Protein AF-A0A953MMV0-F1 (afdb_monomer_lite)

Structure (mmCIF, N/CA/C/O backbone):
data_AF-A0A953MMV0-F1
#
_entry.id   AF-A0A953MMV0-F1
#
loop_
_atom_site.group_PDB
_atom_site.id
_atom_site.type_symbol
_atom_site.label_atom_id
_atom_site.label_alt_id
_atom_site.label_comp_id
_atom_site.label_asym_id
_atom_site.label_entity_id
_atom_site.label_seq_id
_atom_site.pdbx_PDB_ins_code
_atom_site.Cartn_x
_atom_site.Cartn_y
_atom_site.Cartn_z
_atom_site.occupancy
_atom_site.B_iso_or_equiv
_atom_site.auth_seq_id
_atom_site.auth_comp_id
_atom_site.auth_asym_id
_atom_site.auth_atom_id
_atom_site.pdbx_PDB_model_num
ATOM 1 N N . TYR A 1 1 ? 7.177 -12.946 -35.902 1.00 26.56 1 TYR A N 1
ATOM 2 C CA . TYR A 1 1 ? 8.106 -14.093 -35.954 1.00 26.56 1 TYR A CA 1
ATOM 3 C C . TYR A 1 1 ? 8.234 -14.666 -34.551 1.00 26.56 1 TYR A C 1
ATOM 5 O O . TYR A 1 1 ? 8.738 -13.986 -33.666 1.00 26.56 1 TYR A O 1
ATOM 13 N N . PHE A 1 2 ? 7.671 -15.855 -34.326 1.00 32.38 2 PHE A N 1
ATOM 14 C CA . PHE A 1 2 ? 7.657 -16.533 -33.029 1.00 32.38 2 PHE A CA 1
ATOM 15 C C . PHE A 1 2 ? 8.976 -17.280 -32.841 1.00 32.38 2 PHE A C 1
ATOM 17 O O . PHE A 1 2 ? 9.319 -18.123 -33.664 1.00 32.38 2 PHE A O 1
ATOM 24 N N . ASN A 1 3 ? 9.718 -16.967 -31.781 1.00 32.16 3 ASN A N 1
ATOM 25 C CA . ASN A 1 3 ? 10.938 -17.687 -31.440 1.00 32.16 3 ASN A CA 1
ATOM 26 C C . ASN A 1 3 ? 10.951 -17.955 -29.930 1.00 32.16 3 ASN A C 1
ATOM 28 O O . ASN A 1 3 ? 11.266 -17.054 -29.163 1.00 32.16 3 ASN A O 1
ATOM 32 N N . ASN A 1 4 ? 10.501 -19.153 -29.539 1.00 34.12 4 ASN A N 1
ATOM 33 C CA . ASN A 1 4 ? 10.811 -19.983 -28.356 1.00 34.12 4 ASN A CA 1
ATOM 34 C C . ASN A 1 4 ? 11.241 -19.376 -26.996 1.00 34.12 4 ASN A C 1
ATOM 36 O O . ASN A 1 4 ? 11.734 -20.103 -26.137 1.00 34.12 4 ASN A O 1
ATOM 40 N N . LYS A 1 5 ? 10.999 -18.095 -26.727 1.00 43.88 5 LYS A N 1
ATOM 41 C CA . LYS A 1 5 ? 11.027 -17.493 -25.391 1.00 43.88 5 LYS A CA 1
ATOM 42 C C . LYS A 1 5 ? 9.816 -16.571 -25.292 1.00 43.88 5 LYS A C 1
ATOM 44 O O . LYS A 1 5 ? 9.811 -15.501 -25.897 1.00 43.88 5 LYS A O 1
ATOM 49 N N . ASN A 1 6 ? 8.785 -17.032 -24.580 1.00 50.09 6 ASN A N 1
ATOM 50 C CA . ASN A 1 6 ? 7.476 -16.398 -24.348 1.00 50.09 6 ASN A CA 1
ATOM 51 C C . ASN A 1 6 ? 7.561 -15.076 -23.554 1.00 50.09 6 ASN A C 1
ATOM 53 O O . ASN A 1 6 ? 6.787 -14.859 -22.631 1.00 50.09 6 ASN A O 1
ATOM 57 N N . ILE A 1 7 ? 8.504 -14.194 -23.881 1.00 52.78 7 ILE A N 1
ATOM 58 C CA . ILE A 1 7 ? 8.623 -12.882 -23.256 1.00 52.78 7 ILE A CA 1
ATOM 59 C C . ILE A 1 7 ? 8.228 -11.845 -24.292 1.00 52.78 7 ILE A C 1
ATOM 61 O O . ILE A 1 7 ? 9.016 -11.525 -25.176 1.00 52.78 7 ILE A O 1
ATOM 65 N N . PHE A 1 8 ? 7.001 -11.343 -24.239 1.00 65.00 8 PHE A N 1
ATOM 66 C CA . PHE A 1 8 ? 6.581 -10.195 -25.045 1.00 65.00 8 PHE A CA 1
ATOM 67 C C . PHE A 1 8 ? 6.807 -8.936 -24.213 1.00 65.00 8 PHE A C 1
ATOM 69 O O . PHE A 1 8 ? 6.399 -8.906 -23.056 1.00 65.00 8 PHE A O 1
ATOM 76 N N . ILE A 1 9 ? 7.480 -7.919 -24.770 1.00 61.75 9 ILE A N 1
ATOM 77 C CA . ILE A 1 9 ? 7.433 -6.584 -24.161 1.00 61.75 9 ILE A CA 1
ATOM 78 C C . ILE A 1 9 ? 6.000 -6.105 -24.360 1.00 61.75 9 ILE A C 1
ATOM 80 O O . ILE A 1 9 ? 5.551 -5.939 -25.492 1.00 61.75 9 ILE A O 1
ATOM 84 N N . THR A 1 10 ? 5.289 -5.964 -23.253 1.00 71.25 10 THR A N 1
ATOM 85 C CA . THR A 1 10 ? 3.868 -5.621 -23.219 1.00 71.25 10 THR A CA 1
ATOM 86 C C . THR A 1 10 ? 3.682 -4.104 -23.233 1.00 71.25 10 THR A C 1
ATOM 88 O O . THR A 1 10 ? 2.661 -3.616 -23.704 1.00 71.25 10 THR A O 1
ATOM 91 N N . GLY A 1 11 ? 4.680 -3.344 -22.770 1.00 84.31 11 GLY A N 1
ATOM 92 C CA . GLY A 1 11 ? 4.663 -1.885 -22.811 1.00 84.31 11 GLY A CA 1
ATOM 93 C C . GLY A 1 11 ? 5.921 -1.257 -22.220 1.00 84.31 11 GLY A C 1
ATOM 94 O O . GLY A 1 11 ? 6.700 -1.921 -21.535 1.00 84.31 11 GLY A O 1
ATOM 95 N N . ALA A 1 12 ? 6.105 0.033 -22.479 1.00 89.62 12 ALA A N 1
ATOM 96 C CA . ALA A 1 12 ? 7.118 0.852 -21.831 1.00 89.62 12 ALA A CA 1
ATOM 97 C C . ALA A 1 12 ? 6.493 2.175 -21.370 1.00 89.62 12 ALA A C 1
ATOM 99 O O . ALA A 1 12 ? 5.703 2.768 -22.102 1.00 89.62 12 ALA A O 1
ATOM 100 N N . GLY A 1 13 ? 6.842 2.619 -20.166 1.00 92.94 13 GLY A N 1
ATOM 101 C CA . GLY A 1 13 ? 6.520 3.943 -19.640 1.00 92.94 13 GLY A CA 1
ATOM 102 C C . GLY A 1 13 ? 7.801 4.744 -19.446 1.00 92.94 13 GLY A C 1
ATOM 103 O O . GLY A 1 13 ? 8.800 4.187 -18.996 1.00 92.94 13 GLY A O 1
ATOM 104 N N . VAL A 1 14 ? 7.779 6.028 -19.792 1.00 94.44 14 VAL A N 1
ATOM 105 C CA . VAL A 1 14 ? 8.913 6.944 -19.621 1.00 94.44 14 VAL A CA 1
ATOM 106 C C . VAL A 1 14 ? 8.421 8.156 -18.845 1.00 94.44 14 VAL A C 1
ATOM 108 O O . VAL A 1 14 ? 7.461 8.806 -19.255 1.00 94.44 14 VAL A O 1
ATOM 111 N N . ASP A 1 15 ? 9.059 8.415 -17.712 1.00 92.88 15 ASP A N 1
ATOM 112 C CA . ASP A 1 15 ? 8.757 9.541 -16.833 1.00 92.88 15 ASP A CA 1
ATOM 113 C C . ASP A 1 15 ? 9.222 10.883 -17.434 1.00 92.88 15 ASP A C 1
ATOM 115 O O . ASP A 1 15 ? 9.987 10.931 -18.404 1.00 92.88 15 ASP A O 1
ATOM 119 N N . ASP A 1 16 ? 8.793 12.003 -16.855 1.00 87.31 16 ASP A N 1
ATOM 120 C CA . ASP A 1 16 ? 9.184 13.326 -17.327 1.00 87.31 16 ASP A CA 1
ATOM 121 C C . ASP A 1 16 ? 10.706 13.547 -17.217 1.00 87.31 16 ASP A C 1
ATOM 123 O O . ASP A 1 16 ? 11.398 13.020 -16.337 1.00 87.31 16 ASP A O 1
ATOM 127 N N . LYS A 1 17 ? 11.252 14.332 -18.159 1.00 91.50 17 LYS A N 1
ATOM 128 C CA . LYS A 1 17 ? 12.692 14.651 -18.245 1.00 91.50 17 LYS A CA 1
ATOM 129 C C . LYS A 1 17 ? 13.585 13.400 -18.175 1.00 91.50 17 LYS A C 1
ATOM 131 O O . LYS A 1 17 ? 14.658 13.426 -17.565 1.00 91.50 17 LYS A O 1
ATOM 136 N N . THR A 1 18 ? 13.116 12.315 -18.783 1.00 95.75 18 THR A N 1
ATOM 137 C CA . THR A 1 18 ? 13.778 11.011 -18.843 1.00 95.75 18 THR A CA 1
ATOM 138 C C . THR A 1 18 ? 13.713 10.497 -20.278 1.00 95.75 18 THR A C 1
ATOM 140 O O . THR A 1 18 ? 12.770 10.791 -21.012 1.00 95.75 18 THR A O 1
ATOM 143 N N . ALA A 1 19 ? 14.734 9.764 -20.701 1.00 95.50 19 ALA A N 1
ATOM 144 C CA . ALA A 1 19 ? 14.836 9.166 -22.020 1.00 95.50 19 ALA A CA 1
ATOM 145 C C . ALA A 1 19 ? 15.311 7.716 -21.910 1.00 95.50 19 ALA A C 1
ATOM 147 O O . ALA A 1 19 ? 16.044 7.352 -20.990 1.00 95.50 19 ALA A O 1
ATOM 148 N N . PHE A 1 20 ? 14.900 6.904 -22.882 1.00 95.94 20 PHE A N 1
ATOM 149 C CA . PHE A 1 20 ? 15.419 5.561 -23.098 1.00 95.94 20 PHE A CA 1
ATOM 150 C C . PHE A 1 20 ? 16.163 5.545 -24.436 1.00 95.94 20 PHE A C 1
ATOM 152 O O . PHE A 1 20 ? 15.552 5.493 -25.504 1.00 95.94 20 PHE A O 1
ATOM 159 N N . CYS A 1 21 ? 17.484 5.690 -24.372 1.00 95.50 21 CYS A N 1
ATOM 160 C CA . CYS A 1 21 ? 18.353 5.903 -25.524 1.00 95.50 21 CYS A CA 1
ATOM 161 C C . CYS A 1 21 ? 18.848 4.559 -26.059 1.00 95.50 21 CYS A C 1
ATOM 163 O O . CYS A 1 21 ? 19.657 3.907 -25.408 1.00 95.50 21 CYS A O 1
ATOM 165 N N . ILE A 1 22 ? 18.359 4.143 -27.229 1.00 95.81 22 ILE A N 1
ATOM 166 C CA . ILE A 1 22 ? 18.644 2.825 -27.815 1.00 95.81 22 ILE A CA 1
ATOM 167 C C . ILE A 1 22 ? 19.774 2.937 -28.841 1.00 95.81 22 ILE A C 1
ATOM 169 O O . ILE A 1 22 ? 19.690 3.740 -29.772 1.00 95.81 22 ILE A O 1
ATOM 173 N N . ASP A 1 23 ? 20.814 2.121 -28.679 1.00 93.75 23 ASP A N 1
ATOM 174 C CA . ASP A 1 23 ? 21.941 2.044 -29.607 1.00 93.75 23 ASP A CA 1
ATOM 175 C C . ASP A 1 23 ? 21.679 1.103 -30.804 1.00 93.75 23 ASP A C 1
ATOM 177 O O . ASP A 1 23 ? 20.649 0.431 -30.911 1.00 93.75 23 ASP A O 1
ATOM 181 N N . ASN A 1 24 ? 22.652 1.012 -31.718 1.00 94.19 24 ASN A N 1
ATOM 182 C CA . ASN A 1 24 ? 22.560 0.144 -32.898 1.00 94.19 24 ASN A CA 1
ATOM 183 C C . ASN A 1 24 ? 22.551 -1.363 -32.568 1.00 94.19 24 ASN A C 1
ATOM 185 O O . ASN A 1 24 ? 22.231 -2.167 -33.442 1.00 94.19 24 ASN A O 1
ATOM 189 N N . ASN A 1 25 ? 22.904 -1.754 -31.341 1.00 93.00 25 ASN A N 1
ATOM 190 C CA . ASN A 1 25 ? 22.867 -3.137 -30.871 1.00 93.00 25 ASN A CA 1
ATOM 191 C C . ASN A 1 25 ? 21.539 -3.478 -30.176 1.00 93.00 25 ASN A C 1
ATOM 193 O O . ASN A 1 25 ? 21.362 -4.613 -29.738 1.00 93.00 25 ASN A O 1
ATOM 197 N N . GLY A 1 26 ? 20.602 -2.528 -30.070 1.00 90.81 26 GLY A N 1
ATOM 198 C CA . GLY A 1 26 ? 19.336 -2.711 -29.361 1.00 90.81 26 GLY A CA 1
ATOM 199 C C . GLY A 1 26 ? 19.466 -2.647 -27.837 1.00 90.81 26 GLY A C 1
ATOM 200 O O . GLY A 1 26 ? 18.564 -3.105 -27.134 1.00 90.81 26 GLY A O 1
ATOM 201 N N . ILE A 1 27 ? 20.566 -2.094 -27.318 1.00 96.12 27 ILE A N 1
ATOM 202 C CA . ILE A 1 27 ? 20.748 -1.828 -25.892 1.00 96.12 27 ILE A CA 1
ATOM 203 C C . ILE A 1 27 ? 20.235 -0.418 -25.616 1.00 96.12 27 ILE A C 1
ATOM 205 O O . ILE A 1 27 ? 20.727 0.555 -26.183 1.00 96.12 27 ILE A O 1
ATOM 209 N N . GLY A 1 28 ? 19.226 -0.314 -24.756 1.00 95.69 28 GLY A N 1
ATOM 210 C CA . GLY A 1 28 ? 18.697 0.961 -24.297 1.00 95.69 28 GLY A CA 1
ATOM 211 C C . GLY A 1 28 ? 19.285 1.367 -22.954 1.00 95.69 28 GLY A C 1
ATOM 212 O O . GLY A 1 28 ? 19.249 0.582 -22.008 1.00 95.69 28 GLY A O 1
ATOM 213 N N . GLU A 1 29 ? 19.789 2.591 -22.859 1.00 98.19 29 GLU A N 1
ATOM 214 C CA . GLU A 1 29 ? 20.232 3.224 -21.617 1.00 98.19 29 GLU A CA 1
ATOM 215 C C . GLU A 1 29 ? 19.157 4.184 -21.101 1.00 98.19 29 GLU A C 1
ATOM 217 O O . GLU A 1 29 ? 18.600 4.985 -21.855 1.00 98.19 29 GLU A O 1
ATOM 222 N N . VAL A 1 30 ? 18.862 4.111 -19.804 1.00 98.12 30 VAL A N 1
ATOM 223 C CA . VAL A 1 30 ? 18.011 5.099 -19.141 1.00 98.12 30 VAL A CA 1
ATOM 224 C C . VAL A 1 30 ? 18.844 6.324 -18.803 1.00 98.12 30 VAL A C 1
ATOM 226 O O . VAL A 1 30 ? 19.866 6.211 -18.131 1.00 98.12 30 VAL A O 1
ATOM 229 N N . MET A 1 31 ? 18.374 7.496 -19.221 1.00 97.44 31 MET A N 1
ATOM 230 C CA . MET A 1 31 ? 19.023 8.776 -18.946 1.00 97.44 31 MET A CA 1
ATOM 231 C C . MET A 1 31 ? 18.007 9.782 -18.409 1.00 97.44 31 MET A C 1
ATOM 233 O O . MET A 1 31 ? 16.904 9.886 -18.943 1.00 97.44 31 MET A O 1
ATOM 237 N N . GLY A 1 32 ? 18.379 10.575 -17.404 1.00 95.38 32 GLY A N 1
ATOM 238 C CA . GLY A 1 32 ? 17.568 11.707 -16.936 1.00 95.38 32 GLY A CA 1
ATOM 239 C C . GLY A 1 32 ? 17.126 11.611 -15.478 1.00 95.38 32 GLY A C 1
ATOM 240 O O . GLY A 1 32 ? 17.838 11.075 -14.635 1.00 95.38 32 GLY A O 1
ATOM 241 N N . THR A 1 33 ? 15.989 12.229 -15.143 1.00 95.00 33 THR A N 1
ATOM 242 C CA . THR A 1 33 ? 15.649 12.496 -13.728 1.00 95.00 33 THR A CA 1
ATOM 243 C C . THR A 1 33 ? 14.704 11.485 -13.083 1.00 95.00 33 THR A C 1
ATOM 245 O O . THR A 1 33 ? 14.727 11.340 -11.859 1.00 95.00 33 THR A O 1
ATOM 248 N N . GLY A 1 34 ? 13.869 10.831 -13.884 1.00 95.06 34 GLY A N 1
ATOM 249 C CA . GLY A 1 34 ? 12.813 9.918 -13.461 1.00 95.06 34 GLY A CA 1
ATOM 250 C C . GLY A 1 34 ? 13.155 8.460 -13.757 1.00 95.06 34 GLY A C 1
ATOM 251 O O . GLY A 1 34 ? 14.306 8.035 -13.618 1.00 95.06 34 GLY A O 1
ATOM 252 N N . SER A 1 35 ? 12.142 7.683 -14.143 1.00 96.56 35 SER A N 1
ATOM 253 C CA . SER A 1 35 ? 12.283 6.254 -14.443 1.00 96.56 35 SER A CA 1
ATOM 254 C C . SER A 1 35 ? 11.765 5.853 -15.824 1.00 96.56 35 SER A C 1
ATOM 256 O O . SER A 1 35 ? 10.938 6.530 -16.434 1.00 96.56 35 SER A O 1
ATOM 258 N N . VAL A 1 36 ? 12.257 4.715 -16.305 1.00 98.00 36 VAL A N 1
ATOM 259 C CA . VAL A 1 36 ? 11.704 3.967 -17.434 1.00 98.00 36 VAL A CA 1
ATOM 260 C C . VAL A 1 36 ? 11.186 2.638 -16.901 1.00 98.00 36 VAL A C 1
ATOM 262 O O . VAL A 1 36 ? 11.945 1.858 -16.325 1.00 98.00 36 VAL A O 1
ATOM 265 N N . SER A 1 37 ? 9.901 2.369 -17.100 1.00 97.25 37 SER A N 1
ATOM 266 C CA . SER A 1 37 ? 9.260 1.110 -16.719 1.00 97.25 37 SER A CA 1
ATOM 267 C C . SER A 1 37 ? 9.087 0.232 -17.945 1.00 97.25 37 SER A C 1
ATOM 269 O O . SER A 1 37 ? 8.370 0.601 -18.869 1.00 97.25 37 SER A O 1
ATOM 271 N N . ILE A 1 38 ? 9.720 -0.937 -17.957 1.00 96.50 38 ILE A N 1
ATOM 272 C CA . ILE A 1 38 ? 9.632 -1.909 -19.050 1.00 96.50 38 ILE A CA 1
ATOM 273 C C . ILE A 1 38 ? 8.780 -3.082 -18.582 1.00 96.50 38 ILE A C 1
ATOM 275 O O . ILE A 1 38 ? 9.216 -3.879 -17.746 1.00 96.50 38 ILE A O 1
ATOM 279 N N . PHE A 1 39 ? 7.579 -3.200 -19.141 1.00 94.75 39 PHE A N 1
ATOM 280 C CA . PHE A 1 39 ? 6.651 -4.283 -18.847 1.00 94.75 39 PHE A CA 1
ATOM 281 C C . PHE A 1 39 ? 6.839 -5.430 -19.828 1.00 94.75 39 PHE A C 1
ATOM 283 O O . PHE A 1 39 ? 6.891 -5.234 -21.044 1.00 94.75 39 PHE A O 1
ATOM 290 N N . SER A 1 40 ? 6.904 -6.648 -19.305 1.00 91.31 40 SER A N 1
ATOM 291 C CA . SER A 1 40 ? 7.015 -7.854 -20.117 1.00 91.31 40 SER A CA 1
ATOM 292 C C . SER A 1 40 ? 6.241 -9.007 -19.497 1.00 91.31 40 SER A C 1
ATOM 294 O O . SER A 1 40 ? 6.200 -9.149 -18.278 1.00 91.31 40 SER A O 1
ATOM 296 N N . ALA A 1 41 ? 5.623 -9.831 -20.333 1.00 89.00 41 ALA A N 1
ATOM 297 C CA . ALA A 1 41 ? 5.093 -11.112 -19.885 1.00 89.00 41 ALA A CA 1
ATOM 298 C C . ALA A 1 41 ? 6.240 -12.122 -19.738 1.00 89.00 41 ALA A C 1
ATOM 300 O O . ALA A 1 41 ? 7.185 -12.076 -20.518 1.00 89.00 41 ALA A O 1
ATOM 301 N N . ASP A 1 42 ? 6.165 -13.035 -18.778 1.00 88.44 42 ASP A N 1
ATOM 302 C CA . ASP A 1 42 ? 6.996 -14.245 -18.733 1.00 88.44 42 ASP A CA 1
ATOM 303 C C . ASP A 1 42 ? 6.166 -15.450 -18.272 1.00 88.44 42 ASP A C 1
ATOM 305 O O . ASP A 1 42 ? 4.939 -15.372 -18.245 1.00 88.44 42 ASP A O 1
ATOM 309 N N . GLU A 1 43 ? 6.796 -16.578 -17.930 1.00 89.75 43 GLU A N 1
ATOM 310 C CA . GLU A 1 43 ? 6.078 -17.795 -17.533 1.00 89.75 43 GLU A CA 1
ATOM 311 C C . GLU A 1 43 ? 5.185 -17.647 -16.291 1.00 89.75 43 GLU A C 1
ATOM 313 O O . GLU A 1 43 ? 4.339 -18.508 -16.057 1.00 89.75 43 GLU A O 1
ATOM 318 N N . LYS A 1 44 ? 5.356 -16.584 -15.495 1.00 90.75 44 LYS A N 1
ATOM 319 C CA . LYS A 1 44 ? 4.494 -16.298 -14.340 1.00 90.75 44 LYS A CA 1
ATOM 320 C C . LYS A 1 44 ? 3.319 -15.396 -14.696 1.00 90.75 44 LYS A C 1
ATOM 322 O O . LYS A 1 44 ? 2.380 -15.309 -13.911 1.00 90.75 44 LYS A O 1
ATOM 327 N N . THR A 1 45 ? 3.385 -14.705 -15.833 1.00 91.25 45 THR A N 1
ATOM 328 C CA . THR A 1 45 ? 2.355 -13.757 -16.245 1.00 91.25 45 THR A CA 1
ATOM 329 C C . THR A 1 45 ? 1.169 -14.482 -16.869 1.00 91.25 45 THR A C 1
ATOM 331 O O . THR A 1 45 ? 1.338 -15.203 -17.852 1.00 91.25 45 THR A O 1
ATOM 334 N N . ALA A 1 46 ? -0.037 -14.234 -16.359 1.00 89.88 46 ALA A N 1
ATOM 335 C CA . ALA A 1 46 ? -1.276 -14.716 -16.966 1.00 89.88 46 ALA A CA 1
ATOM 336 C C . ALA A 1 46 ? -2.223 -13.549 -17.254 1.00 89.88 46 ALA A C 1
ATOM 338 O O . ALA A 1 46 ? -2.364 -12.635 -16.445 1.00 89.88 46 ALA A O 1
ATOM 339 N N . PHE A 1 47 ? -2.873 -13.590 -18.416 1.00 89.44 47 PHE A N 1
ATOM 340 C CA . PHE A 1 47 ? -3.920 -12.646 -18.796 1.00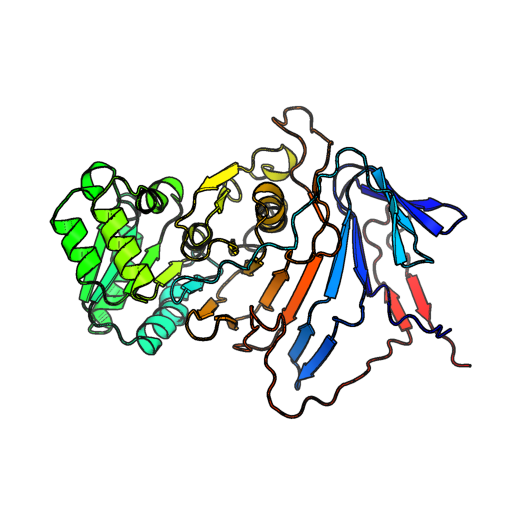 89.44 47 PHE A CA 1
ATOM 341 C C . PHE A 1 47 ? -5.219 -13.423 -18.912 1.00 89.44 47 PHE A C 1
ATOM 343 O O . PHE A 1 47 ? -5.343 -14.300 -19.765 1.00 89.44 47 PHE A O 1
ATOM 350 N N . ASN A 1 48 ? -6.179 -13.091 -18.063 1.00 87.06 48 ASN A N 1
ATOM 351 C CA . ASN A 1 48 ? -7.472 -13.741 -18.024 1.00 87.06 48 ASN A CA 1
ATOM 352 C C . ASN A 1 48 ? -8.574 -12.700 -18.215 1.00 87.06 48 ASN A C 1
ATOM 354 O O . ASN A 1 48 ? -8.441 -11.530 -17.849 1.00 87.06 48 ASN A O 1
ATOM 358 N N . LYS A 1 49 ? -9.680 -13.140 -18.806 1.00 83.88 49 LYS A N 1
ATOM 359 C CA . LYS A 1 49 ? -10.885 -12.337 -18.976 1.00 83.88 49 LYS A CA 1
ATOM 360 C C . LYS A 1 49 ? -12.065 -13.156 -18.481 1.00 83.88 49 LYS A C 1
ATOM 362 O O . LYS A 1 49 ? -12.244 -14.288 -18.926 1.00 83.88 49 LYS A O 1
ATOM 367 N N . ILE A 1 50 ? -12.854 -12.583 -17.581 1.00 81.88 50 ILE A N 1
ATOM 368 C CA . ILE A 1 50 ? -14.098 -13.177 -17.091 1.00 81.88 50 ILE A CA 1
ATOM 369 C C . ILE A 1 50 ? -15.203 -12.193 -17.448 1.00 81.88 50 ILE A C 1
ATOM 371 O O . ILE A 1 50 ? -15.219 -11.075 -16.950 1.00 81.88 50 ILE A O 1
ATOM 375 N N . GLU A 1 51 ? -16.090 -12.582 -18.362 1.00 82.69 51 GLU A N 1
ATOM 376 C CA . GLU A 1 51 ? -17.134 -11.698 -18.898 1.00 82.69 51 GLU A CA 1
ATOM 377 C C . GLU A 1 51 ? -16.562 -10.369 -19.437 1.00 82.69 51 GLU A C 1
ATOM 379 O O . GLU A 1 51 ? -15.864 -10.372 -20.452 1.00 82.69 51 GLU A O 1
ATOM 384 N N . ASN A 1 52 ? -16.845 -9.239 -18.781 1.00 84.88 52 ASN A N 1
ATOM 385 C CA . ASN A 1 52 ? -16.332 -7.909 -19.127 1.00 84.88 52 ASN A CA 1
ATOM 386 C C . ASN A 1 52 ? -15.189 -7.440 -18.215 1.00 84.88 52 ASN A C 1
ATOM 388 O O . ASN A 1 52 ? -14.684 -6.333 -18.391 1.00 84.88 52 ASN A O 1
ATOM 392 N N . GLU A 1 53 ? -14.769 -8.274 -17.273 1.00 89.50 53 GLU A N 1
ATOM 393 C CA . GLU A 1 53 ? -13.705 -7.988 -16.323 1.00 89.50 53 GLU A CA 1
ATOM 394 C C . GLU A 1 53 ? -12.387 -8.600 -16.802 1.00 89.50 53 GLU A C 1
ATOM 396 O O . GLU A 1 53 ? -12.358 -9.627 -17.492 1.00 89.50 53 GLU A O 1
ATOM 401 N N . TYR A 1 54 ? -11.276 -7.971 -16.433 1.00 90.12 54 TYR A N 1
ATOM 402 C CA . TYR A 1 54 ? -9.941 -8.459 -16.753 1.00 90.12 54 TYR A CA 1
ATOM 403 C C . TYR A 1 54 ? -9.158 -8.774 -15.487 1.00 90.12 54 TYR A C 1
ATOM 405 O O . TYR A 1 54 ? -9.331 -8.137 -14.449 1.00 90.12 54 TYR A O 1
ATOM 413 N N . ILE A 1 55 ? -8.266 -9.750 -15.614 1.00 92.88 55 ILE A N 1
ATOM 414 C CA . ILE A 1 55 ? -7.337 -10.179 -14.578 1.00 92.88 55 ILE A CA 1
ATOM 415 C C . ILE A 1 55 ? -5.960 -10.307 -15.225 1.00 92.88 55 ILE A C 1
ATOM 417 O O . ILE A 1 55 ? -5.804 -10.904 -16.292 1.00 92.88 55 ILE A O 1
ATOM 421 N N . ILE A 1 56 ? -4.955 -9.744 -14.572 1.00 93.56 56 ILE A N 1
ATOM 422 C CA . ILE A 1 56 ? -3.553 -9.834 -14.951 1.00 93.56 56 ILE A CA 1
ATOM 423 C C . ILE A 1 56 ? -2.808 -10.354 -13.728 1.00 93.56 56 ILE A C 1
ATOM 425 O O . ILE A 1 56 ? -2.701 -9.649 -12.731 1.00 93.56 56 ILE A O 1
ATOM 429 N N . ASP A 1 57 ? -2.287 -11.573 -13.798 1.00 93.75 57 ASP A N 1
ATOM 430 C CA . ASP A 1 57 ? -1.408 -12.124 -12.768 1.00 93.75 57 ASP A CA 1
ATOM 431 C C . ASP A 1 57 ? 0.048 -11.791 -13.106 1.00 93.75 57 ASP A C 1
ATOM 433 O O . ASP A 1 57 ? 0.493 -12.043 -14.226 1.00 93.75 57 ASP A O 1
ATOM 437 N N . ASN A 1 58 ? 0.815 -11.296 -12.130 1.00 95.25 58 ASN A N 1
ATOM 438 C CA . ASN A 1 58 ? 2.284 -11.252 -12.143 1.00 95.25 58 ASN A CA 1
ATOM 439 C C . ASN A 1 58 ? 2.936 -10.690 -13.420 1.00 95.25 58 ASN A C 1
ATOM 441 O O . ASN A 1 58 ? 3.955 -11.220 -13.895 1.00 95.25 58 ASN A O 1
ATOM 445 N N . LEU A 1 59 ? 2.401 -9.606 -13.980 1.00 95.56 59 LEU A N 1
ATOM 446 C CA . LEU A 1 59 ? 3.053 -8.899 -15.080 1.00 95.56 59 LEU A CA 1
ATOM 447 C C . LEU A 1 59 ? 4.418 -8.383 -14.612 1.00 95.56 59 LEU A C 1
ATOM 449 O O . LEU A 1 59 ? 4.503 -7.615 -13.652 1.00 95.56 59 LEU A O 1
ATOM 453 N N . LYS A 1 60 ? 5.497 -8.810 -15.277 1.00 96.69 60 LYS A N 1
ATOM 454 C CA . LYS A 1 60 ? 6.853 -8.376 -14.931 1.00 96.69 60 LYS A CA 1
ATOM 455 C C . LYS A 1 60 ? 7.055 -6.923 -15.327 1.00 96.69 60 LYS A C 1
ATOM 457 O O . LYS A 1 60 ? 6.751 -6.535 -16.453 1.00 96.69 60 LYS A O 1
ATOM 462 N N . CYS A 1 61 ? 7.673 -6.159 -14.442 1.00 97.56 61 CYS A N 1
ATOM 463 C CA . CYS A 1 61 ? 8.154 -4.816 -14.697 1.00 97.56 61 CYS A CA 1
ATOM 464 C C . CYS A 1 61 ? 9.610 -4.698 -14.244 1.00 97.56 61 CYS A C 1
ATOM 466 O O . CYS A 1 61 ? 9.970 -5.085 -13.132 1.00 97.56 61 CYS A O 1
ATOM 468 N N . ASN A 1 62 ? 10.460 -4.158 -15.111 1.00 97.94 62 ASN A N 1
ATOM 469 C CA . ASN A 1 62 ? 11.734 -3.594 -14.688 1.00 97.94 62 ASN A CA 1
ATOM 470 C C . ASN A 1 62 ? 11.568 -2.081 -14.686 1.00 97.94 62 ASN A C 1
ATOM 472 O O . ASN A 1 62 ? 11.449 -1.484 -15.754 1.00 97.94 62 ASN A O 1
ATOM 476 N N . GLN A 1 63 ? 11.545 -1.481 -13.501 1.00 97.94 63 GLN A N 1
ATOM 477 C CA . GLN A 1 63 ? 11.583 -0.035 -13.364 1.00 97.94 63 GLN A CA 1
ATOM 478 C C . GLN A 1 63 ? 13.032 0.382 -13.175 1.00 97.94 63 GLN A C 1
ATOM 480 O O . GLN A 1 63 ? 13.712 -0.110 -12.279 1.00 97.94 63 GLN A O 1
ATOM 485 N N . LEU A 1 64 ? 13.521 1.238 -14.057 1.00 98.31 64 LEU A N 1
ATOM 486 C CA . LEU A 1 64 ? 14.934 1.540 -14.214 1.00 98.31 64 LEU A CA 1
ATOM 487 C C . LEU A 1 64 ? 15.138 3.053 -14.123 1.00 98.31 64 LEU A C 1
ATOM 489 O O . LEU A 1 64 ? 14.318 3.815 -14.626 1.00 98.31 64 LEU A O 1
ATOM 493 N N . THR A 1 65 ? 16.223 3.494 -13.494 1.00 98.12 65 THR A N 1
ATOM 494 C CA . THR A 1 65 ? 16.605 4.915 -13.397 1.00 98.12 65 THR A CA 1
ATOM 495 C C . THR A 1 65 ? 17.901 5.168 -14.161 1.00 98.12 65 THR A C 1
ATOM 497 O O . THR A 1 65 ? 18.488 4.240 -14.714 1.00 98.12 65 THR A O 1
ATOM 500 N N . ASP A 1 66 ? 18.356 6.419 -14.178 1.00 97.88 66 ASP A N 1
ATOM 501 C CA . ASP A 1 66 ? 19.594 6.860 -14.830 1.00 97.88 66 ASP A CA 1
ATOM 502 C C . ASP A 1 66 ? 20.780 5.883 -14.671 1.00 97.88 66 ASP A C 1
ATOM 504 O O . ASP A 1 66 ? 21.118 5.447 -13.562 1.00 97.88 66 ASP A O 1
ATOM 508 N N . GLY A 1 67 ? 21.393 5.533 -15.804 1.00 97.75 67 GLY A N 1
ATOM 509 C CA . GLY A 1 67 ? 22.554 4.653 -15.927 1.00 97.75 67 GLY A CA 1
ATOM 510 C C . GLY A 1 67 ? 22.247 3.156 -16.017 1.00 97.75 67 GLY A C 1
ATOM 511 O O . GLY A 1 67 ? 23.155 2.378 -16.303 1.00 97.75 67 GLY A O 1
ATOM 512 N N . TRP A 1 68 ? 21.010 2.710 -15.775 1.00 98.56 68 TRP A N 1
ATOM 513 C CA . TRP A 1 68 ? 20.623 1.316 -16.029 1.00 98.56 68 TRP A CA 1
ATOM 514 C C . TRP A 1 68 ? 20.501 1.056 -17.533 1.00 98.56 68 TRP A C 1
ATOM 516 O O . TRP A 1 68 ? 20.007 1.911 -18.269 1.00 98.56 68 TRP A O 1
ATOM 526 N N . MET A 1 69 ? 20.887 -0.144 -17.984 1.00 98.38 69 MET A N 1
ATOM 527 C CA . MET A 1 69 ? 20.729 -0.541 -19.388 1.00 98.38 69 MET A CA 1
ATOM 528 C C . MET A 1 69 ? 19.930 -1.831 -19.538 1.00 98.38 69 MET A C 1
ATOM 530 O O . MET A 1 69 ? 20.054 -2.768 -18.744 1.00 98.38 69 MET A O 1
ATOM 534 N N . TYR A 1 70 ? 19.124 -1.885 -20.592 1.00 96.88 70 TYR A N 1
ATOM 535 C CA . TYR A 1 70 ? 18.269 -3.012 -20.927 1.00 96.88 70 TYR A CA 1
ATOM 536 C C . TYR A 1 70 ? 18.462 -3.407 -22.389 1.00 96.88 70 TYR A C 1
ATOM 538 O O . TYR A 1 70 ? 18.325 -2.586 -23.293 1.00 96.88 70 TYR A O 1
ATOM 546 N N . ASP A 1 71 ? 18.761 -4.677 -22.625 1.00 95.00 71 ASP A N 1
ATOM 547 C CA . ASP A 1 71 ? 18.890 -5.246 -23.961 1.00 95.00 71 ASP A CA 1
ATOM 548 C C . ASP A 1 71 ? 17.511 -5.699 -24.457 1.00 95.00 71 ASP A C 1
ATOM 550 O O . ASP A 1 71 ? 16.894 -6.618 -23.911 1.00 95.00 71 ASP A O 1
ATOM 554 N N . LEU A 1 72 ? 17.021 -5.045 -25.511 1.00 89.94 72 LEU A N 1
ATOM 555 C CA . LEU A 1 72 ? 15.713 -5.312 -26.111 1.00 89.94 72 LEU A CA 1
ATOM 556 C C . LEU A 1 72 ? 15.667 -6.638 -26.881 1.00 89.94 72 LEU A C 1
ATOM 558 O O . LEU A 1 72 ? 14.589 -7.221 -27.029 1.00 89.94 72 LEU A O 1
ATOM 562 N N . ASN A 1 73 ? 16.817 -7.135 -27.341 1.00 87.50 73 ASN A N 1
ATOM 563 C CA . ASN A 1 73 ? 16.917 -8.398 -28.065 1.00 87.50 73 ASN A CA 1
ATOM 564 C C . ASN A 1 73 ? 16.839 -9.580 -27.097 1.00 87.50 73 ASN A C 1
ATOM 566 O O . ASN A 1 73 ? 16.039 -10.498 -27.299 1.00 87.50 73 ASN A O 1
ATOM 570 N N . SER A 1 74 ? 17.641 -9.553 -26.026 1.00 89.25 74 SER A N 1
ATOM 571 C CA . SER A 1 74 ? 17.618 -10.602 -24.997 1.00 89.25 74 SER A CA 1
ATOM 572 C C . SER A 1 74 ? 16.495 -10.427 -23.971 1.00 89.25 74 SER A C 1
ATOM 574 O O . SER A 1 74 ? 16.125 -11.398 -23.303 1.00 89.25 74 SER A O 1
ATOM 576 N N . LYS A 1 75 ? 15.905 -9.226 -23.892 1.00 88.38 75 LYS A N 1
ATOM 577 C CA . LYS A 1 75 ? 14.845 -8.832 -22.949 1.00 88.38 75 LYS A CA 1
ATOM 578 C C . LYS A 1 75 ? 15.295 -8.970 -21.497 1.00 88.38 75 LYS A C 1
ATOM 580 O O . LYS A 1 75 ? 14.576 -9.505 -20.654 1.00 88.38 75 LYS A O 1
ATOM 585 N N . GLN A 1 76 ? 16.519 -8.533 -21.225 1.00 92.44 76 GLN A N 1
ATOM 586 C CA . GLN A 1 76 ? 17.145 -8.584 -19.908 1.00 92.44 76 GLN A CA 1
ATOM 587 C C . GLN A 1 76 ? 17.871 -7.275 -19.616 1.00 92.44 76 GLN A C 1
ATOM 589 O O . GLN A 1 76 ? 18.249 -6.530 -20.517 1.00 92.44 76 GLN A O 1
ATOM 594 N N . ILE A 1 77 ? 18.102 -7.019 -18.332 1.00 96.88 77 ILE A N 1
ATOM 595 C CA . ILE A 1 77 ? 18.987 -5.940 -17.898 1.00 96.88 77 ILE A CA 1
ATOM 596 C C . ILE A 1 77 ? 20.414 -6.328 -18.294 1.00 96.88 77 ILE A C 1
ATOM 598 O O . ILE A 1 77 ? 20.921 -7.353 -17.840 1.00 96.88 77 ILE A O 1
ATOM 602 N N . SER A 1 78 ? 21.037 -5.528 -19.157 1.00 97.38 78 SER A N 1
ATOM 603 C CA . SER A 1 78 ? 22.401 -5.754 -19.646 1.00 97.38 78 SER A CA 1
ATOM 604 C C . SER A 1 78 ? 23.451 -5.100 -18.751 1.00 97.38 78 SER A C 1
ATOM 606 O O . SER A 1 78 ? 24.589 -5.566 -18.704 1.00 97.38 78 SER A O 1
ATOM 608 N N . TYR A 1 79 ? 23.070 -4.056 -18.009 1.00 98.38 79 TYR A N 1
ATOM 609 C CA . TYR A 1 79 ? 23.949 -3.370 -17.070 1.00 98.38 79 TYR A CA 1
ATOM 610 C C . TYR A 1 79 ? 23.188 -2.842 -15.850 1.00 98.38 79 TYR A C 1
ATOM 612 O O . TYR A 1 79 ? 22.133 -2.213 -15.972 1.00 98.38 79 TYR A O 1
ATOM 620 N N . ILE A 1 80 ? 23.766 -3.092 -14.674 1.00 98.25 80 ILE A N 1
ATOM 621 C CA . ILE A 1 80 ? 23.300 -2.611 -13.372 1.00 98.25 80 ILE A CA 1
ATOM 622 C C . ILE A 1 80 ? 24.330 -1.595 -12.853 1.00 98.25 80 ILE A C 1
ATOM 624 O O . ILE A 1 80 ? 25.500 -1.959 -12.706 1.00 98.25 80 ILE A O 1
ATOM 628 N N . PRO A 1 81 ? 23.939 -0.345 -12.546 1.00 97.69 81 PRO A N 1
ATOM 629 C CA . PRO A 1 81 ? 24.856 0.656 -12.017 1.00 97.69 81 PRO A CA 1
ATOM 630 C C . PRO A 1 81 ? 25.483 0.252 -10.675 1.00 97.69 81 PRO A C 1
ATOM 632 O O . PRO A 1 81 ? 24.797 -0.329 -9.834 1.00 97.69 81 PRO A O 1
ATOM 635 N N . PRO A 1 82 ? 26.729 0.673 -10.383 1.00 97.19 82 PRO A N 1
ATOM 636 C CA . PRO A 1 82 ? 27.382 0.413 -9.095 1.00 97.19 82 PRO A CA 1
ATOM 637 C C . PRO A 1 82 ? 26.664 0.994 -7.865 1.00 97.19 82 PRO A C 1
ATOM 639 O O . PRO A 1 82 ? 26.974 0.615 -6.740 1.00 97.19 82 PRO A O 1
ATOM 642 N N . SER A 1 83 ? 25.740 1.942 -8.058 1.00 96.38 83 SER A N 1
ATOM 643 C CA . SER A 1 83 ? 24.894 2.497 -6.992 1.00 96.38 83 SER A CA 1
ATOM 644 C C . SER A 1 83 ? 23.782 1.551 -6.541 1.00 96.38 83 SER A C 1
ATOM 646 O O . SER A 1 83 ? 23.308 1.682 -5.408 1.00 96.38 83 SER A O 1
ATOM 648 N N . ALA A 1 84 ? 23.380 0.608 -7.397 1.00 98.25 84 ALA A N 1
ATOM 649 C CA . ALA A 1 84 ? 22.319 -0.331 -7.095 1.00 98.25 84 ALA A CA 1
ATOM 650 C C . ALA A 1 84 ? 22.715 -1.242 -5.929 1.00 98.25 84 ALA A C 1
ATOM 652 O O . ALA A 1 84 ? 23.843 -1.726 -5.823 1.00 98.25 84 ALA A O 1
ATOM 653 N N . LYS A 1 85 ? 21.757 -1.494 -5.043 1.00 98.31 85 LYS A N 1
ATOM 654 C CA . LYS A 1 85 ? 21.940 -2.309 -3.845 1.00 98.31 85 LYS A CA 1
ATOM 655 C C . LYS A 1 85 ? 21.210 -3.638 -4.007 1.00 98.31 85 LYS A C 1
ATOM 657 O O . LYS A 1 85 ? 20.042 -3.616 -4.407 1.00 98.31 85 LYS A O 1
ATOM 662 N N . PRO A 1 86 ? 21.838 -4.770 -3.650 1.00 97.81 86 PRO A N 1
ATOM 663 C CA . PRO A 1 86 ? 21.168 -6.058 -3.690 1.00 97.81 86 PRO A CA 1
ATOM 664 C C . PRO A 1 86 ? 20.022 -6.117 -2.670 1.00 97.81 86 PRO A C 1
ATOM 666 O O . PRO A 1 86 ? 20.005 -5.393 -1.665 1.00 97.81 86 PRO A O 1
ATOM 669 N N . VAL A 1 87 ? 19.069 -7.002 -2.937 1.00 97.50 87 VAL A N 1
ATOM 670 C CA . VAL A 1 87 ? 17.942 -7.333 -2.066 1.00 97.50 87 VAL A CA 1
ATOM 671 C C . VAL A 1 87 ? 17.954 -8.830 -1.799 1.00 97.50 87 VAL A C 1
ATOM 673 O O . VAL A 1 87 ? 18.124 -9.635 -2.711 1.00 97.50 87 VAL A O 1
ATOM 676 N N . ASP A 1 88 ? 17.765 -9.198 -0.534 1.00 94.81 88 ASP A N 1
ATOM 677 C CA . ASP A 1 88 ? 17.607 -10.590 -0.140 1.00 94.81 88 ASP A CA 1
ATOM 678 C C . ASP A 1 88 ? 16.188 -11.086 -0.459 1.00 94.81 88 ASP A C 1
ATOM 680 O O . ASP A 1 88 ? 15.211 -10.718 0.212 1.00 94.81 88 ASP A O 1
ATOM 684 N N . THR A 1 89 ? 16.098 -11.931 -1.487 1.00 93.75 89 THR A N 1
ATOM 685 C CA . THR A 1 89 ? 14.868 -12.594 -1.939 1.00 93.75 89 THR A CA 1
ATOM 686 C C . THR A 1 89 ? 14.551 -13.872 -1.163 1.00 93.75 89 THR A C 1
ATOM 688 O O . THR A 1 89 ? 13.496 -14.457 -1.377 1.00 93.75 89 THR A O 1
ATOM 691 N N . SER A 1 90 ? 15.443 -14.334 -0.281 1.00 92.88 90 SER A N 1
ATOM 692 C CA . SER A 1 90 ? 15.258 -15.577 0.480 1.00 92.88 90 SER A CA 1
ATOM 693 C C . SER A 1 90 ? 14.438 -15.407 1.761 1.00 92.88 90 SER A C 1
ATOM 695 O O . SER A 1 90 ? 14.050 -16.402 2.371 1.00 92.88 90 SER A O 1
ATOM 697 N N . ARG A 1 91 ? 14.139 -14.162 2.163 1.00 91.00 91 ARG A N 1
ATOM 698 C CA . ARG A 1 91 ? 13.335 -13.891 3.366 1.00 91.00 91 ARG A CA 1
ATOM 699 C C . ARG A 1 91 ? 11.925 -14.477 3.217 1.00 91.00 91 ARG A C 1
ATOM 701 O O . ARG A 1 91 ? 11.405 -14.609 2.104 1.00 91.00 91 ARG A O 1
ATOM 708 N N . THR A 1 92 ? 11.301 -14.810 4.333 1.00 88.81 92 THR A N 1
ATOM 709 C CA . THR A 1 92 ? 9.882 -15.169 4.369 1.00 88.81 92 THR A CA 1
ATOM 710 C C . THR A 1 92 ? 9.019 -13.923 4.179 1.00 88.81 92 THR A C 1
ATOM 712 O O . THR A 1 92 ? 9.473 -12.820 4.473 1.00 88.81 92 THR A O 1
ATOM 715 N N . ASP A 1 93 ? 7.810 -14.098 3.644 1.00 89.56 93 ASP A N 1
ATOM 716 C CA . ASP A 1 93 ? 6.799 -13.037 3.661 1.00 89.56 93 ASP A CA 1
ATOM 717 C C . ASP A 1 93 ? 6.284 -12.870 5.095 1.00 89.56 93 ASP A C 1
ATOM 719 O O . ASP A 1 93 ? 5.899 -13.861 5.721 1.00 89.56 93 ASP A O 1
ATOM 723 N N . ASP A 1 94 ? 6.231 -11.635 5.589 1.00 94.00 94 ASP A N 1
ATOM 724 C CA . ASP A 1 94 ? 5.512 -11.325 6.825 1.00 94.00 94 ASP A CA 1
ATOM 725 C C . ASP A 1 94 ? 4.041 -11.053 6.500 1.00 94.00 94 ASP A C 1
ATOM 727 O O . ASP A 1 94 ? 3.720 -10.042 5.883 1.00 94.00 94 ASP A O 1
ATOM 731 N N . LEU A 1 95 ? 3.151 -11.962 6.893 1.00 95.69 95 LEU A N 1
ATOM 732 C CA . LEU A 1 95 ? 1.713 -11.929 6.593 1.00 95.69 95 LEU A CA 1
ATOM 733 C C . LEU A 1 95 ? 0.941 -11.022 7.578 1.00 95.69 95 LEU A C 1
ATOM 735 O O . LEU A 1 95 ? 1.457 -10.718 8.657 1.00 95.69 95 LEU A O 1
ATOM 739 N N . PRO A 1 96 ? -0.279 -10.555 7.235 1.00 97.56 96 PRO A N 1
ATOM 740 C CA . PRO A 1 96 ? -1.085 -9.730 8.138 1.00 97.56 96 PRO A CA 1
ATOM 741 C C . PRO A 1 96 ? -1.370 -10.464 9.453 1.00 97.56 96 PRO A C 1
ATOM 743 O O . PRO A 1 96 ? -1.628 -11.663 9.442 1.00 97.56 96 PRO A O 1
ATOM 746 N N . LEU A 1 97 ? -1.360 -9.752 10.581 1.00 98.00 97 LEU A N 1
ATOM 747 C CA . LEU A 1 97 ? -1.615 -10.316 11.915 1.00 98.00 97 LEU A CA 1
ATOM 748 C C . LEU A 1 97 ? -3.109 -10.491 12.238 1.00 98.00 97 LEU A C 1
ATOM 750 O O . LEU A 1 97 ? -3.458 -11.182 13.188 1.00 98.00 97 LEU A O 1
ATOM 754 N N . THR A 1 98 ? -3.983 -9.822 11.488 1.00 98.62 98 THR A N 1
ATOM 755 C CA . THR A 1 98 ? -5.445 -9.846 11.634 1.00 98.62 98 THR A CA 1
ATOM 756 C C . THR A 1 98 ? -6.086 -9.311 10.351 1.00 98.62 98 THR A C 1
ATOM 758 O O . THR A 1 98 ? -5.379 -8.846 9.453 1.00 98.62 98 THR A O 1
ATOM 761 N N . ASP A 1 99 ? -7.412 -9.337 10.266 1.00 98.75 99 ASP A N 1
ATOM 762 C CA . ASP A 1 99 ? -8.135 -8.801 9.119 1.00 98.75 99 ASP A CA 1
ATOM 763 C C . ASP A 1 99 ? -8.092 -7.267 9.085 1.00 98.75 99 ASP A C 1
ATOM 765 O O . ASP A 1 99 ? -8.345 -6.587 10.087 1.00 98.75 99 ASP A O 1
ATOM 769 N N . ILE A 1 100 ? -7.812 -6.717 7.901 1.00 98.81 100 ILE A N 1
ATOM 770 C CA . ILE A 1 100 ? -7.647 -5.278 7.670 1.00 98.81 100 ILE A CA 1
ATOM 771 C C . ILE A 1 100 ? -8.567 -4.830 6.542 1.00 98.81 100 ILE A C 1
ATOM 773 O O . ILE A 1 100 ? -8.523 -5.369 5.438 1.00 98.81 100 ILE A O 1
ATOM 777 N N . TRP A 1 101 ? -9.389 -3.817 6.805 1.00 98.75 101 TRP A N 1
ATOM 778 C CA . TRP A 1 101 ? -10.199 -3.142 5.796 1.00 98.75 101 TRP A CA 1
ATOM 779 C C . TRP A 1 101 ? -9.729 -1.697 5.651 1.00 98.75 101 TRP A C 1
ATOM 781 O O . TRP A 1 101 ? -9.714 -0.951 6.629 1.00 98.75 101 TRP A O 1
ATOM 791 N N . LEU A 1 102 ? -9.345 -1.295 4.440 1.00 98.69 102 LEU A N 1
ATOM 792 C CA . LEU A 1 102 ? -8.843 0.048 4.134 1.00 98.69 102 LEU A CA 1
ATOM 793 C C . LEU A 1 102 ? -9.745 0.720 3.104 1.00 98.69 102 LEU A C 1
ATOM 795 O O . LEU A 1 102 ? -10.221 0.057 2.184 1.00 98.69 102 LEU A O 1
ATOM 799 N N . THR A 1 103 ? -9.944 2.032 3.216 1.00 98.19 103 THR A N 1
ATOM 800 C CA . THR A 1 103 ? -10.695 2.800 2.209 1.00 98.19 103 THR A CA 1
ATOM 801 C C . THR A 1 103 ? -9.787 3.649 1.331 1.00 98.19 103 THR A C 1
ATOM 803 O O . THR A 1 103 ? -8.725 4.104 1.754 1.00 98.19 103 THR A O 1
ATOM 806 N N . GLY A 1 104 ? -10.220 3.897 0.094 1.00 96.25 104 GLY A N 1
ATOM 807 C CA . GLY A 1 104 ? -9.461 4.680 -0.880 1.00 96.25 104 GLY A CA 1
ATOM 808 C C . GLY A 1 104 ? -9.417 6.184 -0.600 1.00 96.25 104 GLY A C 1
ATOM 809 O O . GLY A 1 104 ? -8.555 6.878 -1.130 1.00 96.25 104 GLY A O 1
ATOM 810 N N . SER A 1 105 ? -10.302 6.707 0.252 1.00 95.38 105 SER A N 1
ATOM 811 C CA . SER A 1 105 ? -10.384 8.139 0.565 1.00 95.38 105 SER A CA 1
ATOM 812 C C . SER A 1 105 ? -10.780 8.428 2.013 1.00 95.38 105 SER A C 1
ATOM 814 O O . SER A 1 105 ? -11.288 7.559 2.726 1.00 95.38 105 SER A O 1
ATOM 816 N N . ASP A 1 106 ? -10.590 9.692 2.401 1.00 95.06 106 ASP A N 1
ATOM 817 C CA . ASP A 1 106 ? -10.986 10.271 3.693 1.00 95.06 106 ASP A CA 1
ATOM 818 C C . ASP A 1 106 ? -12.431 10.829 3.682 1.00 95.06 106 ASP A C 1
ATOM 820 O O . ASP A 1 106 ? -12.831 11.551 4.594 1.00 95.06 106 ASP A O 1
ATOM 824 N N . ASN A 1 107 ? -13.237 10.541 2.649 1.00 94.81 107 ASN A N 1
ATOM 825 C CA . ASN A 1 107 ? -14.610 11.048 2.531 1.00 94.81 107 ASN A CA 1
ATOM 826 C C . ASN A 1 107 ? -15.566 10.301 3.478 1.00 94.81 107 ASN A C 1
ATOM 828 O O . ASN A 1 107 ? -16.222 9.330 3.096 1.00 94.81 107 ASN A O 1
ATOM 832 N N . ILE A 1 108 ? -15.643 10.770 4.723 1.00 95.50 108 ILE A N 1
ATOM 833 C CA . ILE A 1 108 ? -16.366 10.104 5.812 1.00 95.50 108 ILE A CA 1
ATOM 834 C C . ILE A 1 108 ? -17.830 9.787 5.466 1.00 95.50 108 ILE A C 1
ATOM 836 O O . ILE A 1 108 ? -18.189 8.616 5.588 1.00 95.50 108 ILE A O 1
ATOM 840 N N . PRO A 1 109 ? -18.676 10.727 4.989 1.00 94.25 109 PRO A N 1
ATOM 841 C CA . PRO A 1 109 ? -20.079 10.417 4.704 1.00 94.25 109 PRO A CA 1
ATOM 842 C C . PRO A 1 109 ? -20.277 9.225 3.763 1.00 94.25 109 PRO A C 1
ATOM 844 O O . PRO A 1 109 ? -21.100 8.350 4.038 1.00 94.25 109 PRO A O 1
ATOM 847 N N . VAL A 1 110 ? -19.501 9.151 2.678 1.00 91.25 110 VAL A N 1
ATOM 848 C CA . VAL A 1 110 ? -19.658 8.054 1.715 1.00 91.25 110 VAL A CA 1
ATOM 849 C C . VAL A 1 110 ? -19.131 6.747 2.295 1.00 91.25 110 VAL A C 1
ATOM 851 O O . VAL A 1 110 ? -19.817 5.723 2.240 1.00 91.25 110 VAL A O 1
ATOM 854 N N . GLN A 1 111 ? -17.963 6.795 2.936 1.00 95.06 111 GLN A N 1
ATOM 855 C CA . GLN A 1 111 ? -17.334 5.617 3.526 1.00 95.06 111 GLN A CA 1
ATOM 856 C C . GLN A 1 111 ? -18.141 5.037 4.702 1.00 95.06 111 GLN A C 1
ATOM 858 O O . GLN A 1 111 ? -18.104 3.829 4.921 1.00 95.06 111 GLN A O 1
ATOM 863 N N . LEU A 1 112 ? -18.918 5.849 5.429 1.00 95.50 112 LEU A N 1
ATOM 864 C CA . LEU A 1 112 ? -19.843 5.373 6.464 1.00 95.50 112 LEU A CA 1
ATOM 865 C C . LEU A 1 112 ? -20.954 4.496 5.876 1.00 95.50 112 LEU A C 1
ATOM 867 O O . LEU A 1 112 ? -21.167 3.366 6.326 1.00 95.50 112 LEU A O 1
ATOM 871 N N . SER A 1 113 ? -21.648 5.026 4.865 1.00 89.19 113 SER A N 1
ATOM 872 C CA . SER A 1 113 ? -22.841 4.399 4.284 1.00 89.19 113 SER A CA 1
ATOM 873 C C . SER A 1 113 ? -22.550 3.095 3.539 1.00 89.19 113 SER A C 1
ATOM 875 O O . SER A 1 113 ? -23.399 2.206 3.517 1.00 89.19 113 SER A O 1
ATOM 877 N N . TYR A 1 114 ? -21.347 2.962 2.977 1.00 91.31 114 TYR A N 1
ATOM 878 C CA . TYR A 1 114 ? -20.949 1.807 2.181 1.00 91.31 114 TYR A CA 1
ATOM 879 C C . TYR A 1 114 ? -19.926 0.938 2.923 1.00 91.31 114 TYR A C 1
ATOM 881 O O . TYR A 1 114 ? -20.245 -0.148 3.411 1.00 91.31 114 TYR A O 1
ATOM 889 N N . SER A 1 115 ? -18.704 1.443 3.071 1.00 95.94 115 SER A N 1
ATOM 890 C CA . SER A 1 115 ? -17.542 0.658 3.488 1.00 95.94 115 SER A CA 1
ATOM 891 C C . SER A 1 115 ? -17.589 0.227 4.947 1.00 95.94 115 SER A C 1
ATOM 893 O O . SER A 1 115 ? -17.460 -0.962 5.249 1.00 95.94 115 SER A O 1
ATOM 895 N N . LEU A 1 116 ? -17.840 1.170 5.858 1.00 98.00 116 LEU A N 1
ATOM 896 C CA . LEU A 1 116 ? -17.966 0.858 7.277 1.00 98.00 116 LEU A CA 1
ATOM 897 C C . LEU A 1 116 ? -19.222 0.021 7.537 1.00 98.00 116 LEU A C 1
ATOM 899 O O . LEU A 1 116 ? -19.169 -0.904 8.341 1.00 98.00 116 LEU A O 1
ATOM 903 N N . ASN A 1 117 ? -20.338 0.288 6.843 1.00 97.00 117 ASN A N 1
ATOM 904 C CA . ASN A 1 117 ? -21.534 -0.555 6.942 1.00 97.00 117 ASN A CA 1
ATOM 905 C C . ASN A 1 117 ? -21.210 -2.022 6.635 1.00 97.00 117 ASN A C 1
ATOM 907 O O . ASN A 1 117 ? -21.542 -2.917 7.415 1.00 97.00 117 ASN A O 1
ATOM 911 N N . LYS A 1 118 ? -20.519 -2.258 5.516 1.00 96.81 118 LYS A N 1
ATOM 912 C CA . LYS A 1 118 ? -20.160 -3.600 5.066 1.00 96.81 118 LYS A CA 1
ATOM 913 C C . LYS A 1 118 ? -19.221 -4.289 6.058 1.00 96.81 118 LYS A C 1
ATOM 915 O O . LYS A 1 118 ? -19.444 -5.454 6.381 1.00 96.81 118 LYS A O 1
ATOM 920 N N . PHE A 1 119 ? -18.253 -3.564 6.619 1.00 98.50 119 PHE A N 1
ATOM 921 C CA . PHE A 1 119 ? -17.384 -4.063 7.690 1.00 98.50 119 PHE A CA 1
ATOM 922 C C . PHE A 1 119 ? -18.180 -4.449 8.949 1.00 98.50 119 PHE A C 1
ATOM 924 O O . PHE A 1 119 ? -18.092 -5.580 9.426 1.00 98.50 119 PHE A O 1
ATOM 931 N N . LEU A 1 120 ? -19.026 -3.544 9.452 1.00 98.56 120 LEU A N 1
ATOM 932 C CA . LEU A 1 120 ? -19.844 -3.768 10.650 1.00 98.56 120 LEU A CA 1
ATOM 933 C C . LEU A 1 120 ? -20.900 -4.863 10.462 1.00 98.56 120 LEU A C 1
ATOM 935 O O . LEU A 1 120 ? -21.322 -5.477 11.439 1.00 98.56 120 LEU A O 1
ATOM 939 N N . THR A 1 121 ? -21.354 -5.100 9.234 1.00 97.62 121 THR A N 1
ATOM 940 C CA . THR A 1 121 ? -22.261 -6.207 8.905 1.00 97.62 121 THR A CA 1
ATOM 941 C C . THR A 1 121 ? -21.507 -7.532 8.824 1.00 97.62 121 THR A C 1
ATOM 943 O O . THR A 1 121 ? -22.019 -8.543 9.289 1.00 97.62 121 THR A O 1
ATOM 946 N N . THR A 1 122 ? -20.278 -7.522 8.297 1.00 97.56 122 THR A N 1
ATOM 947 C CA . THR A 1 122 ? -19.436 -8.723 8.160 1.00 97.56 122 THR A CA 1
ATOM 948 C C . THR A 1 122 ? -19.046 -9.294 9.522 1.00 97.56 122 THR A C 1
ATOM 950 O O . THR A 1 122 ? -19.225 -10.485 9.754 1.00 97.56 122 THR A O 1
ATOM 953 N N . TYR A 1 123 ? -18.561 -8.452 10.438 1.00 98.00 123 TYR A N 1
ATOM 954 C CA . TYR A 1 123 ? -18.111 -8.908 11.761 1.00 98.00 123 TYR A CA 1
ATOM 955 C C . TYR A 1 123 ? -19.196 -8.849 12.838 1.00 98.00 123 TYR A C 1
ATOM 957 O O . TYR A 1 123 ? -19.017 -9.417 13.910 1.00 98.00 123 TYR A O 1
ATOM 965 N N . ASN A 1 124 ? -20.304 -8.146 12.575 1.00 98.00 124 ASN A N 1
ATOM 966 C CA . ASN A 1 124 ? -21.403 -7.924 13.517 1.00 98.00 124 ASN A CA 1
ATOM 967 C C . ASN A 1 124 ? -20.949 -7.602 14.966 1.00 98.00 124 ASN A C 1
ATOM 969 O O . ASN A 1 124 ? -21.409 -8.248 15.910 1.00 98.00 124 ASN A O 1
ATOM 973 N N . PRO A 1 125 ? -20.035 -6.630 15.167 1.00 98.25 125 PRO A N 1
ATOM 974 C CA . PRO A 1 125 ? -19.487 -6.342 16.487 1.00 98.25 125 PRO A CA 1
ATOM 975 C C . PRO A 1 125 ? -20.537 -5.681 17.378 1.00 98.25 125 PRO A C 1
ATOM 977 O O . PRO A 1 125 ? -21.333 -4.869 16.896 1.00 98.25 125 PRO A O 1
ATOM 980 N N . PHE A 1 126 ? -20.493 -5.956 18.681 1.00 98.31 126 PHE A N 1
ATOM 981 C CA . PHE A 1 126 ? -21.284 -5.221 19.663 1.00 98.31 126 PHE A CA 1
ATOM 982 C C . PHE A 1 126 ? -20.539 -3.970 20.141 1.00 98.31 126 PHE A C 1
ATOM 984 O O . PHE A 1 126 ? -21.150 -2.908 20.239 1.00 98.31 126 PHE A O 1
ATOM 991 N N . LYS A 1 127 ? -19.222 -4.064 20.374 1.00 98.62 127 LYS A N 1
ATOM 992 C CA . LYS A 1 127 ? -18.361 -2.973 20.857 1.00 98.62 127 LYS A CA 1
ATOM 993 C C . LYS A 1 127 ? -17.336 -2.543 19.817 1.00 98.62 127 LYS A C 1
ATOM 995 O O . LYS A 1 127 ? -16.434 -3.297 19.458 1.00 98.62 127 LYS A O 1
ATOM 1000 N N . VAL A 1 128 ? -17.425 -1.289 19.388 1.00 98.88 128 VAL A N 1
ATOM 1001 C CA . VAL A 1 128 ? -16.512 -0.680 18.414 1.00 98.88 128 VAL A CA 1
ATOM 1002 C C . VAL A 1 128 ? -15.671 0.391 19.096 1.00 98.88 128 VAL A C 1
ATOM 1004 O O . VAL A 1 128 ? -16.213 1.357 19.633 1.00 98.88 128 VAL A O 1
ATOM 1007 N N . THR A 1 129 ? -14.346 0.274 19.033 1.00 98.88 129 THR A N 1
ATOM 1008 C CA . THR A 1 129 ? -13.444 1.318 19.543 1.00 98.88 129 THR A CA 1
ATOM 1009 C C . THR A 1 129 ? -12.911 2.163 18.391 1.00 98.88 129 THR A C 1
ATOM 1011 O O . THR A 1 129 ? -12.193 1.669 17.521 1.00 98.88 129 THR A O 1
ATOM 1014 N N . ILE A 1 130 ? -13.272 3.449 18.390 1.00 98.88 130 ILE A N 1
ATOM 1015 C CA . ILE A 1 130 ? -12.840 4.440 17.400 1.00 98.88 130 ILE A CA 1
ATOM 1016 C C . ILE A 1 130 ? -11.559 5.104 17.904 1.00 98.88 130 ILE A C 1
ATOM 1018 O O . ILE A 1 130 ? -11.563 5.737 18.963 1.00 98.88 130 ILE A O 1
ATOM 1022 N N . ILE A 1 131 ? -10.481 4.977 17.141 1.00 98.75 131 ILE A N 1
ATOM 1023 C CA . ILE A 1 131 ? -9.140 5.457 17.467 1.00 98.75 131 ILE A CA 1
ATOM 1024 C C . ILE A 1 131 ? -8.818 6.675 16.600 1.00 98.75 131 ILE A C 1
ATOM 1026 O O . ILE A 1 131 ? -8.913 6.627 15.373 1.00 98.75 131 ILE A O 1
ATOM 1030 N N . SER A 1 132 ? -8.466 7.779 17.257 1.00 98.50 132 SER A N 1
ATOM 1031 C CA . SER A 1 132 ? -8.172 9.065 16.621 1.00 98.50 132 SER A CA 1
ATOM 1032 C C . SER A 1 132 ? -7.343 9.955 17.562 1.00 98.50 132 SER A C 1
ATOM 1034 O O . SER A 1 132 ? -6.854 9.507 18.598 1.00 98.50 132 SER A O 1
ATOM 1036 N N . TYR A 1 133 ? -7.222 11.237 17.240 1.00 96.56 133 TYR A N 1
ATOM 1037 C CA . TYR A 1 133 ? -6.657 12.300 18.072 1.00 96.56 133 TYR A CA 1
ATOM 1038 C C . TYR A 1 133 ? -7.707 13.391 18.325 1.00 96.56 133 TYR A C 1
ATOM 1040 O O . TYR A 1 133 ? -8.711 13.505 17.619 1.00 96.56 133 TYR A O 1
ATOM 1048 N N . SER A 1 134 ? -7.523 14.166 19.394 1.00 94.81 134 SER A N 1
ATOM 1049 C CA . SER A 1 134 ? -8.578 15.024 19.958 1.00 94.81 134 SER A CA 1
ATOM 1050 C C . SER A 1 134 ? -9.072 16.126 19.012 1.00 94.81 134 SER A C 1
ATOM 1052 O O . SER A 1 134 ? -10.257 16.470 19.038 1.00 94.81 134 SER A O 1
ATOM 1054 N N . THR A 1 135 ? -8.207 16.659 18.145 1.00 96.44 135 THR A N 1
ATOM 1055 C CA . THR A 1 135 ? -8.590 17.692 17.167 1.00 96.44 135 THR A CA 1
ATOM 1056 C C . THR A 1 135 ? -9.483 17.148 16.046 1.00 96.44 135 THR A C 1
ATOM 1058 O O . THR A 1 135 ? -10.203 17.925 15.429 1.00 96.44 135 THR A O 1
ATOM 1061 N N . ASN A 1 136 ? -9.553 15.825 15.854 1.00 96.81 136 ASN A N 1
ATOM 1062 C CA . ASN A 1 136 ? -10.461 15.160 14.912 1.00 96.81 136 ASN A CA 1
ATOM 1063 C C . ASN A 1 136 ? -11.773 14.676 15.584 1.00 96.81 136 ASN A C 1
ATOM 1065 O O . ASN A 1 136 ? -12.429 13.732 15.140 1.00 96.81 136 ASN A O 1
ATOM 1069 N N . SER A 1 137 ? -12.166 15.305 16.697 1.00 97.31 137 SER A N 1
ATOM 1070 C CA . SER A 1 137 ? -13.328 14.897 17.503 1.00 97.31 137 SER A CA 1
ATOM 1071 C C . SER A 1 137 ? -14.673 15.000 16.777 1.00 97.31 137 SER A C 1
ATOM 1073 O O . SER A 1 137 ? -15.540 14.167 17.033 1.00 97.31 137 SER A O 1
ATOM 1075 N N . SER A 1 138 ? -14.854 15.961 15.861 1.00 97.50 138 SER A N 1
ATOM 1076 C CA . SER A 1 138 ? -16.089 16.082 15.064 1.00 97.50 138 SER A CA 1
ATOM 1077 C C . SER A 1 138 ? -16.335 14.821 14.238 1.00 97.50 138 SER A C 1
ATOM 1079 O O . SER A 1 138 ? -17.362 14.171 14.395 1.00 97.50 138 SER A O 1
ATOM 1081 N N . THR A 1 139 ? -15.340 14.406 13.454 1.00 98.06 139 THR A N 1
ATOM 1082 C CA . THR A 1 139 ? -15.388 13.183 12.646 1.00 98.06 139 THR A CA 1
ATOM 1083 C C . THR A 1 139 ? -15.655 11.941 13.496 1.00 98.06 139 THR A C 1
ATOM 1085 O O . THR A 1 139 ? -16.467 11.088 13.144 1.00 98.06 139 THR A O 1
ATOM 1088 N N . VAL A 1 140 ? -14.998 11.840 14.656 1.00 98.56 140 VAL A N 1
ATOM 1089 C CA . VAL A 1 140 ? -15.217 10.730 15.594 1.00 98.56 140 VAL A CA 1
ATOM 1090 C C . VAL A 1 140 ? -16.646 10.725 16.140 1.00 98.56 140 VAL A C 1
ATOM 1092 O O . VAL A 1 140 ? -17.213 9.652 16.348 1.00 98.56 140 VAL A O 1
ATOM 1095 N N . ASN A 1 141 ? -17.251 11.894 16.368 1.00 98.44 141 ASN A N 1
ATOM 1096 C CA . ASN A 1 141 ? -18.646 11.990 16.793 1.00 98.44 141 ASN A CA 1
ATOM 1097 C C . ASN A 1 141 ? -19.604 11.512 15.698 1.00 98.44 141 ASN A C 1
ATOM 1099 O O . ASN A 1 141 ? -20.529 10.772 16.024 1.00 98.44 141 ASN A O 1
ATOM 1103 N N . ASP A 1 142 ? -19.352 11.855 14.435 1.00 98.25 142 ASP A N 1
ATOM 1104 C CA . ASP A 1 142 ? -20.175 11.415 13.301 1.00 98.25 142 ASP A CA 1
ATOM 1105 C C . ASP A 1 142 ? -20.122 9.890 13.127 1.00 98.25 142 ASP A C 1
ATOM 1107 O O . ASP A 1 142 ? -21.156 9.227 13.021 1.00 98.25 142 ASP A O 1
ATOM 1111 N N . ILE A 1 143 ? -18.920 9.305 13.199 1.00 98.69 143 ILE A N 1
ATOM 1112 C CA . ILE A 1 143 ? -18.727 7.848 13.138 1.00 98.69 143 ILE A CA 1
ATOM 1113 C C . ILE A 1 143 ? -19.390 7.157 14.339 1.00 98.69 143 ILE A C 1
ATOM 1115 O O . ILE A 1 143 ? -20.071 6.143 14.182 1.00 98.69 143 ILE A O 1
ATOM 1119 N N . SER A 1 144 ? -19.231 7.714 15.542 1.00 98.62 144 SER A N 1
ATOM 1120 C CA . SER A 1 144 ? -19.855 7.201 16.767 1.00 98.62 144 SER A CA 1
ATOM 1121 C C . SER A 1 144 ? -21.382 7.234 16.678 1.00 98.62 144 SER A C 1
ATOM 1123 O O . SER A 1 144 ? -22.031 6.239 16.997 1.00 98.62 144 SER A O 1
ATOM 1125 N N . ALA A 1 145 ? -21.966 8.331 16.188 1.00 98.50 145 ALA A N 1
ATOM 1126 C CA . ALA A 1 145 ? -23.405 8.448 15.976 1.00 98.50 145 ALA A CA 1
ATOM 1127 C C . ALA A 1 145 ? -23.914 7.405 14.971 1.00 98.50 145 ALA A C 1
ATOM 1129 O O . ALA A 1 145 ? -24.921 6.747 15.236 1.00 98.50 145 ALA A O 1
ATOM 1130 N N . TYR A 1 146 ? -23.188 7.199 13.870 1.00 98.50 146 TYR A N 1
ATOM 1131 C CA . TYR A 1 146 ? -23.512 6.175 12.881 1.00 98.50 146 TYR A CA 1
ATOM 1132 C C . TYR A 1 146 ? -23.510 4.763 13.487 1.00 98.50 146 TYR A C 1
ATOM 1134 O O . TYR A 1 146 ? -24.508 4.049 13.382 1.00 98.50 146 TYR A O 1
ATOM 1142 N N . ILE A 1 147 ? -22.442 4.382 14.197 1.00 98.56 147 ILE A N 1
ATOM 1143 C CA . ILE A 1 147 ? -22.331 3.071 14.862 1.00 98.56 147 ILE A CA 1
ATOM 1144 C C . ILE A 1 147 ? -23.469 2.864 15.871 1.00 98.56 147 ILE A C 1
ATOM 1146 O O . ILE A 1 147 ? -24.132 1.824 15.844 1.00 98.56 147 ILE A O 1
ATOM 1150 N N . ASN A 1 148 ? -23.737 3.868 16.712 1.00 98.44 148 ASN A N 1
ATOM 1151 C CA . ASN A 1 148 ? -24.783 3.798 17.735 1.00 98.44 148 ASN A CA 1
ATOM 1152 C C . ASN A 1 148 ? -26.184 3.686 17.120 1.00 98.44 148 ASN A C 1
ATOM 1154 O O . ASN A 1 148 ? -27.020 2.937 17.621 1.00 98.44 148 ASN A O 1
ATOM 1158 N N . SER A 1 149 ? -26.442 4.383 16.007 1.00 97.69 149 SER A N 1
ATOM 1159 C CA . SER A 1 149 ? -27.719 4.285 15.286 1.00 97.69 149 SER A CA 1
ATOM 1160 C C . SER A 1 149 ? -27.984 2.880 14.733 1.00 97.69 149 SER A C 1
ATOM 1162 O O . SER A 1 149 ? -29.134 2.470 14.606 1.00 97.69 149 SER A O 1
ATOM 1164 N N . GLY A 1 150 ? -26.917 2.116 14.476 1.00 96.50 150 GLY A N 1
ATOM 1165 C CA . GLY A 1 150 ? -26.973 0.711 14.087 1.00 96.50 150 GLY A CA 1
ATOM 1166 C C . GLY A 1 150 ? -27.107 -0.269 15.257 1.00 96.50 150 GLY A C 1
ATOM 1167 O O . GLY A 1 150 ? -26.899 -1.460 15.039 1.00 96.50 150 GLY A O 1
ATOM 1168 N N . GLY A 1 151 ? -27.388 0.200 16.481 1.00 97.44 151 GLY A N 1
ATOM 1169 C CA . GLY A 1 151 ? -27.617 -0.645 17.661 1.00 97.44 151 GLY A CA 1
ATOM 1170 C C . GLY A 1 151 ? -26.354 -1.220 18.313 1.00 97.44 151 GLY A C 1
ATOM 1171 O O . GLY A 1 151 ? -26.446 -2.215 19.027 1.00 97.44 151 GLY A O 1
ATOM 1172 N N . ARG A 1 152 ? -25.184 -0.626 18.056 1.00 98.19 152 ARG A N 1
ATOM 1173 C CA . ARG A 1 152 ? -23.881 -1.055 18.597 1.00 98.19 152 ARG A CA 1
ATOM 1174 C C . ARG A 1 152 ? -23.352 -0.035 19.602 1.00 98.19 152 ARG A C 1
ATOM 1176 O O . ARG A 1 152 ? -23.700 1.139 19.532 1.00 98.19 152 ARG A O 1
ATOM 1183 N N . GLU A 1 153 ? -22.478 -0.454 20.506 1.00 98.44 153 GLU A N 1
ATOM 1184 C CA . GLU A 1 153 ? -21.774 0.446 21.419 1.00 98.44 153 GLU A CA 1
ATOM 1185 C C . GLU A 1 153 ? -20.505 0.993 20.752 1.00 98.44 153 GLU A C 1
ATOM 1187 O O . GLU A 1 153 ? -19.672 0.232 20.258 1.00 98.44 153 GLU A O 1
ATOM 1192 N N . SER A 1 154 ? -20.324 2.318 20.760 1.00 98.50 154 SER A N 1
ATOM 1193 C CA . SER A 1 154 ? -19.070 2.951 20.331 1.00 98.50 154 SER A CA 1
ATOM 1194 C C . SER A 1 154 ? -18.300 3.558 21.503 1.00 98.50 154 SER A C 1
ATOM 1196 O O . SER A 1 154 ? -18.845 4.303 22.320 1.00 98.50 154 SER A O 1
ATOM 1198 N N . SER A 1 155 ? -16.999 3.279 21.561 1.00 98.38 155 SER A N 1
ATOM 1199 C CA . SER A 1 155 ? -16.056 3.916 22.477 1.00 98.38 155 SER A CA 1
ATOM 1200 C C . SER A 1 155 ? -15.109 4.835 21.699 1.00 98.38 155 SER A C 1
ATOM 1202 O O . SER A 1 155 ? -14.760 4.566 20.549 1.00 98.38 155 SER A O 1
ATOM 1204 N N . LYS A 1 156 ? -14.715 5.956 22.310 1.00 98.12 156 LYS A N 1
ATOM 1205 C CA . LYS A 1 156 ? -13.817 6.951 21.704 1.00 98.12 156 LYS A CA 1
ATOM 1206 C C . LYS A 1 156 ? -12.464 6.901 22.402 1.00 98.12 156 LYS A C 1
ATOM 1208 O O . LYS A 1 156 ? -12.383 7.126 23.618 1.00 98.12 156 LYS A O 1
ATOM 1213 N N . LEU A 1 157 ? -11.417 6.628 21.636 1.00 98.00 157 LEU A N 1
ATOM 1214 C CA . LEU A 1 157 ? -10.035 6.604 22.086 1.00 98.00 157 LEU A CA 1
ATOM 1215 C C . LEU A 1 157 ? -9.255 7.719 21.384 1.00 98.00 157 LEU A C 1
ATOM 1217 O O . LEU A 1 157 ? -8.901 7.603 20.213 1.00 98.00 157 LEU A O 1
ATOM 1221 N N . PHE A 1 158 ? -8.985 8.800 22.117 1.00 97.50 158 PHE A N 1
ATOM 1222 C CA . PHE A 1 158 ? -8.120 9.875 21.643 1.00 97.50 158 PHE A CA 1
ATOM 1223 C C . PHE A 1 158 ? -6.701 9.649 22.150 1.00 97.50 158 PHE A C 1
ATOM 1225 O O . PHE A 1 158 ? -6.433 9.780 23.344 1.00 97.50 158 PHE A O 1
ATOM 1232 N N . LEU A 1 159 ? -5.807 9.301 21.233 1.00 96.12 159 LEU A N 1
ATOM 1233 C CA . LEU A 1 159 ? -4.419 8.998 21.530 1.00 96.12 159 LEU A CA 1
ATOM 1234 C C . LEU A 1 159 ? -3.662 10.269 21.910 1.00 96.12 159 LEU A C 1
ATOM 1236 O O . LEU A 1 159 ? -3.694 11.269 21.199 1.00 96.12 159 LEU A O 1
ATOM 1240 N N . THR A 1 160 ? -2.963 10.206 23.037 1.00 93.25 160 THR A N 1
ATOM 1241 C CA . THR A 1 160 ? -1.994 11.176 23.573 1.00 93.25 160 THR A CA 1
ATOM 1242 C C . THR A 1 160 ? -0.946 10.414 24.380 1.00 93.25 160 THR A C 1
ATOM 1244 O O . THR A 1 160 ? -1.253 9.339 24.897 1.00 93.25 160 THR A O 1
ATOM 1247 N N . SER A 1 161 ? 0.254 10.967 24.580 1.00 89.38 161 SER A N 1
ATOM 1248 C CA . SER A 1 161 ? 1.268 10.322 25.434 1.00 89.38 161 SER A CA 1
ATOM 1249 C C . SER A 1 161 ? 0.750 10.031 26.851 1.00 89.38 161 SER A C 1
ATOM 1251 O O . SER A 1 161 ? 1.092 9.008 27.431 1.00 89.38 161 SER A O 1
ATOM 1253 N N . ALA A 1 162 ? -0.131 10.886 27.387 1.00 88.38 162 ALA A N 1
ATOM 1254 C CA . ALA A 1 162 ? -0.767 10.671 28.688 1.00 88.38 162 ALA A CA 1
ATOM 1255 C C . ALA A 1 162 ? -1.774 9.507 28.673 1.00 88.38 162 ALA A C 1
ATOM 1257 O O . ALA A 1 162 ? -1.835 8.731 29.621 1.00 88.38 162 ALA A O 1
ATOM 1258 N N . SER A 1 163 ? -2.540 9.350 27.588 1.00 89.50 163 SER A N 1
ATOM 1259 C CA . SER A 1 163 ? -3.573 8.309 27.487 1.00 89.50 163 SER A CA 1
ATOM 1260 C C . SER A 1 163 ? -3.024 6.879 27.432 1.00 89.50 163 SER A C 1
ATOM 1262 O O . SER A 1 163 ? -3.772 5.948 27.714 1.00 89.50 163 SER A O 1
ATOM 1264 N N . LEU A 1 164 ? -1.748 6.684 27.075 1.00 91.75 164 LEU A N 1
ATOM 1265 C CA . LEU A 1 164 ? -1.177 5.355 26.811 1.00 91.75 164 LEU A CA 1
ATOM 1266 C C . LEU A 1 164 ? -0.953 4.492 28.062 1.00 91.75 164 LEU A C 1
ATOM 1268 O O . LEU A 1 164 ? -0.744 3.285 27.947 1.00 91.75 164 LEU A O 1
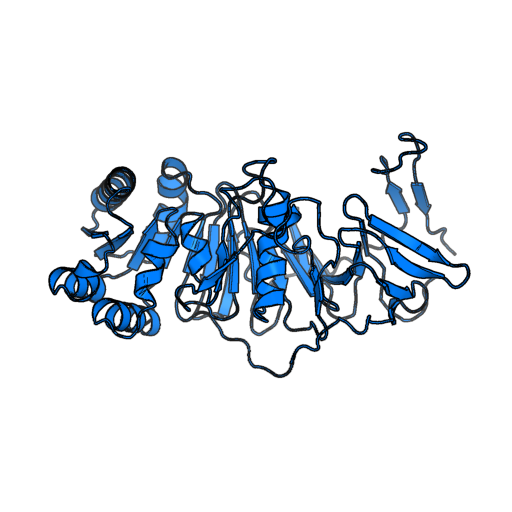ATOM 1272 N N . ASN A 1 165 ? -1.018 5.096 29.247 1.00 91.38 165 ASN A N 1
ATOM 1273 C CA . ASN A 1 165 ? -0.915 4.396 30.529 1.00 91.38 165 ASN A CA 1
ATOM 1274 C C . ASN A 1 165 ? -2.169 4.589 31.398 1.00 91.38 165 ASN A C 1
ATOM 1276 O O . ASN A 1 165 ? -2.130 4.327 32.595 1.00 91.38 165 ASN A O 1
ATOM 1280 N N . ASP A 1 166 ? -3.263 5.077 30.809 1.00 94.00 166 ASP A N 1
ATOM 1281 C CA . ASP A 1 166 ? -4.524 5.307 31.509 1.00 94.00 166 ASP A CA 1
ATOM 1282 C C . ASP A 1 166 ? -5.414 4.052 31.501 1.00 94.00 166 ASP A C 1
ATOM 1284 O O . ASP A 1 166 ? -5.637 3.433 30.456 1.00 94.00 166 ASP A O 1
ATOM 1288 N N . ASP A 1 167 ? -5.979 3.701 32.658 1.00 94.69 167 ASP A N 1
ATOM 1289 C CA . ASP A 1 167 ? -6.824 2.511 32.811 1.00 94.69 167 ASP A CA 1
ATOM 1290 C C . ASP A 1 167 ? -8.076 2.563 31.923 1.00 94.69 167 ASP A C 1
ATOM 1292 O O . ASP A 1 167 ? -8.502 1.536 31.387 1.00 94.69 167 ASP A O 1
ATOM 1296 N N . SER A 1 168 ? -8.658 3.750 31.705 1.00 95.44 168 SER A N 1
ATOM 1297 C CA . SER A 1 168 ? -9.842 3.889 30.850 1.00 95.44 168 SER A CA 1
ATOM 1298 C C . SER A 1 168 ? -9.512 3.633 29.377 1.00 95.44 168 SER A C 1
ATOM 1300 O O . SER A 1 168 ? -10.318 3.041 28.655 1.00 95.44 168 SER A O 1
ATOM 1302 N N . THR A 1 169 ? -8.313 4.019 28.927 1.00 95.81 169 THR A N 1
ATOM 1303 C CA . THR A 1 169 ? -7.787 3.665 27.601 1.00 95.81 169 THR A CA 1
ATOM 1304 C C . THR A 1 169 ? -7.647 2.155 27.464 1.00 95.81 169 THR A C 1
ATOM 1306 O O . THR A 1 169 ? -8.153 1.576 26.501 1.00 95.81 169 THR A O 1
ATOM 1309 N N . ILE A 1 170 ? -7.011 1.507 28.440 1.00 97.06 170 ILE A N 1
ATOM 1310 C CA . ILE A 1 170 ? -6.773 0.060 28.419 1.00 97.06 170 ILE A CA 1
ATOM 1311 C C . ILE A 1 170 ? -8.110 -0.692 28.367 1.00 97.06 170 ILE A C 1
ATOM 1313 O O . ILE A 1 170 ? -8.284 -1.583 27.540 1.00 97.06 170 ILE A O 1
ATOM 1317 N N . GLN A 1 171 ? -9.104 -0.285 29.163 1.00 97.62 171 GLN A N 1
ATOM 1318 C CA . GLN A 1 171 ? -10.440 -0.892 29.156 1.00 97.62 171 GLN A CA 1
ATOM 1319 C C . GLN A 1 171 ? -11.149 -0.785 27.796 1.00 97.62 171 GLN A C 1
ATOM 1321 O O . GLN A 1 171 ? -11.770 -1.755 27.347 1.00 97.62 171 GLN A O 1
ATOM 1326 N N . LYS A 1 172 ? -11.047 0.363 27.113 1.00 98.31 172 LYS A N 1
ATOM 1327 C CA . LYS A 1 172 ? -11.617 0.551 25.765 1.00 98.31 172 LYS A CA 1
ATOM 1328 C C . LYS A 1 172 ? -10.958 -0.353 24.726 1.00 98.31 172 LYS A C 1
ATOM 1330 O O . LYS A 1 172 ? -11.638 -0.831 23.823 1.00 98.31 172 LYS A O 1
ATOM 1335 N N . ILE A 1 173 ? -9.652 -0.592 24.846 1.00 98.44 173 ILE A N 1
ATOM 1336 C CA . ILE A 1 173 ? -8.914 -1.483 23.943 1.00 98.44 173 ILE A CA 1
ATOM 1337 C C . ILE A 1 173 ? -9.283 -2.944 24.221 1.00 98.44 173 ILE A C 1
ATOM 1339 O O . ILE A 1 173 ? -9.666 -3.669 23.306 1.00 98.44 173 ILE A O 1
ATOM 1343 N N . THR A 1 174 ? -9.230 -3.370 25.484 1.00 98.25 174 THR A N 1
ATOM 1344 C CA . THR A 1 174 ? -9.507 -4.756 25.889 1.00 98.25 174 THR A CA 1
ATOM 1345 C C . THR A 1 174 ? -10.922 -5.199 25.521 1.00 98.25 174 THR A C 1
ATOM 1347 O O . THR A 1 174 ? -11.117 -6.333 25.091 1.00 98.25 174 THR A O 1
ATOM 1350 N N . SER A 1 175 ? -11.911 -4.312 25.671 1.00 97.88 175 SER A N 1
ATOM 1351 C CA . SER A 1 175 ? -13.325 -4.629 25.427 1.00 97.88 175 SER A CA 1
ATOM 1352 C C . SER A 1 175 ? -13.785 -4.484 23.973 1.00 97.88 175 SER A C 1
ATOM 1354 O O . SER A 1 175 ? -14.953 -4.746 23.699 1.00 97.88 175 SER A O 1
ATOM 1356 N N . ALA A 1 176 ? -12.910 -4.059 23.057 1.00 98.69 176 ALA A N 1
ATOM 1357 C CA . ALA A 1 176 ? -13.263 -3.866 21.654 1.00 98.69 176 ALA A CA 1
ATOM 1358 C C . ALA A 1 176 ? -13.465 -5.205 20.927 1.00 98.69 176 ALA A C 1
ATOM 1360 O O . ALA A 1 176 ? -12.602 -6.085 20.999 1.00 98.69 176 ALA A O 1
ATOM 1361 N N . ASP A 1 177 ? -14.546 -5.326 20.160 1.00 98.81 177 ASP A N 1
ATOM 1362 C CA . ASP A 1 177 ? -14.735 -6.427 19.208 1.00 98.81 177 ASP A CA 1
ATOM 1363 C C . ASP A 1 177 ? -14.037 -6.125 17.877 1.00 98.81 177 ASP A C 1
ATOM 1365 O O . ASP A 1 177 ? -13.567 -7.033 17.202 1.00 98.81 177 ASP A O 1
ATOM 1369 N N . VAL A 1 178 ? -13.948 -4.840 17.517 1.00 98.88 178 VAL A N 1
ATOM 1370 C CA . VAL A 1 178 ? -13.236 -4.324 16.338 1.00 98.88 178 VAL A CA 1
ATOM 1371 C C . VAL A 1 178 ? -12.641 -2.942 16.622 1.00 98.88 178 VAL A C 1
ATOM 1373 O O . VAL A 1 178 ? -13.138 -2.197 17.478 1.00 98.88 178 VAL A O 1
ATOM 1376 N N . PHE A 1 179 ? -11.628 -2.562 15.843 1.00 98.94 179 PHE A N 1
ATOM 1377 C CA . PHE A 1 179 ? -11.057 -1.213 15.852 1.00 98.94 179 PHE A CA 1
ATOM 1378 C C . PHE A 1 179 ? -11.409 -0.428 14.588 1.00 98.94 179 PHE A C 1
ATOM 1380 O O . PHE A 1 179 ? -11.403 -0.966 13.483 1.00 98.94 179 PHE A O 1
ATOM 1387 N N . VAL A 1 180 ? -11.671 0.870 14.748 1.00 98.88 180 VAL A N 1
ATOM 1388 C CA . VAL A 1 180 ? -11.892 1.809 13.640 1.00 98.88 180 VAL A CA 1
ATOM 1389 C C . VAL A 1 180 ? -10.901 2.964 13.764 1.00 98.88 180 VAL A C 1
ATOM 1391 O O . VAL A 1 180 ? -10.995 3.745 14.705 1.00 98.88 180 VAL A O 1
ATOM 1394 N N . PHE A 1 181 ? -9.968 3.093 12.825 1.00 98.81 181 PHE A N 1
ATOM 1395 C CA . PHE A 1 181 ? -8.999 4.191 12.774 1.00 98.81 181 PHE A CA 1
ATOM 1396 C C . PHE A 1 181 ? -9.468 5.292 11.830 1.00 98.81 181 PHE A C 1
ATOM 1398 O O . PHE A 1 181 ? -9.898 5.013 10.711 1.00 98.81 181 PHE A O 1
ATOM 1405 N N . VAL A 1 182 ? -9.352 6.546 12.267 1.00 98.62 182 VAL A N 1
ATOM 1406 C CA . VAL A 1 182 ? -9.691 7.714 11.450 1.00 98.62 182 VAL A CA 1
ATOM 1407 C C . VAL A 1 182 ? -8.779 8.901 11.751 1.00 98.62 182 VAL A C 1
ATOM 1409 O O . VAL A 1 182 ? -8.439 9.161 12.904 1.00 98.62 182 VAL A O 1
ATOM 1412 N N . GLY A 1 183 ? -8.433 9.656 10.710 1.00 97.19 183 GLY A N 1
ATOM 1413 C CA . GLY A 1 183 ? -7.643 10.883 10.798 1.00 97.19 183 GLY A CA 1
ATOM 1414 C C . GLY A 1 183 ? -6.385 10.853 9.933 1.00 97.19 183 GLY A C 1
ATOM 1415 O O . GLY A 1 183 ? -6.039 9.831 9.340 1.00 97.19 183 GLY A O 1
ATOM 1416 N N . ASP A 1 184 ? -5.724 12.002 9.858 1.00 95.81 184 ASP A N 1
ATOM 1417 C CA . ASP A 1 184 ? -4.562 12.269 9.007 1.00 95.81 184 ASP A CA 1
ATOM 1418 C C . ASP A 1 184 ? -3.272 12.590 9.785 1.00 95.81 184 ASP A C 1
ATOM 1420 O O . ASP A 1 184 ? -2.190 12.552 9.199 1.00 95.81 184 ASP A O 1
ATOM 1424 N N . ASP A 1 185 ? -3.341 12.804 11.105 1.00 96.81 185 ASP A N 1
ATOM 1425 C CA . ASP A 1 185 ? -2.155 12.882 11.969 1.00 96.81 185 ASP A CA 1
ATOM 1426 C C . ASP A 1 185 ? -1.601 11.478 12.257 1.00 96.81 185 ASP A C 1
ATOM 1428 O O . ASP A 1 185 ? -1.849 10.850 13.291 1.00 96.81 185 ASP A O 1
ATOM 1432 N N . LEU A 1 186 ? -0.862 10.955 11.281 1.00 97.44 186 LEU A N 1
ATOM 1433 C CA . LEU A 1 186 ? -0.324 9.598 11.330 1.00 97.44 186 LEU A CA 1
ATOM 1434 C C . LEU A 1 186 ? 0.723 9.430 12.434 1.00 97.44 186 LEU A C 1
ATOM 1436 O O . LEU A 1 186 ? 0.778 8.369 13.051 1.00 97.44 186 LEU A O 1
ATOM 1440 N N . ALA A 1 187 ? 1.500 10.475 12.736 1.00 95.81 187 ALA A N 1
ATOM 1441 C CA . ALA A 1 187 ? 2.456 10.442 13.839 1.00 95.81 187 ALA A CA 1
ATOM 1442 C C . ALA A 1 187 ? 1.727 10.193 15.166 1.00 95.81 187 ALA A C 1
ATOM 1444 O O . ALA A 1 187 ? 2.103 9.293 15.918 1.00 95.81 187 ALA A O 1
ATOM 1445 N N . GLN A 1 188 ? 0.619 10.899 15.399 1.00 96.69 188 GLN A N 1
ATOM 1446 C CA . GLN A 1 188 ? -0.189 10.716 16.597 1.00 96.69 188 GLN A CA 1
ATOM 1447 C C . GLN A 1 188 ? -0.888 9.350 16.653 1.00 96.69 188 GLN A C 1
ATOM 1449 O O . GLN A 1 188 ? -1.001 8.768 17.730 1.00 96.69 188 GLN A O 1
ATOM 1454 N N . LEU A 1 189 ? -1.339 8.807 15.518 1.00 97.81 189 LEU A N 1
ATOM 1455 C CA . LEU A 1 189 ? -1.956 7.474 15.475 1.00 97.81 189 LEU A CA 1
ATOM 1456 C C . LEU A 1 189 ? -0.943 6.345 15.732 1.00 97.81 189 LEU A C 1
ATOM 1458 O O . LEU A 1 189 ? -1.277 5.338 16.358 1.00 97.81 189 LEU A O 1
ATOM 1462 N N . THR A 1 190 ? 0.303 6.517 15.285 1.00 97.44 190 THR A N 1
ATOM 1463 C CA . THR A 1 190 ? 1.361 5.497 15.410 1.00 97.44 190 THR A CA 1
ATOM 1464 C C . THR A 1 190 ? 1.981 5.383 16.794 1.00 97.44 190 THR A C 1
ATOM 1466 O O . THR A 1 190 ? 2.747 4.452 17.027 1.00 97.44 190 THR A O 1
ATOM 1469 N N . ILE A 1 191 ? 1.606 6.230 17.759 1.00 96.25 191 ILE A N 1
ATOM 1470 C CA . ILE A 1 191 ? 2.094 6.083 19.141 1.00 96.25 191 ILE A CA 1
ATOM 1471 C C . ILE A 1 191 ? 1.671 4.742 19.775 1.00 96.25 191 ILE A C 1
ATOM 1473 O O . ILE A 1 191 ? 2.297 4.291 20.727 1.00 96.25 191 ILE A O 1
ATOM 1477 N N . LEU A 1 192 ? 0.650 4.064 19.226 1.00 96.44 192 LEU A N 1
ATOM 1478 C CA . LEU A 1 192 ? 0.281 2.689 19.598 1.00 96.44 192 LEU A CA 1
ATOM 1479 C C . LEU A 1 192 ? 1.326 1.627 19.200 1.00 96.44 192 LEU A C 1
ATOM 1481 O O . LEU A 1 192 ? 1.180 0.470 19.581 1.00 96.44 192 LEU A O 1
ATOM 1485 N N . ASN A 1 193 ? 2.377 1.994 18.464 1.00 94.88 193 ASN A N 1
ATOM 1486 C CA . ASN A 1 193 ? 3.542 1.146 18.196 1.00 94.88 193 ASN A CA 1
ATOM 1487 C C . ASN A 1 193 ? 4.590 1.207 19.329 1.00 94.88 193 ASN A C 1
ATOM 1489 O O . ASN A 1 193 ? 5.566 0.457 19.304 1.00 94.88 193 ASN A O 1
ATOM 1493 N N . ASP A 1 194 ? 4.424 2.091 20.320 1.00 94.19 194 ASP A N 1
ATOM 1494 C CA . ASP A 1 194 ? 5.341 2.195 21.457 1.00 94.19 194 ASP A CA 1
ATOM 1495 C C . ASP A 1 194 ? 5.124 1.047 22.451 1.00 94.19 194 ASP A C 1
ATOM 1497 O O . ASP A 1 194 ? 4.354 1.151 23.412 1.00 94.19 194 ASP A O 1
ATOM 1501 N N . SER A 1 195 ? 5.859 -0.047 22.242 1.00 92.00 195 SER A N 1
ATOM 1502 C CA . SER A 1 195 ? 5.811 -1.257 23.069 1.00 92.00 195 SER A CA 1
ATOM 1503 C C . SER A 1 195 ? 6.237 -1.053 24.527 1.00 92.00 195 SER A C 1
ATOM 1505 O O . SER A 1 195 ? 6.210 -2.011 25.295 1.00 92.00 195 SER A O 1
ATOM 1507 N N . THR A 1 196 ? 6.660 0.151 24.927 1.00 93.88 196 THR A N 1
ATOM 1508 C CA . THR A 1 196 ? 6.942 0.473 26.332 1.00 93.88 196 THR A CA 1
ATOM 1509 C C . THR A 1 196 ? 5.686 0.860 27.118 1.00 93.88 196 THR A C 1
ATOM 1511 O O . THR A 1 196 ? 5.728 0.908 28.348 1.00 93.88 196 THR A O 1
ATOM 1514 N N . THR A 1 197 ? 4.557 1.090 26.438 1.00 96.00 197 THR A N 1
ATOM 1515 C CA . THR A 1 197 ? 3.291 1.500 27.063 1.00 96.00 197 THR A CA 1
ATOM 1516 C C . THR A 1 197 ? 2.282 0.359 27.156 1.00 96.00 197 THR A C 1
ATOM 1518 O O . THR A 1 197 ? 2.217 -0.528 26.300 1.00 96.00 197 THR A O 1
ATOM 1521 N N . ILE A 1 198 ? 1.449 0.381 28.201 1.00 95.44 198 ILE A N 1
ATOM 1522 C CA . ILE A 1 198 ? 0.474 -0.691 28.448 1.00 95.44 198 ILE A CA 1
ATOM 1523 C C . ILE A 1 198 ? -0.622 -0.695 27.376 1.00 95.44 198 ILE A C 1
ATOM 1525 O O . ILE A 1 198 ? -1.021 -1.767 26.916 1.00 95.44 198 ILE A O 1
ATOM 1529 N N . ALA A 1 199 ? -1.079 0.478 26.925 1.00 97.00 199 ALA A N 1
ATOM 1530 C CA . ALA A 1 199 ? -2.082 0.578 25.867 1.00 97.00 199 ALA A CA 1
ATOM 1531 C C . ALA A 1 199 ? -1.605 -0.044 24.546 1.00 97.00 199 ALA A C 1
ATOM 1533 O O . ALA A 1 199 ? -2.347 -0.819 23.946 1.00 97.00 199 ALA A O 1
ATOM 1534 N N . ALA A 1 200 ? -0.370 0.240 24.120 1.00 96.88 200 ALA A N 1
ATOM 1535 C CA . ALA A 1 200 ? 0.211 -0.333 22.905 1.00 96.88 200 ALA A CA 1
ATOM 1536 C C . ALA A 1 200 ? 0.353 -1.859 22.996 1.00 96.88 200 ALA A C 1
ATOM 1538 O O . ALA A 1 200 ? -0.055 -2.575 22.082 1.00 96.88 200 ALA A O 1
ATOM 1539 N N . MET A 1 201 ? 0.860 -2.374 24.124 1.00 97.38 201 MET A N 1
ATOM 1540 C CA . MET A 1 201 ? 0.950 -3.821 24.353 1.00 97.38 201 MET A CA 1
ATOM 1541 C C . MET A 1 201 ? -0.433 -4.486 24.330 1.00 97.38 201 MET A C 1
ATOM 1543 O O . MET A 1 201 ? -0.604 -5.523 23.693 1.00 97.38 201 MET A O 1
ATOM 1547 N N . THR A 1 202 ? -1.430 -3.870 24.972 1.00 98.19 202 THR A N 1
ATOM 1548 C CA . THR A 1 202 ? -2.815 -4.371 24.999 1.00 98.19 202 THR A CA 1
ATOM 1549 C C . THR A 1 202 ? -3.433 -4.360 23.600 1.00 98.19 202 THR A C 1
ATOM 1551 O O . THR A 1 202 ? -4.073 -5.328 23.191 1.00 98.19 202 THR A O 1
ATOM 1554 N N . PHE A 1 203 ? -3.214 -3.287 22.835 1.00 98.50 203 PHE A N 1
ATOM 1555 C CA . PHE A 1 203 ? -3.665 -3.180 21.451 1.00 98.50 203 PHE A CA 1
ATOM 1556 C C . PHE A 1 203 ? -3.045 -4.282 20.593 1.00 98.50 203 PHE A C 1
ATOM 1558 O O . PHE A 1 203 ? -3.771 -5.028 19.942 1.00 98.50 203 PHE A O 1
ATOM 1565 N N . MET A 1 204 ? -1.724 -4.457 20.655 1.00 98.06 204 MET A N 1
ATOM 1566 C CA . MET A 1 204 ? -1.041 -5.486 19.877 1.00 98.06 204 MET A CA 1
ATOM 1567 C C . MET A 1 204 ? -1.479 -6.903 20.273 1.00 98.06 204 MET A C 1
ATOM 1569 O O . MET A 1 204 ? -1.669 -7.750 19.407 1.00 98.06 204 MET A O 1
ATOM 1573 N N . GLN A 1 205 ? -1.735 -7.168 21.559 1.00 98.06 205 GLN A N 1
ATOM 1574 C CA . GLN A 1 205 ? -2.316 -8.442 22.000 1.00 98.06 205 GLN A CA 1
ATOM 1575 C C . GLN A 1 205 ? -3.703 -8.687 21.395 1.00 98.06 205 GLN A C 1
ATOM 1577 O O . GLN A 1 205 ? -3.995 -9.805 20.970 1.00 98.06 205 GLN A O 1
ATOM 1582 N N . LYS A 1 206 ? -4.552 -7.654 21.309 1.00 98.19 206 LYS A N 1
ATOM 1583 C CA . LYS A 1 206 ? -5.860 -7.751 20.646 1.00 98.19 206 LYS A CA 1
ATOM 1584 C C . LYS A 1 206 ? -5.723 -8.035 19.152 1.00 98.19 206 LYS A C 1
ATOM 1586 O O . LYS A 1 206 ? -6.462 -8.879 18.645 1.00 98.19 206 LYS A O 1
ATOM 1591 N N . ILE A 1 207 ? -4.772 -7.386 18.480 1.00 98.38 207 ILE A N 1
ATOM 1592 C CA . ILE A 1 207 ? -4.444 -7.642 17.070 1.00 98.38 207 ILE A CA 1
ATOM 1593 C C . ILE A 1 207 ? -3.987 -9.090 16.873 1.00 98.38 207 ILE A C 1
ATOM 1595 O O . ILE A 1 207 ? -4.595 -9.802 16.087 1.00 98.38 207 ILE A O 1
ATOM 1599 N N . LEU A 1 208 ? -3.014 -9.565 17.655 1.00 97.06 208 LEU A N 1
ATOM 1600 C CA . LEU A 1 208 ? -2.526 -10.952 17.607 1.00 97.06 208 LEU A CA 1
ATOM 1601 C C . LEU A 1 208 ? -3.600 -11.995 17.954 1.00 97.06 208 LEU A C 1
ATOM 1603 O O . LEU A 1 208 ? -3.472 -13.159 17.589 1.00 97.06 208 LEU A O 1
ATOM 1607 N N . SER A 1 209 ? -4.658 -11.585 18.657 1.00 96.88 209 SER A N 1
ATOM 1608 C CA . SER A 1 209 ? -5.827 -12.424 18.948 1.00 96.88 209 SER A CA 1
ATOM 1609 C C . SER A 1 209 ? -6.880 -12.401 17.829 1.00 96.88 209 SER A C 1
ATOM 1611 O O . SER A 1 209 ? -7.978 -12.916 18.029 1.00 96.88 209 SER A O 1
ATOM 1613 N N . GLY A 1 210 ? -6.588 -11.778 16.683 1.00 96.94 210 GLY A N 1
ATOM 1614 C CA . GLY A 1 210 ? -7.476 -11.721 15.520 1.00 96.94 210 GLY A CA 1
ATOM 1615 C C . GLY A 1 210 ? -8.572 -10.654 15.600 1.00 96.94 210 GLY A C 1
ATOM 1616 O O . GLY A 1 210 ? -9.610 -10.804 14.965 1.00 96.94 210 GLY A O 1
ATOM 1617 N N . THR A 1 211 ? -8.395 -9.587 16.393 1.00 98.62 211 THR A N 1
ATOM 1618 C CA . THR A 1 211 ? -9.370 -8.476 16.418 1.00 98.62 211 THR A CA 1
ATOM 1619 C C . THR A 1 211 ? -9.302 -7.706 15.087 1.00 98.62 211 THR A C 1
ATOM 1621 O O . THR A 1 211 ? -8.230 -7.169 14.785 1.00 98.62 211 THR A O 1
ATOM 1624 N N . PRO A 1 212 ? -10.386 -7.615 14.291 1.00 98.75 212 PRO A N 1
ATOM 1625 C CA . PRO A 1 212 ? -10.366 -6.948 12.989 1.00 98.75 212 PRO A CA 1
ATOM 1626 C C . PRO A 1 212 ? -10.209 -5.431 13.109 1.00 98.75 212 PRO A C 1
ATOM 1628 O O . PRO A 1 212 ? -10.653 -4.817 14.091 1.00 98.75 212 PRO A O 1
ATOM 1631 N N . LEU A 1 213 ? -9.672 -4.806 12.060 1.00 98.50 213 LEU A N 1
ATOM 1632 C CA . LEU A 1 213 ? -9.599 -3.350 11.946 1.00 98.50 213 LEU A CA 1
ATOM 1633 C C . LEU A 1 213 ? -10.154 -2.805 10.635 1.00 98.50 213 LEU A C 1
ATOM 1635 O O . LEU A 1 213 ? -10.005 -3.382 9.560 1.00 98.50 213 LEU A O 1
ATOM 1639 N N . PHE A 1 214 ? -10.730 -1.616 10.750 1.00 98.88 214 PHE A N 1
ATOM 1640 C CA . PHE A 1 214 ? -11.137 -0.767 9.646 1.00 98.88 214 PHE A CA 1
ATOM 1641 C C . PHE A 1 214 ? -10.374 0.558 9.723 1.00 98.88 214 PHE A C 1
ATOM 1643 O O . PHE A 1 214 ? -10.323 1.174 10.787 1.00 98.88 214 PHE A O 1
ATOM 1650 N N . MET A 1 215 ? -9.791 1.023 8.621 1.00 98.81 215 MET A N 1
ATOM 1651 C CA . MET A 1 215 ? -9.025 2.271 8.582 1.00 98.81 215 MET A CA 1
ATOM 1652 C C . MET A 1 215 ? -9.480 3.144 7.416 1.00 98.81 215 MET A C 1
ATOM 1654 O O . MET A 1 215 ? -9.433 2.737 6.253 1.00 98.81 215 MET A O 1
ATOM 1658 N N . PHE A 1 216 ? -9.894 4.369 7.730 1.00 98.50 216 PHE A N 1
ATOM 1659 C CA . PHE A 1 216 ? -10.281 5.341 6.715 1.00 98.50 216 PHE A CA 1
ATOM 1660 C C . PHE A 1 216 ? -9.044 5.939 6.040 1.00 98.50 216 PHE A C 1
ATOM 1662 O O . PHE A 1 216 ? -8.193 6.512 6.727 1.00 98.50 216 PHE A O 1
ATOM 1669 N N . GLY A 1 217 ? -8.972 5.834 4.713 1.00 97.00 217 GLY A N 1
ATOM 1670 C CA . GLY A 1 217 ? -8.076 6.594 3.846 1.00 97.00 217 GLY A CA 1
ATOM 1671 C C . GLY A 1 217 ? -6.660 6.703 4.395 1.00 97.00 217 GLY A C 1
ATOM 1672 O O . GLY A 1 217 ? -5.952 5.705 4.529 1.00 97.00 217 GLY A O 1
ATOM 1673 N N . SER A 1 218 ? -6.251 7.928 4.720 1.00 97.38 218 SER A N 1
ATOM 1674 C CA . SER A 1 218 ? -4.916 8.281 5.210 1.00 97.38 218 SER A CA 1
ATOM 1675 C C . SER A 1 218 ? -4.475 7.454 6.409 1.00 97.38 218 SER A C 1
ATOM 1677 O O . SER A 1 218 ? -3.321 7.027 6.445 1.00 97.38 218 SER A O 1
ATOM 1679 N N . SER A 1 219 ? -5.379 7.170 7.351 1.00 98.38 219 SER A N 1
ATOM 1680 C CA . SER A 1 219 ? -5.052 6.335 8.509 1.00 98.38 219 SER A CA 1
ATOM 1681 C C . SER A 1 219 ? -4.639 4.923 8.092 1.00 98.38 219 SER A C 1
ATOM 1683 O O . SER A 1 219 ? -3.772 4.344 8.726 1.00 98.38 219 SER A O 1
ATOM 1685 N N . GLY A 1 220 ? -5.140 4.397 6.970 1.00 98.31 220 GLY A N 1
ATOM 1686 C CA . GLY A 1 220 ? -4.754 3.086 6.448 1.00 98.31 220 GLY A CA 1
ATOM 1687 C C . GLY A 1 220 ? -3.273 2.947 6.094 1.00 98.31 220 GLY A C 1
ATOM 1688 O O . GLY A 1 220 ? -2.748 1.831 6.093 1.00 98.31 220 GLY A O 1
ATOM 1689 N N . LYS A 1 221 ? -2.571 4.062 5.834 1.00 98.56 221 LYS A N 1
ATOM 1690 C CA . LYS A 1 221 ? -1.138 4.052 5.491 1.00 98.56 221 LYS A CA 1
ATOM 1691 C C . LYS A 1 221 ? -0.292 3.397 6.583 1.00 98.56 221 LYS A C 1
ATOM 1693 O O . LYS A 1 221 ? 0.702 2.756 6.270 1.00 98.56 221 LYS A O 1
ATOM 1698 N N . ILE A 1 222 ? -0.698 3.519 7.849 1.00 98.69 222 ILE A N 1
ATOM 1699 C CA . ILE A 1 222 ? 0.077 3.033 9.001 1.00 98.69 222 ILE A CA 1
ATOM 1700 C C . ILE A 1 222 ? -0.136 1.540 9.289 1.00 98.69 222 ILE A C 1
ATOM 1702 O O . ILE A 1 222 ? 0.404 1.041 10.268 1.00 98.69 222 ILE A O 1
ATOM 1706 N N . SER A 1 223 ? -0.922 0.818 8.485 1.00 98.50 223 SER A N 1
ATOM 1707 C CA . SER A 1 223 ? -1.143 -0.630 8.658 1.00 98.50 223 SER A CA 1
ATOM 1708 C C . SER A 1 223 ? 0.150 -1.449 8.528 1.00 98.50 223 SER A C 1
ATOM 1710 O O . SER A 1 223 ? 0.319 -2.467 9.204 1.00 98.50 223 SER A O 1
ATOM 1712 N N . GLY A 1 224 ? 1.079 -0.977 7.694 1.00 98.44 224 GLY A N 1
ATOM 1713 C CA . GLY A 1 224 ? 2.393 -1.575 7.504 1.00 98.44 224 GLY A CA 1
ATOM 1714 C C . GLY A 1 224 ? 3.346 -1.401 8.687 1.00 98.44 224 GLY A C 1
ATOM 1715 O O . GLY A 1 224 ? 3.075 -0.667 9.642 1.00 98.44 224 GLY A O 1
ATOM 1716 N N . LYS A 1 225 ? 4.531 -2.017 8.598 1.00 98.12 225 LYS A N 1
ATOM 1717 C CA . LYS A 1 225 ? 5.657 -1.658 9.481 1.00 98.12 225 LYS A CA 1
ATOM 1718 C C . LYS A 1 225 ? 6.158 -0.244 9.230 1.00 98.12 225 LYS A C 1
ATOM 1720 O O . LYS A 1 225 ? 6.600 0.415 10.164 1.00 98.12 225 LYS A O 1
ATOM 1725 N N . TYR A 1 226 ? 6.083 0.199 7.980 1.00 98.44 226 TYR A N 1
ATOM 1726 C CA . TYR A 1 226 ? 6.500 1.522 7.549 1.00 98.44 226 TYR A CA 1
ATOM 1727 C C . TYR A 1 226 ? 5.447 2.139 6.643 1.00 98.44 226 TYR A C 1
ATOM 1729 O O . TYR A 1 226 ? 4.729 1.431 5.938 1.00 98.44 226 TYR A O 1
ATOM 1737 N N . PHE A 1 227 ? 5.412 3.465 6.610 1.00 98.38 227 PHE A N 1
ATOM 1738 C CA . PHE A 1 227 ? 4.606 4.216 5.661 1.00 98.38 227 PHE A CA 1
ATOM 1739 C C . PHE A 1 227 ? 5.366 5.421 5.115 1.00 98.38 227 PHE A C 1
ATOM 1741 O O . PHE A 1 227 ? 6.303 5.932 5.738 1.00 98.38 227 PHE A O 1
ATOM 1748 N N . VAL A 1 228 ? 4.938 5.895 3.945 1.00 98.44 228 VAL A N 1
ATOM 1749 C CA . VAL A 1 228 ? 5.516 7.084 3.317 1.00 98.44 228 VAL A CA 1
ATOM 1750 C C . VAL A 1 228 ? 4.702 8.325 3.681 1.00 98.44 228 VAL A C 1
ATOM 1752 O O . VAL A 1 228 ? 3.508 8.423 3.389 1.00 98.44 228 VAL A O 1
ATOM 1755 N N . GLY A 1 229 ? 5.358 9.267 4.354 1.00 97.81 229 GLY A N 1
ATOM 1756 C CA . GLY A 1 229 ? 4.797 10.539 4.796 1.00 97.81 229 GLY A CA 1
ATOM 1757 C C . GLY A 1 229 ? 5.076 11.691 3.831 1.00 97.81 229 GLY A C 1
ATOM 1758 O O . GLY A 1 229 ? 5.812 11.554 2.854 1.00 97.81 229 GLY A O 1
ATOM 1759 N N . ASN A 1 230 ? 4.480 12.848 4.136 1.00 96.94 230 ASN A N 1
ATOM 1760 C CA . ASN A 1 230 ? 4.543 14.071 3.324 1.00 96.94 230 ASN A CA 1
ATOM 1761 C C . ASN A 1 230 ? 4.038 13.892 1.876 1.00 96.94 230 ASN A C 1
ATOM 1763 O O . ASN A 1 230 ? 4.477 14.572 0.957 1.00 96.94 230 ASN A O 1
ATOM 1767 N N . THR A 1 231 ? 3.099 12.969 1.667 1.00 97.38 231 THR A N 1
ATOM 1768 C CA . THR A 1 231 ? 2.517 12.700 0.344 1.00 97.38 231 THR A CA 1
ATOM 1769 C C . THR A 1 231 ? 1.356 13.630 -0.006 1.00 97.38 231 THR A C 1
ATOM 1771 O O . THR A 1 231 ? 1.017 13.749 -1.178 1.00 97.38 231 THR A O 1
ATOM 1774 N N . ASP A 1 232 ? 0.791 14.318 0.990 1.00 95.56 232 ASP A N 1
ATOM 1775 C CA . ASP A 1 232 ? -0.411 15.155 0.869 1.00 95.56 232 ASP A CA 1
ATOM 1776 C C . ASP A 1 232 ? -0.205 16.616 1.324 1.00 95.56 232 ASP A C 1
ATOM 1778 O O . ASP A 1 232 ? -1.130 17.413 1.227 1.00 95.56 232 ASP A O 1
ATOM 1782 N N . ASN A 1 233 ? 0.985 16.981 1.828 1.00 94.44 233 ASN A N 1
ATOM 1783 C CA . ASN A 1 233 ? 1.233 18.298 2.441 1.00 94.44 233 ASN A CA 1
ATOM 1784 C C . ASN A 1 233 ? 2.148 19.207 1.602 1.00 94.44 233 ASN A C 1
ATOM 1786 O O . ASN A 1 233 ? 2.013 20.425 1.659 1.00 94.44 233 ASN A O 1
ATOM 1790 N N . ASP A 1 234 ? 3.050 18.632 0.803 1.00 95.62 234 ASP A N 1
ATOM 1791 C CA . ASP A 1 234 ? 3.957 19.356 -0.095 1.00 95.62 234 ASP A CA 1
ATOM 1792 C C . ASP A 1 234 ? 3.817 18.792 -1.513 1.00 95.62 234 ASP A C 1
ATOM 1794 O O . ASP A 1 234 ? 4.120 17.625 -1.747 1.00 95.62 234 ASP A O 1
ATOM 1798 N N . THR A 1 235 ? 3.360 19.607 -2.465 1.00 96.31 235 THR A N 1
ATOM 1799 C CA . THR A 1 235 ? 3.100 19.193 -3.857 1.00 96.31 235 THR A CA 1
ATOM 1800 C C . THR A 1 235 ? 4.344 18.688 -4.589 1.00 96.31 235 THR A C 1
ATOM 1802 O O . THR A 1 235 ? 4.220 17.953 -5.561 1.00 96.31 235 THR A O 1
ATOM 1805 N N . TYR A 1 236 ? 5.545 19.044 -4.126 1.00 95.56 236 TYR A N 1
ATOM 1806 C CA . TYR A 1 236 ? 6.812 18.661 -4.753 1.00 95.56 236 TYR A CA 1
ATOM 1807 C C . TYR A 1 236 ? 7.632 17.694 -3.897 1.00 95.56 236 TYR A C 1
ATOM 1809 O O . TYR A 1 236 ? 8.826 17.513 -4.147 1.00 95.56 236 TYR A O 1
ATOM 1817 N N . ALA A 1 237 ? 7.023 17.055 -2.892 1.00 97.38 237 ALA A N 1
ATOM 1818 C CA . ALA A 1 237 ? 7.752 16.230 -1.938 1.00 97.38 237 ALA A CA 1
ATOM 1819 C C . ALA A 1 237 ? 8.603 15.141 -2.608 1.00 97.38 237 ALA A C 1
ATOM 1821 O O . ALA A 1 237 ? 9.780 15.007 -2.285 1.00 97.38 237 ALA A O 1
ATOM 1822 N N . ALA A 1 238 ? 8.056 14.394 -3.566 1.00 96.75 238 ALA A N 1
ATOM 1823 C CA . ALA A 1 238 ? 8.807 13.385 -4.308 1.00 96.75 238 ALA A CA 1
ATOM 1824 C C . ALA A 1 238 ? 9.920 14.017 -5.150 1.00 96.75 238 ALA A C 1
ATOM 1826 O O . ALA A 1 238 ? 11.064 13.560 -5.124 1.00 96.75 238 ALA A O 1
ATOM 1827 N N . TYR A 1 239 ? 9.596 15.098 -5.858 1.00 95.62 239 TYR A N 1
ATOM 1828 C CA . TYR A 1 239 ? 10.502 15.772 -6.779 1.00 95.62 239 TYR A CA 1
ATOM 1829 C C . TYR A 1 239 ? 11.722 16.398 -6.081 1.00 95.62 239 TYR A C 1
ATOM 1831 O O . TYR A 1 239 ? 12.846 16.328 -6.580 1.00 95.62 239 TYR A O 1
ATOM 1839 N N . GLU A 1 240 ? 11.519 16.973 -4.894 1.00 96.50 240 GLU A N 1
ATOM 1840 C CA . GLU A 1 240 ? 12.537 17.685 -4.108 1.00 96.50 240 GLU A CA 1
ATOM 1841 C C . GLU A 1 240 ? 13.166 16.834 -2.990 1.00 96.50 240 GLU A C 1
ATOM 1843 O O . GLU A 1 240 ? 13.995 17.327 -2.210 1.00 96.50 240 GLU A O 1
ATOM 1848 N N . GLY A 1 241 ? 12.787 15.556 -2.912 1.00 96.88 241 GLY A N 1
ATOM 1849 C CA . GLY A 1 241 ? 13.346 14.591 -1.971 1.00 96.88 241 GLY A CA 1
ATOM 1850 C C . GLY A 1 241 ? 12.892 14.784 -0.520 1.00 96.88 241 GLY A C 1
ATOM 1851 O O . GLY A 1 241 ? 13.680 14.573 0.401 1.00 96.88 241 GLY A O 1
ATOM 1852 N N . ARG A 1 242 ? 11.646 15.221 -0.312 1.00 97.62 242 ARG A N 1
ATOM 1853 C CA . ARG A 1 242 ? 11.033 15.552 0.986 1.00 97.62 242 ARG A CA 1
ATOM 1854 C C . ARG A 1 242 ? 9.961 14.563 1.457 1.00 97.62 242 ARG A C 1
ATOM 1856 O O . ARG A 1 242 ? 9.400 14.788 2.530 1.00 97.62 242 ARG A O 1
ATOM 1863 N N . MET A 1 243 ? 9.651 13.492 0.720 1.00 98.00 243 MET A N 1
ATOM 1864 C CA . MET A 1 243 ? 8.861 12.396 1.301 1.00 98.00 243 MET A CA 1
ATOM 1865 C C . MET A 1 243 ? 9.663 11.719 2.412 1.00 98.00 243 MET A C 1
ATOM 1867 O O . MET A 1 243 ? 10.888 11.589 2.324 1.00 98.00 243 MET A O 1
ATOM 1871 N N . THR A 1 244 ? 8.976 11.271 3.456 1.00 97.88 244 THR A N 1
ATOM 1872 C CA . THR A 1 244 ? 9.602 10.646 4.628 1.00 97.88 244 THR A CA 1
ATOM 1873 C C . THR A 1 244 ? 9.210 9.181 4.736 1.00 97.88 244 THR A C 1
ATOM 1875 O O . THR A 1 244 ? 8.131 8.797 4.298 1.00 97.88 244 THR A O 1
ATOM 1878 N N . ILE A 1 245 ? 10.078 8.358 5.322 1.00 98.12 245 ILE A N 1
ATOM 1879 C CA . ILE A 1 245 ? 9.735 7.000 5.750 1.00 98.12 245 ILE A CA 1
ATOM 1880 C C . ILE A 1 245 ? 9.548 7.045 7.260 1.00 98.12 245 ILE A C 1
ATOM 1882 O O . ILE A 1 245 ? 10.430 7.535 7.963 1.00 98.12 245 ILE A O 1
ATOM 1886 N N . ASN A 1 246 ? 8.407 6.568 7.743 1.00 98.38 246 ASN A N 1
ATOM 1887 C CA . ASN A 1 246 ? 8.042 6.612 9.156 1.00 98.38 246 ASN A CA 1
ATOM 1888 C C . ASN A 1 246 ? 7.562 5.229 9.604 1.00 98.38 246 ASN A C 1
ATOM 1890 O O . ASN A 1 246 ? 7.086 4.445 8.780 1.00 98.38 246 ASN A O 1
ATOM 1894 N N . ASP A 1 247 ? 7.662 4.947 10.900 1.00 98.12 247 ASP A N 1
ATOM 1895 C CA . ASP A 1 247 ? 7.169 3.699 11.483 1.00 98.12 247 ASP A CA 1
ATOM 1896 C C . ASP A 1 247 ? 5.634 3.664 11.496 1.00 98.12 247 ASP A C 1
ATOM 1898 O O . ASP A 1 247 ? 4.981 4.617 11.909 1.00 98.12 247 ASP A O 1
ATOM 1902 N N . GLY A 1 248 ? 5.059 2.546 11.063 1.00 98.44 248 GLY A N 1
ATOM 1903 C CA . GLY A 1 248 ? 3.638 2.230 11.179 1.00 98.44 248 GLY A CA 1
ATOM 1904 C C . GLY A 1 248 ? 3.330 1.358 12.399 1.00 98.44 248 GLY A C 1
ATOM 1905 O O . GLY A 1 248 ? 4.122 1.250 13.334 1.00 98.44 248 GLY A O 1
ATOM 1906 N N .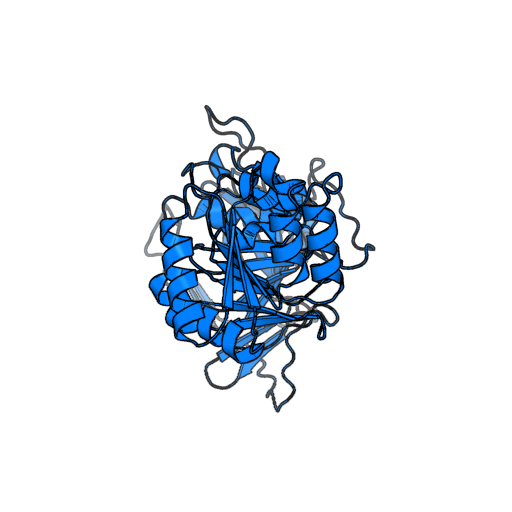 LEU A 1 249 ? 2.163 0.718 12.387 1.00 98.31 249 LEU A N 1
ATOM 1907 C CA . LEU A 1 249 ? 1.649 -0.118 13.474 1.00 98.31 249 LEU A CA 1
ATOM 1908 C C . LEU A 1 249 ? 2.104 -1.578 13.404 1.00 98.31 249 LEU A C 1
ATOM 1910 O O . LEU A 1 249 ? 1.819 -2.311 14.347 1.00 98.31 249 LEU A O 1
ATOM 1914 N N . LYS A 1 250 ? 2.797 -2.007 12.335 1.00 97.44 250 LYS A N 1
ATOM 1915 C CA . LYS A 1 250 ? 3.312 -3.388 12.192 1.00 97.44 250 LYS A CA 1
ATOM 1916 C C . LYS A 1 250 ? 2.210 -4.454 12.208 1.00 97.44 250 LYS A C 1
ATOM 1918 O O . LYS A 1 250 ? 2.379 -5.540 12.750 1.00 97.44 250 LYS A O 1
ATOM 1923 N N . ILE A 1 251 ? 1.050 -4.130 11.637 1.00 98.38 251 ILE A N 1
ATOM 1924 C CA . ILE A 1 251 ? -0.078 -5.068 11.542 1.00 98.38 251 ILE A CA 1
ATOM 1925 C C . ILE A 1 251 ? 0.123 -5.994 10.339 1.00 98.38 251 ILE A C 1
ATOM 1927 O O . ILE A 1 251 ? -0.213 -7.171 10.400 1.00 98.38 251 ILE A O 1
ATOM 1931 N N . PHE A 1 252 ? 0.698 -5.476 9.254 1.00 98.31 252 PHE A N 1
ATOM 1932 C CA . PHE A 1 252 ? 1.155 -6.261 8.112 1.00 98.31 252 PHE A CA 1
ATOM 1933 C C . PHE A 1 252 ? 2.558 -5.791 7.719 1.00 98.31 252 PHE A C 1
ATOM 1935 O O . PHE A 1 252 ? 2.736 -4.816 6.994 1.00 98.31 252 PHE A O 1
ATOM 1942 N N . ASP A 1 253 ? 3.578 -6.461 8.246 1.00 97.19 253 ASP A N 1
ATOM 1943 C CA . ASP A 1 253 ? 4.954 -5.952 8.251 1.00 97.19 253 ASP A CA 1
ATOM 1944 C C . ASP A 1 253 ? 5.539 -5.690 6.855 1.00 97.19 253 ASP A C 1
ATOM 1946 O O . ASP A 1 253 ? 6.324 -4.753 6.685 1.00 97.19 253 ASP A O 1
ATOM 1950 N N . ASP A 1 254 ? 5.146 -6.471 5.848 1.00 97.19 254 ASP A N 1
ATOM 1951 C CA . ASP A 1 254 ? 5.635 -6.360 4.470 1.00 97.19 254 ASP A CA 1
ATOM 1952 C C . ASP A 1 254 ? 4.781 -5.475 3.550 1.00 97.19 254 ASP A C 1
ATOM 1954 O O . ASP A 1 254 ? 5.007 -5.454 2.336 1.00 97.19 254 ASP A O 1
ATOM 1958 N N . PHE A 1 255 ? 3.838 -4.718 4.110 1.00 98.56 255 PHE A N 1
ATOM 1959 C CA . PHE A 1 255 ? 2.847 -3.958 3.356 1.00 98.56 255 PHE A CA 1
ATOM 1960 C C . PHE A 1 255 ? 3.111 -2.447 3.339 1.00 98.56 255 PHE A C 1
ATOM 1962 O O . PHE A 1 255 ? 3.480 -1.848 4.349 1.00 98.56 255 PHE A O 1
ATOM 1969 N N . VAL A 1 256 ? 2.886 -1.824 2.181 1.00 98.69 256 VAL A N 1
ATOM 1970 C CA . VAL A 1 256 ? 2.895 -0.372 1.972 1.00 98.69 256 VAL A CA 1
ATOM 1971 C C . VAL A 1 256 ? 1.623 0.022 1.227 1.00 98.69 256 VAL A C 1
ATOM 1973 O O . VAL A 1 256 ? 1.326 -0.493 0.150 1.00 98.69 256 VAL A O 1
ATOM 1976 N N . PHE A 1 257 ? 0.881 0.976 1.778 1.00 98.62 257 PHE A N 1
ATOM 1977 C CA . PHE A 1 257 ? -0.406 1.400 1.240 1.00 98.62 257 PHE A CA 1
ATOM 1978 C C . PHE A 1 257 ? -0.423 2.888 0.933 1.00 98.62 257 PHE A C 1
ATOM 1980 O O . PHE A 1 257 ? 0.033 3.695 1.745 1.00 98.62 257 PHE A O 1
ATOM 1987 N N . GLN A 1 258 ? -1.005 3.252 -0.208 1.00 98.25 258 GLN A N 1
ATOM 1988 C CA . GLN A 1 258 ? -1.284 4.640 -0.542 1.00 98.25 258 GLN A CA 1
ATOM 1989 C C . GLN A 1 258 ? -2.739 4.810 -1.022 1.00 98.25 258 GLN A C 1
ATOM 1991 O O . GLN A 1 258 ? -3.074 4.371 -2.125 1.00 98.25 258 GLN A O 1
ATOM 1996 N N . PRO A 1 259 ? -3.591 5.494 -0.237 1.00 97.56 259 PRO A N 1
ATOM 1997 C CA . PRO A 1 259 ? -4.919 5.930 -0.656 1.00 97.56 259 PRO A CA 1
ATOM 1998 C C . PRO A 1 259 ? -4.841 7.224 -1.492 1.00 97.56 259 PRO A C 1
ATOM 2000 O O . PRO A 1 259 ? -3.779 7.847 -1.609 1.00 97.56 259 PRO A O 1
ATOM 2003 N N . LYS A 1 260 ? -5.991 7.710 -1.968 1.00 95.88 260 LYS A N 1
ATOM 2004 C CA . LYS A 1 260 ? -6.174 9.032 -2.592 1.00 95.88 260 LYS A CA 1
ATOM 2005 C C . LYS A 1 260 ? -5.390 9.242 -3.888 1.00 95.88 260 LYS A C 1
ATOM 2007 O O . LYS A 1 260 ? -5.080 10.384 -4.230 1.00 95.88 260 LYS A O 1
ATOM 2012 N N . VAL A 1 261 ? -5.004 8.175 -4.585 1.00 93.12 261 VAL A N 1
ATOM 2013 C CA . VAL A 1 261 ? -3.998 8.249 -5.662 1.00 93.12 261 VAL A CA 1
ATOM 2014 C C . VAL A 1 261 ? -4.355 9.270 -6.747 1.00 93.12 261 VAL A C 1
ATOM 2016 O O . VAL A 1 261 ? -3.479 10.039 -7.136 1.00 93.12 261 VAL A O 1
ATOM 2019 N N . PHE A 1 262 ? -5.624 9.368 -7.151 1.00 93.00 262 PHE A N 1
ATOM 2020 C CA . PHE A 1 262 ? -6.111 10.303 -8.171 1.00 93.00 262 PHE A CA 1
ATOM 2021 C C . PHE A 1 262 ? -6.996 11.425 -7.602 1.00 93.00 262 PHE A C 1
ATOM 2023 O O . PHE A 1 262 ? -7.594 12.184 -8.361 1.00 93.00 262 PHE A O 1
ATOM 2030 N N . ALA A 1 263 ? -7.061 11.581 -6.275 1.00 92.94 263 ALA A N 1
ATOM 2031 C CA . ALA A 1 263 ? -7.929 12.578 -5.647 1.00 92.94 263 ALA A CA 1
ATOM 2032 C C . ALA A 1 263 ? -7.488 14.036 -5.898 1.00 92.94 263 ALA A C 1
ATOM 2034 O O . ALA A 1 263 ? -8.313 14.942 -5.826 1.00 92.94 263 ALA A O 1
ATOM 2035 N N . ASP A 1 264 ? -6.195 14.277 -6.156 1.00 94.12 264 ASP A N 1
ATOM 2036 C CA . ASP A 1 264 ? -5.652 15.605 -6.475 1.00 94.12 264 ASP A CA 1
ATOM 2037 C C . ASP A 1 264 ? -4.377 15.480 -7.321 1.00 94.12 264 ASP A C 1
ATOM 2039 O O . ASP A 1 264 ? -3.383 14.889 -6.889 1.00 94.12 264 ASP A O 1
ATOM 2043 N N . ASN A 1 265 ? -4.400 16.081 -8.511 1.00 93.50 265 ASN A N 1
ATOM 2044 C CA . ASN A 1 265 ? -3.286 16.065 -9.458 1.00 93.50 265 ASN A CA 1
ATOM 2045 C C . ASN A 1 265 ? -2.024 16.752 -8.916 1.00 93.50 265 ASN A C 1
ATOM 2047 O O . ASN A 1 265 ? -0.920 16.395 -9.318 1.00 93.50 265 ASN A O 1
ATOM 2051 N N . SER A 1 266 ? -2.169 17.699 -7.986 1.00 96.25 266 SER A N 1
ATOM 2052 C CA . SER A 1 266 ? -1.054 18.444 -7.383 1.00 96.25 266 SER A CA 1
ATOM 2053 C C . SER A 1 266 ? -0.143 17.556 -6.533 1.00 96.25 266 SER A C 1
ATOM 2055 O O . SER A 1 266 ? 1.018 17.887 -6.327 1.00 96.25 266 SER A O 1
ATOM 2057 N N . TYR A 1 267 ? -0.665 16.426 -6.049 1.00 96.75 267 TYR A N 1
ATOM 2058 C CA . TYR A 1 267 ? 0.060 15.459 -5.221 1.00 96.75 267 TYR A CA 1
ATOM 2059 C C . TYR A 1 267 ? 0.278 14.120 -5.936 1.00 96.75 267 TYR A C 1
ATOM 2061 O O . TYR A 1 267 ? 0.781 13.172 -5.331 1.00 96.75 267 TYR A O 1
ATOM 2069 N N . PHE A 1 268 ? -0.100 14.018 -7.214 1.00 94.50 268 PHE A N 1
ATOM 2070 C CA . PHE A 1 268 ? -0.107 12.759 -7.957 1.00 94.50 268 PHE A CA 1
ATOM 2071 C C . PHE A 1 268 ? 1.265 12.076 -7.977 1.00 94.50 268 PHE A C 1
ATOM 2073 O O . PHE A 1 268 ? 1.363 10.894 -7.649 1.00 94.50 268 PHE A O 1
ATOM 2080 N N . GLU A 1 269 ? 2.334 12.824 -8.278 1.00 94.56 269 GLU A N 1
ATOM 2081 C CA . GLU A 1 269 ? 3.701 12.283 -8.290 1.00 94.56 269 GLU A CA 1
ATOM 2082 C C . GLU A 1 269 ? 4.089 11.707 -6.922 1.00 94.56 269 GLU A C 1
ATOM 2084 O O . GLU A 1 269 ? 4.627 10.601 -6.844 1.00 94.56 269 GLU A O 1
ATOM 2089 N N . ASN A 1 270 ? 3.751 12.406 -5.833 1.00 97.62 270 ASN A N 1
ATOM 2090 C CA . ASN A 1 270 ? 4.017 11.920 -4.484 1.00 97.62 270 ASN A CA 1
ATOM 2091 C C . ASN A 1 270 ? 3.280 10.616 -4.201 1.00 97.62 270 ASN A C 1
ATOM 2093 O O . ASN A 1 270 ? 3.877 9.662 -3.711 1.00 97.62 270 ASN A O 1
ATOM 2097 N N . ARG A 1 271 ? 1.977 10.573 -4.490 1.00 96.81 271 ARG A N 1
ATOM 2098 C CA . ARG A 1 271 ? 1.130 9.424 -4.160 1.00 96.81 271 ARG A CA 1
ATOM 2099 C C . ARG A 1 271 ? 1.519 8.204 -4.994 1.00 96.81 271 ARG A C 1
ATOM 2101 O O . ARG A 1 271 ? 1.707 7.124 -4.443 1.00 96.81 271 ARG A O 1
ATOM 2108 N N . VAL A 1 272 ? 1.739 8.359 -6.296 1.00 94.44 272 VAL A N 1
ATOM 2109 C CA . VAL A 1 272 ? 2.202 7.241 -7.132 1.00 94.44 272 VAL A CA 1
ATOM 2110 C C . VAL A 1 272 ? 3.616 6.808 -6.732 1.00 94.44 272 VAL A C 1
ATOM 2112 O O . VAL A 1 272 ? 3.871 5.613 -6.594 1.00 94.44 272 VAL A O 1
ATOM 2115 N N . GLY A 1 273 ? 4.528 7.740 -6.453 1.00 96.12 273 GLY A N 1
ATOM 2116 C CA . GLY A 1 273 ? 5.890 7.415 -6.019 1.00 96.12 273 GLY A CA 1
ATOM 2117 C C . GLY A 1 273 ? 5.973 6.749 -4.638 1.00 96.12 273 GLY A C 1
ATOM 2118 O O . GLY A 1 273 ? 6.897 5.974 -4.388 1.00 96.12 273 GLY A O 1
ATOM 2119 N N . ALA A 1 274 ? 5.006 7.004 -3.751 1.00 97.94 274 ALA A N 1
ATOM 2120 C CA . ALA A 1 274 ? 5.040 6.599 -2.347 1.00 97.94 274 ALA A CA 1
ATOM 2121 C C . ALA A 1 274 ? 5.195 5.089 -2.141 1.00 97.94 274 ALA A C 1
ATOM 2123 O O . ALA A 1 274 ? 6.091 4.657 -1.416 1.00 97.94 274 ALA A O 1
ATOM 2124 N N . VAL A 1 275 ? 4.352 4.277 -2.785 1.00 98.31 275 VAL A N 1
ATOM 2125 C CA . VAL A 1 275 ? 4.381 2.818 -2.593 1.00 98.31 275 VAL A CA 1
ATOM 2126 C C . VAL A 1 275 ? 5.746 2.264 -2.979 1.00 98.31 275 VAL A C 1
ATOM 2128 O O . VAL A 1 275 ? 6.400 1.601 -2.178 1.00 98.31 275 VAL A O 1
ATOM 2131 N N . LEU A 1 276 ? 6.224 2.604 -4.174 1.00 98.38 276 LEU A N 1
ATOM 2132 C CA . LEU A 1 276 ? 7.501 2.120 -4.682 1.00 98.38 276 LEU A CA 1
ATOM 2133 C C . LEU A 1 276 ? 8.686 2.637 -3.849 1.00 98.38 276 LEU A C 1
ATOM 2135 O O . LEU A 1 276 ? 9.616 1.878 -3.568 1.00 98.38 276 LEU A O 1
ATOM 2139 N N . LEU A 1 277 ? 8.642 3.888 -3.378 1.00 98.44 277 LEU A N 1
ATOM 2140 C CA . LEU A 1 277 ? 9.644 4.417 -2.453 1.00 98.44 277 LEU A CA 1
ATOM 2141 C C . LEU A 1 277 ? 9.690 3.610 -1.148 1.00 98.44 277 LEU A C 1
ATOM 2143 O O . LEU A 1 277 ? 10.784 3.258 -0.703 1.00 98.44 277 LEU A O 1
ATOM 2147 N N . GLY A 1 278 ? 8.533 3.313 -0.551 1.00 98.38 278 GLY A N 1
ATOM 2148 C CA . GLY A 1 278 ? 8.429 2.535 0.686 1.00 98.38 278 GLY A CA 1
ATOM 2149 C C . GLY A 1 278 ? 8.930 1.100 0.517 1.00 98.38 278 GLY A C 1
ATOM 2150 O O . GLY A 1 278 ? 9.772 0.647 1.295 1.00 98.38 278 GLY A O 1
ATOM 2151 N N . LEU A 1 279 ? 8.488 0.419 -0.549 1.00 98.56 279 LEU A N 1
ATOM 2152 C CA . LEU A 1 279 ? 8.950 -0.926 -0.913 1.00 98.56 279 LEU A CA 1
ATOM 2153 C C . LEU A 1 279 ? 10.469 -0.965 -1.072 1.00 98.56 279 LEU A C 1
ATOM 2155 O O . LEU A 1 279 ? 11.138 -1.811 -0.477 1.00 98.56 279 LEU A O 1
ATOM 2159 N N . MET A 1 280 ? 11.027 -0.003 -1.814 1.00 98.19 280 MET A N 1
ATOM 2160 C CA . MET A 1 280 ? 12.464 0.106 -1.992 1.00 98.19 280 MET A CA 1
ATOM 2161 C C . MET A 1 280 ? 13.156 0.368 -0.657 1.00 98.19 280 MET A C 1
ATOM 2163 O O . MET A 1 280 ? 13.977 -0.444 -0.243 1.00 98.19 280 MET A O 1
ATOM 2167 N N . ARG A 1 281 ? 12.908 1.510 -0.006 1.00 97.44 281 ARG A N 1
ATOM 2168 C CA . ARG A 1 281 ? 13.705 1.984 1.140 1.00 97.44 281 ARG A CA 1
ATOM 2169 C C . ARG A 1 281 ? 13.767 0.955 2.260 1.00 97.44 281 ARG A C 1
ATOM 2171 O O . ARG A 1 281 ? 14.863 0.666 2.732 1.00 97.44 281 ARG A O 1
ATOM 2178 N N . GLU A 1 282 ? 12.630 0.341 2.563 1.00 97.25 282 GLU A N 1
ATOM 2179 C CA . GLU A 1 282 ? 12.477 -0.554 3.709 1.00 97.25 282 GLU A CA 1
ATOM 2180 C C . GLU A 1 282 ? 12.443 -2.035 3.339 1.00 97.25 282 GLU A C 1
ATOM 2182 O O . GLU A 1 282 ? 12.209 -2.883 4.205 1.00 97.25 282 GLU A O 1
ATOM 2187 N N . ARG A 1 283 ? 12.691 -2.354 2.059 1.00 96.81 283 ARG A N 1
ATOM 2188 C CA . ARG A 1 283 ? 12.719 -3.722 1.519 1.00 96.81 283 ARG A CA 1
ATOM 2189 C C . ARG A 1 283 ? 11.434 -4.494 1.842 1.00 96.81 283 ARG A C 1
ATOM 2191 O O . ARG A 1 283 ? 11.497 -5.674 2.195 1.00 96.81 283 ARG A O 1
ATOM 2198 N N . ARG A 1 284 ? 10.290 -3.816 1.747 1.00 97.00 284 ARG A N 1
ATOM 2199 C CA . ARG A 1 284 ? 8.951 -4.405 1.907 1.00 97.00 284 ARG A CA 1
ATOM 2200 C C . ARG A 1 284 ? 8.528 -5.079 0.600 1.00 97.00 284 ARG A C 1
ATOM 2202 O O . ARG A 1 284 ? 9.146 -4.835 -0.439 1.00 97.00 284 ARG A O 1
ATOM 2209 N N . ARG A 1 285 ? 7.513 -5.942 0.643 1.00 96.62 285 ARG A N 1
ATOM 2210 C CA . ARG A 1 285 ? 7.155 -6.804 -0.498 1.00 96.62 285 ARG A CA 1
ATOM 2211 C C . ARG A 1 285 ? 5.892 -6.375 -1.215 1.00 96.62 285 ARG A C 1
ATOM 2213 O O . ARG A 1 285 ? 5.863 -6.443 -2.435 1.00 96.62 285 ARG A O 1
ATOM 2220 N N . TYR A 1 286 ? 4.883 -5.918 -0.489 1.00 98.44 286 TYR A N 1
ATOM 2221 C CA . TYR A 1 286 ? 3.550 -5.727 -1.042 1.00 98.44 286 TYR A CA 1
ATOM 2222 C C . TYR A 1 286 ? 3.130 -4.272 -1.009 1.00 98.44 286 TYR A C 1
ATOM 2224 O O . TYR A 1 286 ? 3.179 -3.617 0.029 1.00 98.44 286 TYR A O 1
ATOM 2232 N N . GLY A 1 287 ? 2.723 -3.767 -2.165 1.00 98.38 287 GLY A N 1
ATOM 2233 C CA . GLY A 1 287 ? 2.290 -2.394 -2.348 1.00 98.38 287 GLY A CA 1
ATOM 2234 C C . GLY A 1 287 ? 0.892 -2.331 -2.934 1.00 98.38 287 GLY A C 1
ATOM 2235 O O . GLY A 1 287 ? 0.621 -3.049 -3.892 1.00 98.38 287 GLY A O 1
ATOM 2236 N N . VAL A 1 288 ? 0.016 -1.473 -2.412 1.00 98.31 288 VAL A N 1
ATOM 2237 C CA . VAL A 1 288 ? -1.309 -1.250 -3.014 1.00 98.31 288 VAL A CA 1
ATOM 2238 C C . VAL A 1 288 ? -1.619 0.233 -3.140 1.00 98.31 288 VAL A C 1
ATOM 2240 O O . VAL A 1 288 ? -1.433 1.016 -2.204 1.00 98.31 288 VAL A O 1
ATOM 2243 N N . TYR A 1 289 ? -2.144 0.579 -4.310 1.00 96.75 289 TYR A N 1
ATOM 2244 C CA . TYR A 1 289 ? -2.796 1.847 -4.596 1.00 96.75 289 TYR A CA 1
ATOM 2245 C C . TYR A 1 289 ? -4.308 1.684 -4.475 1.00 96.75 289 TYR A C 1
ATOM 2247 O O . TYR A 1 289 ? -4.864 0.698 -4.957 1.00 96.75 289 TYR A O 1
ATOM 2255 N N . LEU A 1 290 ? -4.970 2.657 -3.861 1.00 95.19 290 LEU A N 1
ATOM 2256 C CA . LEU A 1 290 ? -6.427 2.692 -3.762 1.00 95.19 290 LEU A CA 1
ATOM 2257 C C . LEU A 1 290 ? -6.909 4.140 -3.832 1.00 95.19 290 LEU A C 1
ATOM 2259 O O . LEU A 1 290 ? -6.167 5.067 -3.497 1.00 95.19 290 LEU A O 1
ATOM 2263 N N . ASP A 1 291 ? -8.146 4.357 -4.259 1.00 93.88 291 ASP A N 1
ATOM 2264 C CA . ASP A 1 291 ? -8.704 5.702 -4.343 1.00 93.88 291 ASP A CA 1
ATOM 2265 C C . ASP A 1 291 ? -10.233 5.703 -4.227 1.00 93.88 291 ASP A C 1
ATOM 2267 O O . ASP A 1 291 ? -10.879 4.657 -4.224 1.00 93.88 291 ASP A O 1
ATOM 2271 N N . GLY A 1 292 ? -10.816 6.894 -4.105 1.00 90.75 292 GLY A N 1
ATOM 2272 C CA . GLY A 1 292 ? -12.256 7.086 -4.192 1.00 90.75 292 GLY A CA 1
ATOM 2273 C C . GLY A 1 292 ? -13.026 6.317 -3.120 1.00 90.75 292 GLY A C 1
ATOM 2274 O O . GLY A 1 292 ? -12.718 6.401 -1.927 1.00 90.75 292 GLY A O 1
ATOM 2275 N N . TYR A 1 293 ? -14.070 5.611 -3.543 1.00 91.44 293 TYR A N 1
ATOM 2276 C CA . TYR A 1 293 ? -14.969 4.865 -2.656 1.00 91.44 293 TYR A CA 1
ATOM 2277 C C . TYR A 1 293 ? -14.583 3.398 -2.500 1.00 91.44 293 TYR A C 1
ATOM 2279 O O . TYR A 1 293 ? -15.315 2.637 -1.870 1.00 91.44 293 TYR A O 1
ATOM 2287 N N . ASP A 1 294 ? -13.432 3.024 -3.044 1.00 94.56 294 ASP A N 1
ATOM 2288 C CA . ASP A 1 294 ? -13.007 1.643 -3.102 1.00 94.56 294 ASP A CA 1
ATOM 2289 C C . ASP A 1 294 ? -12.568 1.158 -1.721 1.00 94.56 294 ASP A C 1
ATOM 2291 O O . ASP A 1 294 ? -12.097 1.926 -0.868 1.00 94.56 294 ASP A O 1
ATOM 2295 N N . ILE A 1 295 ? -12.730 -0.143 -1.514 1.00 96.94 295 ILE A N 1
ATOM 2296 C CA . ILE A 1 295 ? -12.381 -0.840 -0.283 1.00 96.94 295 ILE A CA 1
ATOM 2297 C C . ILE A 1 295 ? -11.349 -1.895 -0.626 1.00 96.94 295 ILE A C 1
ATOM 2299 O O . ILE A 1 295 ? -11.534 -2.660 -1.567 1.00 96.94 295 ILE A O 1
ATOM 2303 N N . LEU A 1 296 ? -10.304 -1.979 0.184 1.00 98.31 296 LEU A N 1
ATOM 2304 C CA . LEU A 1 296 ? -9.350 -3.075 0.180 1.00 98.31 296 LEU A CA 1
ATOM 2305 C C . LEU A 1 296 ? -9.596 -3.946 1.406 1.00 98.31 296 LEU A C 1
ATOM 2307 O O . LEU A 1 296 ? -9.690 -3.431 2.520 1.00 98.31 296 LEU A O 1
ATOM 2311 N N . LYS A 1 297 ? -9.683 -5.257 1.203 1.00 98.50 297 LYS A N 1
ATOM 2312 C CA . LYS A 1 297 ? -9.870 -6.249 2.261 1.00 98.50 297 LYS A CA 1
ATOM 2313 C C . LYS A 1 297 ? -8.682 -7.185 2.265 1.00 98.50 297 LYS A C 1
ATOM 2315 O O . LYS A 1 297 ? -8.392 -7.812 1.249 1.00 98.50 297 LYS A O 1
ATOM 2320 N N . ILE A 1 298 ? -8.026 -7.285 3.407 1.00 98.62 298 ILE A N 1
ATOM 2321 C CA . ILE A 1 298 ? -6.912 -8.192 3.650 1.00 98.62 298 ILE A CA 1
ATOM 2322 C C . ILE A 1 298 ? -7.385 -9.194 4.702 1.00 98.62 298 ILE A C 1
ATOM 2324 O O . ILE A 1 298 ? -7.767 -8.785 5.798 1.00 98.62 298 ILE A O 1
ATOM 2328 N N . SER A 1 299 ? -7.393 -10.476 4.340 1.00 97.88 299 SER A N 1
ATOM 2329 C CA . SER A 1 299 ? -7.796 -11.589 5.207 1.00 97.88 299 SER A CA 1
ATOM 2330 C C . SER A 1 299 ? -6.558 -12.259 5.798 1.00 97.88 299 SER A C 1
ATOM 2332 O O . SER A 1 299 ? -5.671 -12.697 5.056 1.00 97.88 299 SER A O 1
ATOM 2334 N N . HIS A 1 300 ? -6.504 -12.343 7.127 1.00 96.25 300 HIS A N 1
ATOM 2335 C CA . HIS A 1 300 ? -5.479 -13.072 7.867 1.00 96.25 300 HIS A CA 1
ATOM 2336 C C . HIS A 1 300 ? -5.663 -14.584 7.744 1.00 96.25 300 HIS A C 1
ATOM 2338 O O . HIS A 1 300 ? -4.693 -15.297 7.493 1.00 96.25 300 HIS A O 1
ATOM 2344 N N . SER A 1 301 ? -6.898 -15.084 7.869 1.00 93.38 301 SER A N 1
ATOM 2345 C CA . SER A 1 301 ? -7.157 -16.530 7.825 1.00 93.38 301 SER A CA 1
ATOM 2346 C C . SER A 1 301 ? -6.777 -17.137 6.478 1.00 93.38 301 SER A C 1
ATOM 2348 O O . SER A 1 301 ? -6.199 -18.223 6.422 1.00 93.38 301 SER A O 1
ATOM 2350 N N . ASP A 1 302 ? -7.060 -16.409 5.398 1.00 94.62 302 ASP A N 1
ATOM 2351 C CA . ASP A 1 302 ? -6.889 -16.908 4.034 1.00 94.62 302 ASP A CA 1
ATOM 2352 C C . ASP A 1 302 ? -5.579 -16.427 3.399 1.00 94.62 302 ASP A C 1
ATOM 2354 O O . ASP A 1 302 ? -5.205 -16.888 2.320 1.00 94.62 302 ASP A O 1
ATOM 2358 N N . ASN A 1 303 ? -4.867 -15.505 4.059 1.00 96.12 303 ASN A N 1
ATOM 2359 C CA . ASN A 1 303 ? -3.678 -14.830 3.534 1.00 96.12 303 ASN A CA 1
ATOM 2360 C C . ASN A 1 303 ? -3.927 -14.259 2.136 1.00 96.12 303 ASN A C 1
ATOM 2362 O O . ASN A 1 303 ? -3.171 -14.510 1.186 1.00 96.12 303 ASN A O 1
ATOM 2366 N N . THR A 1 304 ? -5.024 -13.513 2.011 1.00 97.81 304 THR A N 1
ATOM 2367 C CA . THR A 1 304 ? -5.473 -12.958 0.736 1.00 97.81 304 THR A CA 1
ATOM 2368 C C . THR A 1 304 ? -5.747 -11.467 0.808 1.00 97.81 304 THR A C 1
ATOM 2370 O O . THR A 1 304 ? -5.925 -10.889 1.881 1.00 97.81 304 THR A O 1
ATOM 2373 N N . ILE A 1 305 ? -5.792 -10.850 -0.368 1.00 98.31 305 ILE A N 1
ATOM 2374 C CA . ILE A 1 305 ? -6.202 -9.468 -0.564 1.00 98.31 305 ILE A CA 1
ATOM 2375 C C . ILE A 1 305 ? -7.194 -9.367 -1.715 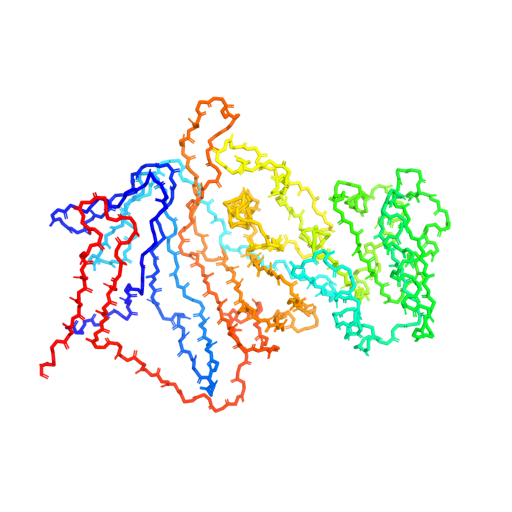1.00 98.31 305 ILE A C 1
ATOM 2377 O O . ILE A 1 305 ? -7.013 -9.990 -2.754 1.00 98.31 305 ILE A O 1
ATOM 2381 N N . SER A 1 306 ? -8.244 -8.577 -1.542 1.00 97.75 306 SER A N 1
ATOM 2382 C CA . SER A 1 306 ? -9.228 -8.271 -2.583 1.00 97.75 306 SER A CA 1
ATOM 2383 C C . SER A 1 306 ? -9.623 -6.803 -2.502 1.00 97.75 306 SER A C 1
ATOM 2385 O O . SER A 1 306 ? -9.445 -6.168 -1.459 1.00 97.75 306 SER A O 1
ATOM 2387 N N . SER A 1 307 ? -10.167 -6.258 -3.586 1.00 96.50 307 SER A N 1
ATOM 2388 C CA . SER A 1 307 ? -10.801 -4.942 -3.563 1.00 96.50 307 SER A CA 1
ATOM 2389 C C . SER A 1 307 ? -12.215 -4.996 -4.106 1.00 96.50 307 SER A C 1
ATOM 2391 O O . SER A 1 307 ? -12.581 -5.913 -4.834 1.00 96.50 307 SER A O 1
ATOM 2393 N N . GLU A 1 308 ? -13.006 -3.999 -3.741 1.00 95.50 308 GLU A N 1
ATOM 2394 C CA . GLU A 1 308 ? -14.320 -3.741 -4.317 1.00 95.50 308 GLU A CA 1
ATOM 2395 C C . GLU A 1 308 ? -14.438 -2.247 -4.592 1.00 95.50 308 GLU A C 1
ATOM 2397 O O . GLU A 1 308 ? -14.101 -1.444 -3.712 1.00 95.50 308 GLU A O 1
ATOM 2402 N N . GLY A 1 309 ? -14.927 -1.867 -5.769 1.00 92.00 309 GLY A N 1
ATOM 2403 C CA . GLY A 1 309 ? -15.089 -0.461 -6.112 1.00 92.00 309 GLY A CA 1
ATOM 2404 C C . GLY A 1 309 ? -15.049 -0.173 -7.606 1.00 92.00 309 GLY A C 1
ATOM 2405 O O . GLY A 1 309 ? -15.436 -0.986 -8.435 1.00 92.00 309 GLY A O 1
ATOM 2406 N N . LEU A 1 310 ? -14.641 1.047 -7.949 1.00 89.00 310 LEU A N 1
ATOM 2407 C CA . LEU A 1 310 ? -14.606 1.516 -9.333 1.00 89.00 310 LEU A CA 1
ATOM 2408 C C . LEU A 1 310 ? -13.252 1.286 -9.997 1.00 89.00 310 LEU A C 1
ATOM 2410 O O . LEU A 1 310 ? -13.195 1.135 -11.220 1.00 89.00 310 LEU A O 1
ATOM 2414 N N . LEU A 1 311 ? -12.163 1.320 -9.229 1.00 90.69 311 LEU A N 1
ATOM 2415 C CA . LEU A 1 311 ? -10.828 1.120 -9.761 1.00 90.69 311 LEU A CA 1
ATOM 2416 C C . LEU A 1 311 ? -10.420 -0.345 -9.643 1.00 90.69 311 LEU A C 1
ATOM 2418 O O . LEU A 1 311 ? -10.789 -1.034 -8.689 1.00 90.69 311 LEU A O 1
ATOM 2422 N N . PRO A 1 312 ? -9.618 -0.833 -10.602 1.00 92.50 312 PRO A N 1
ATOM 2423 C CA . PRO A 1 312 ? -9.028 -2.149 -10.468 1.00 92.50 312 PRO A CA 1
ATOM 2424 C C . PRO A 1 312 ? -8.136 -2.206 -9.225 1.00 92.50 312 PRO A C 1
ATOM 2426 O O . PRO A 1 312 ? -7.433 -1.240 -8.910 1.00 92.50 312 PRO A O 1
ATOM 2429 N N . LEU A 1 313 ? -8.076 -3.372 -8.581 1.00 94.94 313 LEU A N 1
ATOM 2430 C CA . LEU A 1 313 ? -6.993 -3.653 -7.646 1.00 94.94 313 LEU A CA 1
ATOM 2431 C C . LEU A 1 313 ? -5.675 -3.534 -8.407 1.00 94.94 313 LEU A C 1
ATOM 2433 O O . LEU A 1 313 ? -5.506 -4.185 -9.437 1.00 94.94 313 LEU A O 1
ATOM 2437 N N . ILE A 1 314 ? -4.733 -2.753 -7.886 1.00 95.75 314 ILE A N 1
ATOM 2438 C CA . ILE A 1 314 ? -3.355 -2.716 -8.376 1.00 95.75 314 ILE A CA 1
ATOM 2439 C C . ILE A 1 314 ? -2.453 -3.162 -7.233 1.00 95.75 314 ILE A C 1
ATOM 2441 O O . ILE A 1 314 ? -2.123 -2.374 -6.344 1.00 95.75 314 ILE A O 1
ATOM 2445 N N . LEU A 1 315 ? -2.068 -4.437 -7.260 1.00 98.00 315 LEU A N 1
ATOM 2446 C CA . LEU A 1 315 ? -1.129 -5.022 -6.315 1.00 98.00 315 LEU A CA 1
ATOM 2447 C C . LEU A 1 315 ? 0.269 -5.060 -6.930 1.00 98.00 315 LEU A C 1
ATOM 2449 O O . LEU A 1 315 ? 0.482 -5.616 -8.008 1.00 98.00 315 LEU A O 1
ATOM 2453 N N . ILE A 1 316 ? 1.226 -4.504 -6.203 1.00 98.38 316 ILE A N 1
ATOM 2454 C CA . ILE A 1 316 ? 2.646 -4.559 -6.518 1.00 98.38 316 ILE A CA 1
ATOM 2455 C C . ILE A 1 316 ? 3.294 -5.607 -5.618 1.00 98.38 316 ILE A C 1
ATOM 2457 O O . ILE A 1 316 ? 3.165 -5.535 -4.397 1.00 98.38 316 ILE A O 1
ATOM 2461 N N . ASP A 1 317 ? 4.022 -6.545 -6.214 1.00 98.12 317 ASP A N 1
ATOM 2462 C CA . ASP A 1 317 ? 4.826 -7.541 -5.513 1.00 98.12 317 ASP A CA 1
ATOM 2463 C C . ASP A 1 317 ? 6.315 -7.382 -5.863 1.00 98.12 317 ASP A C 1
ATOM 2465 O O . ASP A 1 317 ? 6.759 -7.581 -6.999 1.00 98.12 317 ASP A O 1
ATOM 2469 N N . ALA A 1 318 ? 7.091 -7.001 -4.853 1.00 98.06 318 ALA A N 1
ATOM 2470 C CA . ALA A 1 318 ? 8.530 -6.805 -4.890 1.00 98.06 318 ALA A CA 1
ATOM 2471 C C . ALA A 1 318 ? 9.323 -8.006 -4.342 1.00 98.06 318 ALA A C 1
ATOM 2473 O O . ALA A 1 318 ? 10.547 -7.930 -4.238 1.00 98.06 318 ALA A O 1
ATOM 2474 N N . SER A 1 319 ? 8.688 -9.138 -4.016 1.00 96.25 319 SER A N 1
ATOM 2475 C CA . SER A 1 319 ? 9.383 -10.308 -3.454 1.00 96.25 319 SER A CA 1
ATOM 2476 C C . SER A 1 319 ? 10.408 -10.921 -4.417 1.00 96.25 319 SER A C 1
ATOM 2478 O O . SER A 1 319 ? 11.344 -11.592 -3.986 1.00 96.25 319 SER A O 1
ATOM 2480 N N . GLY A 1 320 ? 10.239 -10.697 -5.725 1.00 96.00 320 GLY A N 1
ATOM 2481 C CA . GLY A 1 320 ? 11.172 -11.123 -6.769 1.00 96.00 320 GLY A CA 1
ATOM 2482 C C . GLY A 1 320 ? 12.296 -10.129 -7.079 1.00 96.00 320 GLY A C 1
ATOM 2483 O O . GLY A 1 320 ? 13.159 -10.451 -7.900 1.00 96.00 320 GLY A O 1
ATOM 2484 N N . VAL A 1 321 ? 12.288 -8.938 -6.477 1.00 98.19 321 VAL A N 1
ATOM 2485 C CA . VAL A 1 321 ? 13.270 -7.883 -6.752 1.00 98.19 321 VAL A CA 1
ATOM 2486 C C . VAL A 1 321 ? 14.623 -8.278 -6.175 1.00 98.19 321 VAL A C 1
ATOM 2488 O O . VAL A 1 321 ? 14.728 -8.570 -4.988 1.00 98.19 321 VAL A O 1
ATOM 2491 N N . THR A 1 322 ? 15.672 -8.265 -7.001 1.00 98.12 322 THR A N 1
ATOM 2492 C CA . THR A 1 322 ? 17.038 -8.626 -6.572 1.00 98.12 322 THR A CA 1
ATOM 2493 C C . THR A 1 322 ? 17.957 -7.421 -6.430 1.00 98.12 322 THR A C 1
ATOM 2495 O O . THR A 1 322 ? 18.953 -7.498 -5.714 1.00 98.12 322 THR A O 1
ATOM 2498 N N . PHE A 1 323 ? 17.623 -6.298 -7.063 1.00 98.50 323 PHE A N 1
ATOM 2499 C CA . PHE A 1 323 ? 18.356 -5.045 -6.983 1.00 98.50 323 PHE A CA 1
ATOM 2500 C C . PHE A 1 323 ? 17.406 -3.860 -6.955 1.00 98.50 323 PHE A C 1
ATOM 2502 O O . PHE A 1 323 ? 16.398 -3.827 -7.662 1.00 98.50 323 PHE A O 1
ATOM 2509 N N . VAL A 1 324 ? 17.797 -2.850 -6.185 1.00 98.50 324 VAL A N 1
ATOM 2510 C CA . VAL A 1 324 ? 17.127 -1.556 -6.182 1.00 98.50 324 VAL A CA 1
ATOM 2511 C C . VAL A 1 324 ? 18.115 -0.405 -6.220 1.00 98.50 324 VAL A C 1
ATOM 2513 O O . VAL A 1 324 ? 19.217 -0.500 -5.681 1.00 98.50 324 VAL A O 1
ATOM 2516 N N . ASP A 1 325 ? 17.699 0.701 -6.813 1.00 98.00 325 ASP A N 1
ATOM 2517 C CA . ASP A 1 325 ? 18.442 1.959 -6.859 1.00 98.00 325 ASP A CA 1
ATOM 2518 C C . ASP A 1 325 ? 17.452 3.130 -6.835 1.00 98.00 325 ASP A C 1
ATOM 2520 O O . ASP A 1 325 ? 16.240 2.927 -6.828 1.00 98.00 325 ASP A O 1
ATOM 2524 N N . SER A 1 326 ? 17.938 4.362 -6.821 1.00 96.38 326 SER A N 1
ATOM 2525 C CA . SER A 1 326 ? 17.089 5.547 -6.924 1.00 96.38 326 SER A CA 1
ATOM 2526 C C . SER A 1 326 ? 17.699 6.587 -7.844 1.00 96.38 326 SER A C 1
ATOM 2528 O O . SER A 1 326 ? 18.910 6.594 -8.072 1.00 96.38 326 SER A O 1
ATOM 2530 N N . SER A 1 327 ? 16.871 7.519 -8.312 1.00 96.25 327 SER A N 1
ATOM 2531 C CA . SER A 1 327 ? 17.364 8.683 -9.040 1.00 96.25 327 SER A CA 1
ATOM 2532 C C . SER A 1 327 ? 18.449 9.411 -8.239 1.00 96.25 327 SER A C 1
ATOM 2534 O O . SER A 1 327 ? 18.392 9.535 -7.012 1.00 96.25 327 SER A O 1
ATOM 2536 N N . LYS A 1 328 ? 19.469 9.882 -8.957 1.00 94.69 328 LYS A N 1
ATOM 2537 C CA . LYS A 1 328 ? 20.559 10.710 -8.419 1.00 94.69 328 LYS A CA 1
ATOM 2538 C C . LYS A 1 328 ? 20.324 12.192 -8.684 1.00 94.69 328 LYS A C 1
ATOM 2540 O O . LYS A 1 328 ? 21.068 13.031 -8.177 1.00 94.69 328 LYS A O 1
ATOM 2545 N N . PHE A 1 329 ? 19.307 12.518 -9.479 1.00 95.31 329 PHE A N 1
ATOM 2546 C CA . PHE A 1 329 ? 18.979 13.890 -9.813 1.00 95.31 329 PHE A CA 1
ATOM 2547 C C . PHE A 1 329 ? 18.482 14.625 -8.574 1.00 95.31 329 PHE A C 1
ATOM 2549 O O . PHE A 1 329 ? 17.564 14.169 -7.900 1.00 95.31 329 PHE A O 1
ATOM 2556 N N . ARG A 1 330 ? 19.055 15.795 -8.302 1.00 94.94 330 ARG A N 1
ATOM 2557 C CA . ARG A 1 330 ? 18.621 16.690 -7.231 1.00 94.94 330 ARG A CA 1
ATOM 2558 C C . ARG A 1 330 ? 18.253 18.036 -7.837 1.00 94.94 330 ARG A C 1
ATOM 2560 O O . ARG A 1 330 ? 19.107 18.694 -8.428 1.00 94.94 330 ARG A O 1
ATOM 2567 N N . MET A 1 331 ? 17.000 18.449 -7.663 1.00 91.62 331 MET A N 1
ATOM 2568 C CA . MET A 1 331 ? 16.556 19.787 -8.051 1.00 91.62 331 MET A CA 1
ATOM 2569 C C . MET A 1 331 ? 17.251 20.859 -7.195 1.00 91.62 331 MET A C 1
ATOM 2571 O O . MET A 1 331 ? 17.557 20.638 -6.020 1.00 91.62 331 MET A O 1
ATOM 2575 N N . SER A 1 332 ? 17.485 22.036 -7.777 1.00 88.75 332 SER A N 1
ATOM 2576 C CA . SER A 1 332 ? 17.959 23.211 -7.041 1.00 88.75 332 SER A CA 1
ATOM 2577 C C . SER A 1 332 ? 16.978 23.562 -5.918 1.00 88.75 332 SER A C 1
ATOM 2579 O O . SER A 1 332 ? 15.787 23.697 -6.168 1.00 88.75 332 SER A O 1
ATOM 2581 N N . GLY A 1 333 ? 17.463 23.679 -4.680 1.00 84.50 333 GLY A N 1
ATOM 2582 C CA . GLY A 1 333 ? 16.608 23.890 -3.501 1.00 84.50 333 GLY A CA 1
ATOM 2583 C C . GLY A 1 333 ? 15.974 22.616 -2.917 1.00 84.50 333 GLY A C 1
ATOM 2584 O O . GLY A 1 333 ? 15.429 22.658 -1.814 1.00 84.50 333 GLY A O 1
ATOM 2585 N N . GLY A 1 334 ? 16.108 21.466 -3.587 1.00 90.19 334 GLY A N 1
ATOM 2586 C CA . GLY A 1 334 ? 15.742 20.164 -3.031 1.00 90.19 334 GLY A CA 1
ATOM 2587 C C . GLY A 1 334 ? 16.681 19.745 -1.898 1.00 90.19 334 GLY A C 1
ATOM 2588 O O . GLY A 1 334 ? 17.871 20.089 -1.891 1.00 90.19 334 GLY A O 1
ATOM 2589 N N . ILE A 1 335 ? 16.174 18.977 -0.934 1.00 94.88 335 ILE A N 1
ATOM 2590 C CA . ILE A 1 335 ? 16.964 18.532 0.230 1.00 94.88 335 ILE A CA 1
ATOM 2591 C C . ILE A 1 335 ? 17.668 17.193 -0.020 1.00 94.88 335 ILE A C 1
ATOM 2593 O O . ILE A 1 335 ? 18.688 16.908 0.603 1.00 94.88 335 ILE A O 1
ATOM 2597 N N . ALA A 1 336 ? 17.163 16.406 -0.968 1.00 95.38 336 ALA A N 1
ATOM 2598 C CA . ALA A 1 336 ? 17.707 15.119 -1.383 1.00 95.38 336 ALA A CA 1
ATOM 2599 C C . ALA A 1 336 ? 17.411 14.885 -2.879 1.00 95.38 336 ALA A C 1
ATOM 2601 O O . ALA A 1 336 ? 16.727 15.706 -3.498 1.00 95.38 336 ALA A O 1
ATOM 2602 N N . PRO A 1 337 ? 17.944 13.814 -3.496 1.00 95.94 337 PRO A N 1
ATOM 2603 C CA . PRO A 1 337 ? 17.549 13.440 -4.847 1.00 95.94 337 PRO A CA 1
ATOM 2604 C C . PRO A 1 337 ? 16.040 13.197 -4.972 1.00 95.94 337 PRO A C 1
ATOM 2606 O O . PRO A 1 337 ? 15.393 12.795 -4.000 1.00 95.94 337 PRO A O 1
ATOM 2609 N N . ARG A 1 338 ? 1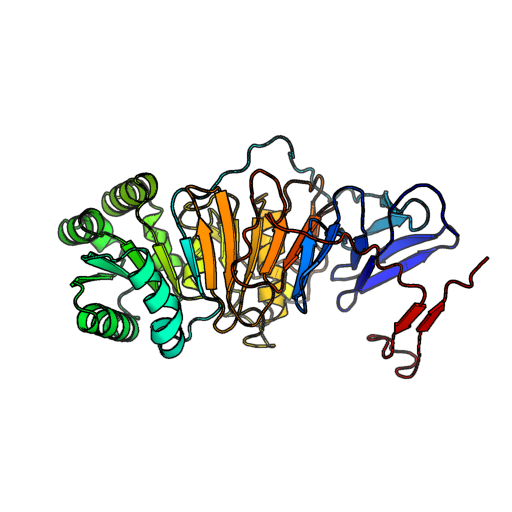5.508 13.401 -6.181 1.00 96.19 338 ARG A N 1
ATOM 2610 C CA . ARG A 1 338 ? 14.137 13.056 -6.564 1.00 96.19 338 ARG A CA 1
ATOM 2611 C C . ARG A 1 338 ? 13.859 11.600 -6.189 1.00 96.19 338 ARG A C 1
ATOM 2613 O O . ARG A 1 338 ? 14.636 10.701 -6.503 1.00 96.19 338 ARG A O 1
ATOM 2620 N N . GLN A 1 339 ? 12.755 11.354 -5.503 1.00 97.25 339 GLN A N 1
ATOM 2621 C CA . GLN A 1 339 ? 12.430 10.070 -4.881 1.00 97.25 339 GLN A CA 1
ATOM 2622 C C . GLN A 1 339 ? 11.720 9.109 -5.841 1.00 97.25 339 GLN A C 1
ATOM 2624 O O . GLN A 1 339 ? 10.686 8.530 -5.521 1.00 97.25 339 GLN A O 1
ATOM 2629 N N . ILE A 1 340 ? 12.321 8.923 -7.014 1.00 96.56 340 ILE A N 1
ATOM 2630 C CA . ILE A 1 340 ? 11.944 7.913 -8.003 1.00 96.56 340 ILE A CA 1
ATOM 2631 C C . ILE A 1 340 ? 12.919 6.739 -7.897 1.00 96.56 340 ILE A C 1
ATOM 2633 O O . ILE A 1 340 ? 14.109 6.925 -7.619 1.00 96.56 340 ILE A O 1
ATOM 2637 N N . VAL A 1 341 ? 12.413 5.523 -8.082 1.00 97.69 341 VAL A N 1
ATOM 2638 C CA . VAL A 1 341 ? 13.130 4.289 -7.747 1.00 97.69 341 VAL A CA 1
ATOM 2639 C C . VAL A 1 341 ? 13.355 3.406 -8.964 1.00 97.69 341 VAL A C 1
ATOM 2641 O O . VAL A 1 341 ? 12.538 3.375 -9.880 1.00 97.69 341 VAL A O 1
ATOM 2644 N N . ALA A 1 342 ? 14.449 2.654 -8.937 1.00 98.31 342 ALA A N 1
ATOM 2645 C CA . ALA A 1 342 ? 14.670 1.506 -9.795 1.00 98.31 342 ALA A CA 1
ATOM 2646 C C . ALA A 1 342 ? 14.458 0.224 -8.987 1.00 98.31 342 ALA A C 1
ATOM 2648 O O . ALA A 1 342 ? 14.996 0.082 -7.888 1.00 98.31 342 ALA A O 1
ATOM 2649 N N . MET A 1 343 ? 13.709 -0.718 -9.548 1.00 98.56 343 MET A N 1
ATOM 2650 C CA . MET A 1 343 ? 13.534 -2.074 -9.039 1.00 98.56 343 MET A CA 1
ATOM 2651 C C . MET A 1 343 ? 13.448 -3.030 -10.225 1.00 98.56 343 MET A C 1
ATOM 2653 O O . MET A 1 343 ? 12.596 -2.877 -11.106 1.00 98.56 343 MET A O 1
ATOM 2657 N N . ASN A 1 344 ? 14.323 -4.031 -10.256 1.00 97.75 344 ASN A N 1
ATOM 2658 C CA . ASN A 1 344 ? 14.245 -5.072 -11.273 1.00 97.75 344 ASN A CA 1
ATOM 2659 C C . ASN A 1 344 ? 13.254 -6.169 -10.868 1.00 97.75 344 ASN A C 1
ATOM 2661 O O . ASN A 1 344 ? 13.079 -6.439 -9.690 1.00 97.75 344 ASN A O 1
ATOM 2665 N N . ASN A 1 345 ? 12.647 -6.852 -11.842 1.00 96.75 345 ASN A N 1
ATOM 2666 C CA . ASN A 1 345 ? 11.763 -8.000 -11.589 1.00 96.75 345 ASN A CA 1
ATOM 2667 C C . ASN A 1 345 ? 10.598 -7.717 -10.609 1.00 96.75 345 ASN A C 1
ATOM 2669 O O . ASN A 1 345 ? 10.156 -8.615 -9.889 1.00 96.75 345 ASN A O 1
ATOM 2673 N N . LEU A 1 346 ? 10.091 -6.483 -10.612 1.00 97.75 346 LEU A N 1
ATOM 2674 C CA . LEU A 1 346 ? 8.865 -6.096 -9.923 1.00 97.75 346 LEU A CA 1
ATOM 2675 C C . LEU A 1 346 ? 7.667 -6.782 -10.594 1.00 97.75 346 LEU A C 1
ATOM 2677 O O . LEU A 1 346 ? 7.687 -7.024 -11.806 1.00 97.75 346 LEU A O 1
ATOM 2681 N N . ARG A 1 347 ? 6.619 -7.103 -9.836 1.00 97.75 347 ARG A N 1
ATOM 2682 C CA . ARG A 1 347 ? 5.409 -7.740 -10.365 1.00 97.75 347 ARG A CA 1
ATOM 2683 C C . ARG A 1 347 ? 4.187 -6.887 -10.107 1.00 97.75 347 ARG A C 1
ATOM 2685 O O . ARG A 1 347 ? 4.025 -6.354 -9.018 1.00 97.75 347 ARG A O 1
ATOM 2692 N N . TYR A 1 348 ? 3.338 -6.787 -11.119 1.00 97.62 348 TYR A N 1
ATOM 2693 C CA . TYR A 1 348 ? 2.037 -6.147 -11.025 1.00 97.62 348 TYR A CA 1
ATOM 2694 C C . TYR A 1 348 ? 0.956 -7.197 -11.240 1.00 97.62 348 TYR A C 1
ATOM 2696 O O . TYR A 1 348 ? 0.937 -7.865 -12.277 1.00 97.62 348 TYR A O 1
ATOM 2704 N N . SER A 1 349 ? 0.060 -7.315 -10.271 1.00 97.69 349 SER A N 1
ATOM 2705 C CA . SER A 1 349 ? -1.147 -8.126 -10.365 1.00 97.69 349 SER A CA 1
ATOM 2706 C C . SER A 1 349 ? -2.350 -7.194 -10.301 1.00 97.69 349 SER A C 1
ATOM 2708 O O . SER A 1 349 ? -2.455 -6.375 -9.386 1.00 97.69 349 SER A O 1
ATOM 2710 N N . LEU A 1 350 ? -3.221 -7.270 -11.305 1.00 95.81 350 LEU A N 1
ATOM 2711 C CA . LEU A 1 350 ? -4.357 -6.372 -11.456 1.00 95.81 350 LEU A CA 1
ATOM 2712 C C . LEU A 1 350 ? -5.643 -7.143 -11.705 1.00 95.81 350 LEU A C 1
ATOM 2714 O O . LEU A 1 350 ? -5.643 -8.126 -12.438 1.00 95.81 350 LEU A O 1
ATOM 2718 N N . THR A 1 351 ? -6.752 -6.659 -11.162 1.00 95.19 351 THR A N 1
ATOM 2719 C CA . THR A 1 351 ? -8.077 -7.171 -11.517 1.00 95.19 351 THR A CA 1
ATOM 2720 C C . THR A 1 351 ? -9.098 -6.050 -11.482 1.00 95.19 351 THR A C 1
ATOM 2722 O O . THR A 1 351 ? -9.083 -5.239 -10.561 1.00 95.19 351 THR A O 1
ATOM 2725 N N . SER A 1 352 ? -9.989 -6.006 -12.471 1.00 94.00 352 SER A N 1
ATOM 2726 C CA . SER A 1 352 ? -11.201 -5.181 -12.403 1.00 94.00 352 SER A CA 1
ATOM 2727 C C . SER A 1 352 ? -12.386 -5.926 -11.788 1.00 94.00 352 SER A C 1
ATOM 2729 O O . SER A 1 352 ? -13.473 -5.366 -11.737 1.00 94.00 352 SER A O 1
ATOM 2731 N N . LYS A 1 353 ? -12.202 -7.199 -11.414 1.00 93.62 353 LYS A N 1
ATOM 2732 C CA . LYS A 1 353 ? -13.237 -8.026 -10.800 1.00 93.62 353 LYS A CA 1
ATOM 2733 C C . LYS A 1 353 ? -13.320 -7.783 -9.305 1.00 93.62 353 LYS A C 1
ATOM 2735 O O . LYS A 1 353 ? -12.381 -8.111 -8.573 1.00 93.62 353 LYS A O 1
ATOM 2740 N N . ASP A 1 354 ? -14.471 -7.286 -8.875 1.00 93.69 354 ASP A N 1
ATOM 2741 C CA . ASP A 1 354 ? -14.767 -7.018 -7.473 1.00 93.69 354 ASP A CA 1
ATOM 2742 C C . ASP A 1 354 ? -14.717 -8.295 -6.627 1.00 93.69 354 ASP A C 1
ATOM 2744 O O . ASP A 1 354 ? -15.250 -9.349 -6.984 1.00 93.69 354 ASP A O 1
ATOM 2748 N N . GLY A 1 355 ? -14.070 -8.189 -5.470 1.00 93.75 355 GLY A N 1
ATOM 2749 C CA . GLY A 1 355 ? -13.996 -9.244 -4.466 1.00 93.75 355 GLY A CA 1
ATOM 2750 C C . GLY A 1 355 ? -13.145 -10.453 -4.858 1.00 93.75 355 GLY A C 1
ATOM 2751 O O . GLY A 1 355 ? -13.083 -11.396 -4.075 1.00 93.75 355 GLY A O 1
ATOM 2752 N N . LEU A 1 356 ? -12.478 -10.454 -6.021 1.00 95.00 356 LEU A N 1
ATOM 2753 C CA . LEU A 1 356 ? -11.602 -11.557 -6.418 1.00 95.00 356 LEU A CA 1
ATOM 2754 C C . LEU A 1 356 ? -10.342 -11.578 -5.533 1.00 95.00 356 LEU A C 1
ATOM 2756 O O . LEU A 1 356 ? -9.563 -10.620 -5.568 1.00 95.00 356 LEU A O 1
ATOM 2760 N N . PRO A 1 357 ? -10.104 -12.647 -4.752 1.00 96.62 357 PRO A N 1
ATOM 2761 C CA . PRO A 1 357 ? -8.972 -12.687 -3.843 1.00 96.62 357 PRO A CA 1
ATOM 2762 C C . PRO A 1 357 ? -7.672 -13.022 -4.580 1.00 96.62 357 PRO A C 1
ATOM 2764 O O . PRO A 1 357 ? -7.597 -13.959 -5.373 1.00 96.62 357 PRO A O 1
ATOM 2767 N N . TYR A 1 358 ? -6.620 -12.272 -4.271 1.00 97.31 358 TYR A N 1
ATOM 2768 C CA . TYR A 1 358 ? -5.230 -12.597 -4.563 1.00 97.31 358 TYR A CA 1
ATOM 2769 C C . TYR A 1 358 ? -4.602 -13.273 -3.350 1.00 97.31 358 TYR A C 1
ATOM 2771 O O . TYR A 1 358 ? -4.630 -12.721 -2.253 1.00 97.31 358 TYR A O 1
ATOM 2779 N N . SER A 1 359 ? -4.001 -14.445 -3.535 1.00 96.56 359 SER A N 1
ATOM 2780 C CA . SER A 1 359 ? -3.305 -15.169 -2.469 1.00 96.56 359 SER A CA 1
ATOM 2781 C C . SER A 1 359 ? -1.854 -14.705 -2.343 1.00 96.56 359 SER A C 1
ATOM 2783 O O . SER A 1 359 ? -1.082 -14.828 -3.296 1.00 96.56 359 SER A O 1
ATOM 2785 N N . PHE A 1 360 ? -1.443 -14.257 -1.152 1.00 95.31 360 PHE A N 1
ATOM 2786 C CA . PHE A 1 360 ? -0.037 -13.938 -0.863 1.00 95.31 360 PHE A CA 1
ATOM 2787 C C . PHE A 1 360 ? 0.862 -15.176 -0.888 1.00 95.31 360 PHE A C 1
ATOM 2789 O O . PHE A 1 360 ? 2.033 -15.084 -1.232 1.00 95.31 360 PHE A O 1
ATOM 2796 N N . ILE A 1 361 ? 0.313 -16.351 -0.582 1.00 93.44 361 ILE A N 1
ATOM 2797 C CA . ILE A 1 361 ? 1.068 -17.609 -0.596 1.00 93.44 361 ILE A CA 1
ATOM 2798 C C . ILE A 1 361 ? 1.310 -18.077 -2.030 1.00 93.44 361 ILE A C 1
ATOM 2800 O O . ILE A 1 361 ? 2.435 -18.393 -2.413 1.00 93.44 361 ILE A O 1
ATOM 2804 N N . ASN A 1 362 ? 0.248 -18.109 -2.837 1.00 93.44 362 ASN A N 1
ATOM 2805 C CA . ASN A 1 362 ? 0.323 -18.624 -4.205 1.00 93.44 362 ASN A CA 1
ATOM 2806 C C . ASN A 1 362 ? 0.767 -17.568 -5.222 1.00 93.44 362 ASN A C 1
ATOM 2808 O O . ASN A 1 362 ? 1.045 -17.920 -6.369 1.00 93.44 362 ASN A O 1
ATOM 2812 N N . LYS A 1 363 ? 0.810 -16.294 -4.813 1.00 94.38 363 LYS A N 1
ATOM 2813 C CA . LYS A 1 363 ? 1.161 -15.139 -5.643 1.00 94.38 363 LYS A CA 1
ATOM 2814 C C . LYS A 1 363 ? 0.318 -15.046 -6.914 1.00 94.38 363 LYS A C 1
ATOM 2816 O O . LYS A 1 363 ? 0.854 -14.875 -8.000 1.00 94.38 363 LYS A O 1
ATOM 2821 N N . LYS A 1 364 ? -0.995 -15.241 -6.806 1.00 94.62 364 LYS A N 1
ATOM 2822 C CA . LYS A 1 364 ? -1.937 -15.178 -7.936 1.00 94.62 364 LYS A CA 1
ATOM 2823 C C . LYS A 1 364 ? -3.366 -14.979 -7.450 1.00 94.62 364 LYS A C 1
ATOM 2825 O O . LYS A 1 364 ? -3.665 -15.276 -6.289 1.00 94.62 364 LYS A O 1
ATOM 2830 N N . PHE A 1 365 ? -4.241 -14.535 -8.344 1.00 94.50 365 PHE A N 1
ATOM 2831 C CA . PHE A 1 365 ? -5.680 -14.539 -8.109 1.00 94.50 365 PHE A CA 1
ATOM 2832 C C . PHE A 1 365 ? -6.241 -15.966 -8.039 1.00 94.50 365 PHE A C 1
ATOM 2834 O O . PHE A 1 365 ? -5.784 -16.867 -8.747 1.00 94.50 365 PHE A O 1
ATOM 2841 N N . ASP A 1 366 ? -7.233 -16.173 -7.175 1.00 87.81 366 ASP A N 1
ATOM 2842 C CA . ASP A 1 366 ? -7.974 -17.430 -7.066 1.00 87.81 366 ASP A CA 1
ATOM 2843 C C . ASP A 1 366 ? -9.277 -17.353 -7.875 1.00 87.81 366 ASP A C 1
ATOM 2845 O O . ASP A 1 366 ? -10.276 -16.773 -7.449 1.00 87.81 366 ASP A O 1
ATOM 2849 N N . TYR A 1 367 ? -9.251 -17.923 -9.078 1.00 75.62 367 TYR A N 1
ATOM 2850 C CA . TYR A 1 367 ? -10.392 -18.030 -9.987 1.00 75.62 367 TYR A CA 1
ATOM 2851 C C . TYR A 1 367 ? -10.784 -19.505 -10.167 1.00 75.62 367 TYR A C 1
ATOM 2853 O O . TYR A 1 367 ? -10.456 -20.147 -11.162 1.00 75.62 367 TYR A O 1
ATOM 2861 N N . THR A 1 368 ? -11.499 -20.067 -9.190 1.00 58.62 368 THR A N 1
ATOM 2862 C CA . THR A 1 368 ? -11.874 -21.497 -9.115 1.00 58.62 368 THR A CA 1
ATOM 2863 C C . THR A 1 368 ? -12.971 -21.970 -10.084 1.00 58.62 368 THR A C 1
ATOM 2865 O O . THR A 1 368 ? -13.452 -23.090 -9.940 1.00 58.62 368 THR A O 1
ATOM 2868 N N . THR A 1 369 ? -13.373 -21.202 -11.103 1.00 44.66 369 THR A N 1
ATOM 2869 C CA . THR A 1 369 ? -14.386 -21.659 -12.080 1.00 44.66 369 THR A CA 1
ATOM 2870 C C . THR A 1 369 ? -14.082 -21.209 -13.513 1.00 44.66 369 THR A C 1
ATOM 2872 O O . THR A 1 369 ? -13.892 -20.025 -13.775 1.00 44.66 369 THR A O 1
ATOM 2875 N N . ASP A 1 370 ? -14.000 -22.195 -14.416 1.00 42.28 370 ASP A N 1
ATOM 2876 C CA . ASP A 1 370 ? -14.081 -22.134 -15.886 1.00 42.28 370 ASP A CA 1
ATOM 2877 C C . ASP A 1 370 ? -13.536 -20.875 -16.578 1.00 42.28 370 ASP A C 1
ATOM 2879 O O . ASP A 1 370 ? -14.219 -20.210 -17.361 1.00 42.28 370 ASP A O 1
ATOM 2883 N N . VAL A 1 371 ? -12.257 -20.568 -16.362 1.00 43.12 371 VAL A N 1
ATOM 2884 C CA . VAL A 1 371 ? -11.571 -19.591 -17.209 1.00 43.12 371 VAL A CA 1
ATOM 2885 C C . VAL A 1 371 ? -11.179 -20.275 -18.513 1.00 43.12 371 VAL A C 1
ATOM 2887 O O . VAL A 1 371 ? -10.321 -21.157 -18.552 1.00 43.12 371 VAL A O 1
ATOM 2890 N N . THR A 1 372 ? -11.803 -19.850 -19.610 1.00 44.66 372 THR A N 1
ATOM 2891 C CA . THR A 1 372 ? -11.272 -20.152 -20.939 1.00 44.66 372 THR A CA 1
ATOM 2892 C C . THR A 1 372 ? -10.004 -19.320 -21.094 1.00 44.66 372 THR A C 1
ATOM 2894 O O . THR A 1 372 ? -10.084 -18.098 -21.200 1.00 44.66 372 THR A O 1
ATOM 2897 N N . GLU A 1 373 ? -8.838 -19.964 -21.053 1.00 43.06 373 GLU A N 1
ATOM 2898 C CA . GLU A 1 373 ? -7.538 -19.320 -21.245 1.00 43.06 373 GLU A CA 1
ATOM 2899 C C . GLU A 1 373 ? -7.491 -18.703 -22.658 1.00 43.06 373 GLU A C 1
ATOM 2901 O O . GLU A 1 373 ? -7.165 -19.347 -23.658 1.00 43.06 373 GLU A O 1
ATOM 2906 N N . LEU A 1 374 ? -7.911 -17.444 -22.778 1.00 44.81 374 LEU A N 1
ATOM 2907 C CA . LEU A 1 374 ? -7.884 -16.719 -24.037 1.00 44.81 374 LEU A CA 1
ATOM 2908 C C . LEU A 1 374 ? -6.454 -16.240 -24.271 1.00 44.81 374 LEU A C 1
ATOM 2910 O O . LEU A 1 374 ? -6.044 -15.182 -23.799 1.00 44.81 374 LEU A O 1
ATOM 2914 N N . LYS A 1 375 ? -5.699 -16.995 -25.074 1.00 44.62 375 LYS A N 1
ATOM 2915 C CA . LYS A 1 375 ? -4.493 -16.475 -25.730 1.00 44.62 375 LYS A CA 1
ATOM 2916 C C . LYS A 1 375 ? -4.891 -15.372 -26.709 1.00 44.62 375 LYS A C 1
ATOM 2918 O O . LYS A 1 375 ? -5.083 -15.615 -27.900 1.00 44.62 375 LYS A O 1
ATOM 2923 N N . ILE A 1 376 ? -5.007 -14.145 -26.214 1.00 47.03 376 ILE A N 1
ATOM 2924 C CA . ILE A 1 376 ? -5.144 -12.967 -27.065 1.00 47.03 376 ILE A CA 1
ATOM 2925 C C . ILE A 1 376 ? -3.779 -12.713 -27.704 1.00 47.03 376 ILE A C 1
ATOM 2927 O O . ILE A 1 376 ? -2.863 -12.176 -27.087 1.00 47.03 376 ILE A O 1
ATOM 2931 N N . ILE A 1 377 ? -3.633 -13.124 -28.961 1.00 52.59 377 ILE A N 1
ATOM 2932 C CA . ILE A 1 377 ? -2.517 -12.693 -29.799 1.00 52.59 377 ILE A CA 1
ATOM 2933 C C . ILE A 1 377 ? -2.924 -11.345 -30.393 1.00 52.59 377 ILE A C 1
ATOM 2935 O O . ILE A 1 377 ? -3.670 -11.304 -31.371 1.00 52.59 377 ILE A O 1
ATOM 2939 N N . LEU A 1 378 ? -2.447 -10.250 -29.798 1.00 49.00 378 LEU A N 1
ATOM 2940 C CA . LEU A 1 378 ? -2.501 -8.927 -3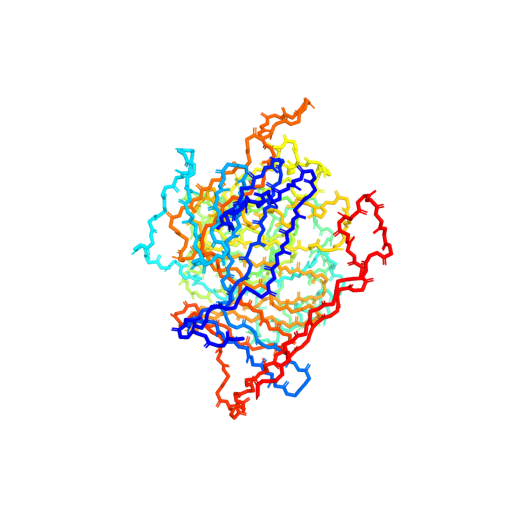0.423 1.00 49.00 378 LEU A CA 1
ATOM 2941 C C . LEU A 1 378 ? -1.698 -8.984 -31.728 1.00 49.00 378 LEU A C 1
ATOM 2943 O O . LEU A 1 378 ? -0.482 -9.178 -31.716 1.00 49.00 378 LEU A O 1
ATOM 2947 N N . ARG A 1 379 ? -2.398 -8.899 -32.862 1.00 57.47 379 ARG A N 1
ATOM 2948 C CA . ARG A 1 379 ? -1.787 -8.922 -34.202 1.00 57.47 379 ARG A CA 1
ATOM 2949 C C . ARG A 1 379 ? -1.408 -7.532 -34.684 1.00 57.47 379 ARG A C 1
ATOM 2951 O O . ARG A 1 379 ? -0.539 -7.403 -35.540 1.00 57.47 379 ARG A O 1
ATOM 2958 N N . ASP A 1 380 ? -2.017 -6.515 -34.102 1.00 62.44 380 ASP A N 1
ATOM 2959 C CA . ASP A 1 380 ? -1.752 -5.121 -34.366 1.00 62.44 380 ASP A CA 1
ATOM 2960 C C . ASP A 1 380 ? -1.938 -4.287 -33.095 1.00 62.44 380 ASP A C 1
ATOM 2962 O O . ASP A 1 380 ? -2.621 -4.673 -32.147 1.00 62.44 380 ASP A O 1
ATOM 2966 N N . PHE A 1 381 ? -1.288 -3.130 -33.064 1.00 70.44 381 PHE A N 1
ATOM 2967 C CA . PHE A 1 381 ? -1.681 -2.048 -32.174 1.00 70.44 381 PHE A CA 1
ATOM 2968 C C . PHE A 1 381 ? -1.403 -0.706 -32.848 1.00 70.44 381 PHE A C 1
ATOM 2970 O O . PHE A 1 381 ? -0.498 -0.569 -33.680 1.00 70.44 381 PHE A O 1
ATOM 2977 N N . VAL A 1 382 ? -2.207 0.292 -32.488 1.00 61.47 382 VAL A N 1
ATOM 2978 C CA . VAL A 1 382 ? -2.081 1.661 -32.985 1.00 61.47 382 VAL A CA 1
ATOM 2979 C C . VAL A 1 382 ? -1.967 2.592 -31.791 1.00 61.47 382 VAL A C 1
ATOM 2981 O O . VAL A 1 382 ? -2.902 2.721 -31.003 1.00 61.47 382 VAL A O 1
ATOM 2984 N N . LEU A 1 383 ? -0.827 3.268 -31.672 1.00 60.00 383 LEU A N 1
ATOM 2985 C CA . LEU A 1 383 ? -0.673 4.367 -30.733 1.00 60.00 383 LEU A CA 1
ATOM 2986 C C . LEU A 1 383 ? -1.239 5.632 -31.390 1.00 60.00 383 LEU A C 1
ATOM 2988 O O . LEU A 1 383 ? -0.643 6.184 -32.318 1.00 60.00 383 LEU A O 1
ATOM 2992 N N . MET A 1 384 ? -2.425 6.052 -30.944 1.00 60.19 384 MET A N 1
ATOM 2993 C CA . MET A 1 384 ? -3.158 7.186 -31.529 1.00 60.19 384 MET A CA 1
ATOM 2994 C C . MET A 1 384 ? -2.583 8.551 -31.128 1.00 60.19 384 MET A C 1
ATOM 2996 O O . MET A 1 384 ? -2.807 9.528 -31.837 1.00 60.19 384 MET A O 1
ATOM 3000 N N . GLN A 1 385 ? -1.834 8.603 -30.026 1.00 58.97 385 GLN A N 1
ATOM 3001 C CA . GLN A 1 385 ? -1.108 9.774 -29.544 1.00 58.97 385 GLN A CA 1
ATOM 3002 C C . GLN A 1 385 ? 0.196 9.311 -28.898 1.00 58.97 385 GLN A C 1
ATOM 3004 O O . GLN A 1 385 ? 0.179 8.483 -27.989 1.00 58.97 385 GLN A O 1
ATOM 3009 N N . ASN A 1 386 ? 1.322 9.842 -29.373 1.00 55.09 386 ASN A N 1
ATOM 3010 C CA . ASN A 1 386 ? 2.630 9.618 -28.772 1.00 55.09 386 ASN A CA 1
ATOM 3011 C C . ASN A 1 386 ? 2.974 10.828 -27.897 1.00 55.09 386 ASN A C 1
ATOM 3013 O O . ASN A 1 386 ? 3.451 11.843 -28.405 1.00 55.09 386 ASN A O 1
ATOM 3017 N N . TYR A 1 387 ? 2.664 10.757 -26.603 1.00 50.22 387 TYR A N 1
ATOM 3018 C CA . TYR A 1 387 ? 3.050 11.788 -25.643 1.00 50.22 387 TYR A CA 1
ATOM 3019 C C . TYR A 1 387 ? 4.115 11.245 -24.677 1.00 50.22 387 TYR A C 1
ATOM 3021 O O . TYR A 1 387 ? 3.910 10.157 -24.140 1.00 50.22 387 TYR A O 1
ATOM 3029 N N . PRO A 1 388 ? 5.207 11.988 -24.406 1.00 48.53 388 PRO A N 1
ATOM 3030 C CA . PRO A 1 388 ? 5.597 13.257 -25.024 1.00 48.53 388 PRO A CA 1
ATOM 3031 C C . PRO A 1 388 ? 6.423 13.042 -26.309 1.00 48.53 388 PRO A C 1
ATOM 3033 O O . PRO A 1 388 ? 7.583 12.644 -26.248 1.00 48.53 388 PRO A O 1
ATOM 3036 N N . ASN A 1 389 ? 5.868 13.368 -27.483 1.00 53.09 389 ASN A N 1
ATOM 3037 C CA . ASN A 1 389 ? 6.653 13.592 -28.702 1.00 53.09 389 ASN A CA 1
ATOM 3038 C C . ASN A 1 389 ? 6.765 15.105 -28.975 1.00 53.09 389 ASN A C 1
ATOM 3040 O O . ASN A 1 389 ? 5.864 15.673 -29.598 1.00 53.09 389 ASN A O 1
ATOM 3044 N N . PRO A 1 390 ? 7.852 15.776 -28.552 1.00 45.88 390 PRO A N 1
ATOM 3045 C CA . PRO A 1 390 ? 8.014 17.219 -28.737 1.00 45.88 390 PRO A CA 1
ATOM 3046 C C . PRO A 1 390 ? 8.240 17.634 -30.201 1.00 45.88 390 PRO A C 1
ATOM 3048 O O . PRO A 1 390 ? 8.273 18.826 -30.490 1.00 45.88 390 PRO A O 1
ATOM 3051 N N . PHE A 1 391 ? 8.396 16.681 -31.128 1.00 58.25 391 PHE A N 1
ATOM 3052 C CA . PHE A 1 391 ? 8.690 16.965 -32.534 1.00 58.25 391 PHE A CA 1
ATOM 3053 C C . PHE A 1 391 ? 7.453 16.939 -33.436 1.00 58.25 391 PHE A C 1
ATOM 3055 O O . PHE A 1 391 ? 7.419 17.668 -34.425 1.00 58.25 391 PHE A O 1
ATOM 3062 N N . ASN A 1 392 ? 6.449 16.107 -33.125 1.00 58.34 392 ASN A N 1
ATOM 3063 C CA . ASN A 1 392 ? 5.191 16.057 -33.874 1.00 58.34 392 ASN A CA 1
ATOM 3064 C C . ASN A 1 392 ? 4.073 15.332 -33.080 1.00 58.34 392 ASN A C 1
ATOM 3066 O O . ASN A 1 392 ? 4.108 14.100 -32.971 1.00 58.34 392 ASN A O 1
ATOM 3070 N N . PRO A 1 393 ? 3.068 16.053 -32.550 1.00 58.31 393 PRO A N 1
ATOM 3071 C CA . PRO A 1 393 ? 1.962 15.458 -31.797 1.00 58.31 393 PRO A CA 1
ATOM 3072 C C . PRO A 1 393 ? 1.013 14.602 -32.655 1.00 58.31 393 PRO A C 1
ATOM 3074 O O . PRO A 1 393 ? 0.270 13.794 -32.101 1.00 58.31 393 PRO A O 1
ATOM 3077 N N . ASP A 1 394 ? 1.074 14.714 -33.987 1.00 69.25 394 ASP A N 1
ATOM 3078 C CA . ASP A 1 394 ? 0.236 13.948 -34.920 1.00 69.25 394 ASP A CA 1
ATOM 3079 C C . ASP A 1 394 ? 0.851 12.596 -35.329 1.00 69.25 394 ASP A C 1
ATOM 3081 O O . ASP A 1 394 ? 0.276 11.857 -36.137 1.00 69.25 394 ASP A O 1
ATOM 3085 N N . THR A 1 395 ? 2.027 12.241 -34.800 1.00 68.50 395 THR A N 1
ATOM 3086 C CA . THR A 1 395 ? 2.683 10.968 -35.124 1.00 68.50 395 THR A CA 1
ATOM 3087 C C . THR A 1 395 ? 1.866 9.784 -34.610 1.00 68.50 395 THR A C 1
ATOM 3089 O O . THR A 1 395 ? 1.774 9.548 -33.404 1.00 68.50 395 THR A O 1
ATOM 3092 N N . LYS A 1 396 ? 1.351 8.978 -35.544 1.00 65.56 396 LYS A N 1
ATOM 3093 C CA . LYS A 1 396 ? 0.731 7.676 -35.272 1.00 65.56 396 LYS A CA 1
ATOM 3094 C C . LYS A 1 396 ? 1.756 6.568 -35.467 1.00 65.56 396 LYS A C 1
ATOM 3096 O O . LYS A 1 396 ? 2.346 6.458 -36.541 1.00 65.56 396 LYS A O 1
ATOM 3101 N N . ILE A 1 397 ? 1.939 5.727 -34.454 1.00 68.62 397 ILE A N 1
ATOM 3102 C CA . ILE A 1 397 ? 2.761 4.517 -34.566 1.00 68.62 397 ILE A CA 1
ATOM 3103 C C . ILE A 1 397 ? 1.809 3.340 -34.748 1.00 68.62 397 ILE A C 1
ATOM 3105 O O . ILE A 1 397 ? 1.012 3.046 -33.858 1.00 68.62 397 ILE A O 1
ATOM 3109 N N . LYS A 1 398 ? 1.879 2.678 -35.906 1.00 67.88 398 LYS A N 1
ATOM 3110 C CA . LYS A 1 398 ? 1.165 1.426 -36.171 1.00 67.88 398 LYS A CA 1
ATOM 3111 C C . LYS A 1 398 ? 2.172 0.288 -36.230 1.00 67.88 398 LYS A C 1
ATOM 3113 O O . LYS A 1 398 ? 3.148 0.368 -36.973 1.00 67.88 398 LYS A O 1
ATOM 3118 N N . PHE A 1 399 ? 1.900 -0.770 -35.483 1.00 67.38 399 PHE A N 1
ATOM 3119 C CA . PHE A 1 399 ? 2.606 -2.036 -35.599 1.00 67.38 399 PHE A CA 1
ATOM 3120 C C . PHE A 1 399 ? 1.615 -3.115 -36.028 1.00 67.38 399 PHE A C 1
ATOM 3122 O O . PHE A 1 399 ? 0.504 -3.173 -35.507 1.00 67.38 399 PHE A O 1
ATOM 3129 N N . GLU A 1 400 ? 2.014 -3.955 -36.978 1.00 66.38 400 GLU A N 1
ATOM 3130 C CA . GLU A 1 400 ? 1.203 -5.055 -37.496 1.00 66.38 400 GLU A CA 1
ATOM 3131 C C . GLU A 1 400 ? 2.108 -6.261 -37.761 1.00 66.38 400 GLU A C 1
ATOM 3133 O O . GLU A 1 400 ? 3.167 -6.144 -38.382 1.00 66.38 400 GLU A O 1
ATOM 3138 N N . ILE A 1 401 ? 1.703 -7.428 -37.266 1.00 62.06 401 ILE A N 1
ATOM 3139 C CA . ILE A 1 401 ? 2.363 -8.698 -37.553 1.00 62.06 401 ILE A CA 1
ATOM 3140 C C . ILE A 1 401 ? 1.640 -9.323 -38.744 1.00 62.06 401 ILE A C 1
ATOM 3142 O O . ILE A 1 401 ? 0.600 -9.961 -38.582 1.00 62.06 401 ILE A O 1
ATOM 3146 N N . ASN A 1 402 ? 2.216 -9.169 -39.937 1.00 51.97 402 ASN A N 1
ATOM 3147 C CA . ASN A 1 402 ? 1.735 -9.873 -41.125 1.00 51.97 402 ASN A CA 1
ATOM 3148 C C . ASN A 1 402 ? 1.821 -11.390 -40.899 1.00 51.97 402 ASN A C 1
ATOM 3150 O O . ASN A 1 402 ? 2.849 -11.905 -40.444 1.00 51.97 402 ASN A O 1
ATOM 3154 N N . SER A 1 403 ? 0.733 -12.100 -41.199 1.00 55.44 403 SER A N 1
ATOM 3155 C CA . SER A 1 403 ? 0.703 -13.563 -41.183 1.00 55.44 403 SER A CA 1
ATOM 3156 C C . SER A 1 403 ? 1.709 -14.120 -42.191 1.00 55.44 403 SER A C 1
ATOM 3158 O O . SER A 1 403 ? 1.725 -13.672 -43.338 1.00 55.44 403 SER A O 1
ATOM 3160 N N . LEU A 1 404 ? 2.512 -15.096 -41.760 1.00 42.06 404 LEU A N 1
ATOM 3161 C CA . LEU A 1 404 ? 3.112 -16.069 -42.675 1.00 42.06 404 LEU A CA 1
ATOM 3162 C C . LEU A 1 404 ? 2.051 -17.079 -43.103 1.00 42.06 404 LEU A C 1
ATOM 3164 O O . LEU A 1 404 ? 1.276 -17.496 -42.207 1.00 42.06 404 LEU A O 1
#

pLDDT: mean 90.91, std 14.33, range [26.56, 98.94]

Foldseek 3Di:
DDDDFQKDFPDKDADPQWDFCQDPQQKTFIAGAFKMKTWIDHPQWAWFDDPPKIWIFWTWIFIGHGGWIARPVVRGTPDDDPQKDFADLPDDFQFFLAKEKEWQAQPLVLCLVPVVVVVCVVLVWQEEEEEEADVCVVSVVVSQVSQVVVVHHYHYHHADPVLQADPVLLVSQQPHLAYEYHDQPQVRRQCLLPPVTPNVVSNVVCSNVHRYYYYYANNSQQLEQKEWPPLPPALCCLALVNIDIDGGSHSRHLEGEAHACPVDPSSNLSRVLGQVLNCQPVVGFKYWYGYDGKMWIQHRVQQKIFMADQAKTKIKGQSPWTIKHAGQDHDDVRPGRRSHMTTGGITIIIIPDGPFIQHPVVSGTDDPDDTPRDPPDPQKDKDCADPPPVPDRRDIDIDGHDDD

Radius of gyration: 22.67 Å; chains: 1; bounding box: 55×46×76 Å

Sequence (404 aa):
YFNNKNIFITGAGVDDKTAFCIDNNGIGEVMGTGSVSIFSADEKTAFNKIENEYIIDNLKCNQLTDGWMYDLNSKQISYIPPSAKPVDTSRTDDLPLTDIWLTGSDNIPVQLSYSLNKFLTTYNPFKVTIISYSTNSSTVNDISAYINSGGRESSKLFLTSASLNDDSTIQKITSADVFVFVGDDLAQLTILNDSTTIAAMTFMQKILSGTPLFMFGSSGKISGKYFVGNTDNDTYAAYEGRMTINDGLKIFDDFVFQPKVFADNSYFENRVGAVLLGLMRERRRYGVYLDGYDILKISHSDNTISSEGLLPLILIDASGVTFVDSSKFRMSGGIAPRQIVAMNNLRYSLTSKDGLPYSFINKKFDYTTDVTELKIILRDFVLMQNYPNPFNPDTKIKFEINSL

Secondary structure (DSSP, 8-state):
---S----EEEEEE-TTEEEEE-TTSEEEEEESSEEEEEE--TT-EEEEETTEEEEEEEEEEEEETT-EEETTTTEEEE--TT-EE--TTSPP---SS-EEEES---HHHHIIIIIHHHHHHH--SEEEEEE-GGGHHHHHHHHHHHHHTT-EEEEEE--TTGGG-HHHHHHHHT-SEEEE--S-HHHHGGGG-TTSHHHHHHHHHHHTT--EEE-GGGGGGGBSEEEESTTT-TTTTTTT--EEEE---SBTTEEEE--TTT-GGGHHHHHHHHHHHHHHHT--EEEE--TT-EEEEETTTTEEEEESSSPEEEEE-TT--EEEE-----TT-SSS---EEEEEEEEEEE-STTPPEETTTTEE---S----------EEEES--TT-TT-TT--EEEE----